Protein AF-A0A6B0Y263-F1 (afdb_monomer_lite)

Organism: NCBI:txid2604844

Structure (mmCIF, N/CA/C/O backbone):
data_AF-A0A6B0Y263-F1
#
_entry.id   AF-A0A6B0Y263-F1
#
loop_
_atom_site.group_PDB
_atom_site.id
_atom_site.type_symbol
_atom_site.label_atom_id
_atom_site.label_alt_id
_atom_site.label_comp_id
_atom_site.label_asym_id
_atom_site.label_entity_id
_atom_site.label_seq_id
_atom_site.pdbx_PDB_ins_code
_atom_site.Cartn_x
_atom_site.Cartn_y
_atom_site.Cartn_z
_atom_site.occupancy
_atom_site.B_iso_or_equiv
_atom_site.auth_seq_id
_atom_site.auth_comp_id
_atom_site.auth_asym_id
_atom_site.auth_atom_id
_atom_site.pdbx_PDB_model_num
ATOM 1 N N . MET A 1 1 ? -42.732 -2.247 10.824 1.00 34.78 1 MET A N 1
ATOM 2 C CA . MET A 1 1 ? -42.352 -1.211 9.841 1.00 34.78 1 MET A CA 1
ATOM 3 C C . MET A 1 1 ? -42.461 -1.825 8.455 1.00 34.78 1 MET A C 1
ATOM 5 O O . MET A 1 1 ? -42.145 -2.999 8.307 1.00 34.78 1 MET A O 1
ATOM 9 N N . THR A 1 2 ? -43.048 -1.097 7.509 1.00 24.59 2 THR A N 1
ATOM 10 C CA . THR A 1 2 ? -43.346 -1.520 6.130 1.00 24.59 2 THR A CA 1
ATOM 11 C C . THR A 1 2 ? -42.072 -1.742 5.296 1.00 24.59 2 THR A C 1
ATOM 13 O O . THR A 1 2 ? -41.057 -1.112 5.581 1.00 24.59 2 THR A O 1
ATOM 16 N N . PRO A 1 3 ? -42.094 -2.618 4.273 1.00 30.44 3 PRO A N 1
ATOM 17 C CA . PRO A 1 3 ? -40.901 -3.070 3.551 1.00 30.44 3 PRO A CA 1
ATOM 18 C C . PRO A 1 3 ? -40.526 -2.147 2.373 1.00 30.44 3 PRO A C 1
ATOM 20 O O . PRO A 1 3 ? -40.423 -2.615 1.245 1.00 30.44 3 PRO A O 1
ATOM 23 N N . GLN A 1 4 ? -40.379 -0.837 2.609 1.00 26.75 4 GLN A N 1
ATOM 24 C CA . GLN A 1 4 ? -40.130 0.146 1.535 1.00 26.75 4 GLN A CA 1
ATOM 25 C C . GLN A 1 4 ? -38.921 1.082 1.731 1.00 26.75 4 GLN A C 1
ATOM 27 O O . GLN A 1 4 ? -38.675 1.895 0.852 1.00 26.75 4 GLN A O 1
ATOM 32 N N . ASP A 1 5 ? -38.120 0.920 2.790 1.00 29.05 5 ASP A N 1
ATOM 33 C CA . ASP A 1 5 ? -36.930 1.763 3.045 1.00 29.05 5 ASP A CA 1
ATOM 34 C C . ASP A 1 5 ? -35.583 1.014 2.874 1.00 29.05 5 ASP A C 1
ATOM 36 O O . ASP A 1 5 ? -34.573 1.420 3.442 1.00 29.05 5 ASP A O 1
ATOM 40 N N . SER A 1 6 ? -35.527 -0.105 2.134 1.00 30.39 6 SER A N 1
ATOM 41 C CA . SER A 1 6 ? -34.291 -0.915 2.015 1.00 30.39 6 SER A CA 1
ATOM 42 C C . SER A 1 6 ? -33.269 -0.424 0.988 1.00 30.39 6 SER A C 1
ATOM 44 O O . SER A 1 6 ? -32.167 -0.964 0.956 1.00 30.39 6 SER A O 1
ATOM 46 N N . ASP A 1 7 ? -33.609 0.578 0.177 1.00 28.25 7 ASP A N 1
ATOM 47 C CA . ASP A 1 7 ? -32.827 0.950 -1.011 1.00 28.25 7 ASP A CA 1
ATOM 48 C C . ASP A 1 7 ? -32.221 2.358 -0.883 1.00 28.25 7 ASP A C 1
ATOM 50 O O . ASP A 1 7 ? -32.112 3.102 -1.856 1.00 28.25 7 ASP A O 1
ATOM 54 N N . ALA A 1 8 ? -31.821 2.748 0.330 1.00 29.14 8 ALA A N 1
ATOM 55 C CA . ALA A 1 8 ? -30.871 3.841 0.483 1.00 29.14 8 ALA A CA 1
ATOM 56 C C . ALA A 1 8 ? -29.498 3.310 0.054 1.00 29.14 8 ALA A C 1
ATOM 58 O O . ALA A 1 8 ? -28.865 2.560 0.800 1.00 29.14 8 ALA A O 1
ATOM 59 N N . GLU A 1 9 ? -29.064 3.657 -1.162 1.00 27.83 9 GLU A N 1
ATOM 60 C CA . GLU A 1 9 ? -27.660 3.559 -1.559 1.00 27.83 9 GLU A CA 1
ATOM 61 C C . GLU A 1 9 ? -26.826 4.179 -0.436 1.00 27.83 9 GLU A C 1
ATOM 63 O O . GLU A 1 9 ? -26.881 5.382 -0.181 1.00 27.83 9 GLU A O 1
ATOM 68 N N . ILE A 1 10 ? -26.113 3.329 0.305 1.00 29.89 10 ILE A N 1
ATOM 69 C CA . ILE A 1 10 ? -25.141 3.770 1.294 1.00 29.89 10 ILE A CA 1
ATOM 70 C C . ILE A 1 10 ? -23.985 4.328 0.471 1.00 29.89 10 ILE A C 1
ATOM 72 O O . ILE A 1 10 ? -23.060 3.605 0.107 1.00 29.89 10 ILE A O 1
ATOM 76 N N . GLU A 1 11 ? -24.080 5.604 0.109 1.00 25.56 11 GLU A N 1
ATOM 77 C CA . GLU A 1 11 ? -22.951 6.376 -0.378 1.00 25.56 11 GLU A CA 1
ATOM 78 C C . GLU A 1 11 ? -21.944 6.392 0.777 1.00 25.56 11 GLU A C 1
ATOM 80 O O . GLU A 1 11 ? -22.133 7.059 1.796 1.00 25.56 11 GLU A O 1
ATOM 85 N N . ILE A 1 12 ? -20.935 5.520 0.686 1.00 32.53 12 ILE A N 1
ATOM 86 C CA . ILE A 1 12 ? -19.857 5.436 1.668 1.00 32.53 12 ILE A CA 1
ATOM 87 C C . ILE A 1 12 ? -19.003 6.684 1.458 1.00 32.53 12 ILE A C 1
ATOM 89 O O . ILE A 1 12 ? -17.994 6.657 0.754 1.00 32.53 12 ILE A O 1
ATOM 93 N N . ASP A 1 13 ? -19.435 7.790 2.052 1.00 26.05 13 ASP A N 1
ATOM 94 C CA . ASP A 1 13 ? -18.628 8.990 2.178 1.00 26.05 13 ASP A CA 1
ATOM 95 C C . ASP A 1 13 ? -17.545 8.677 3.217 1.00 26.05 13 ASP A C 1
ATOM 97 O O . ASP A 1 13 ? -17.739 8.805 4.428 1.00 26.05 13 ASP A O 1
ATOM 101 N N . ILE A 1 14 ? -16.438 8.091 2.747 1.00 31.73 14 ILE A N 1
ATOM 102 C CA . ILE A 1 14 ? -15.262 7.825 3.574 1.00 31.73 14 ILE A CA 1
ATOM 103 C C . ILE A 1 14 ? -14.796 9.195 4.070 1.00 31.73 14 ILE A C 1
ATOM 105 O O . ILE A 1 14 ? -14.359 9.997 3.239 1.00 31.73 14 ILE A O 1
ATOM 109 N N . PRO A 1 15 ? -14.852 9.482 5.386 1.00 27.47 15 PRO A N 1
ATOM 110 C CA . PRO A 1 15 ? -14.384 10.754 5.905 1.00 27.47 15 PRO A CA 1
ATOM 111 C C . PRO A 1 15 ? -12.932 10.918 5.473 1.00 27.47 15 PRO A C 1
ATOM 113 O O . PRO A 1 15 ? -12.092 10.069 5.791 1.00 27.47 15 PRO A O 1
ATOM 116 N N . GLN A 1 16 ? -12.643 11.963 4.696 1.00 35.22 16 GLN A N 1
ATOM 117 C CA . GLN A 1 16 ? -11.269 12.268 4.329 1.00 35.22 16 GLN A CA 1
ATOM 118 C C . GLN A 1 16 ? -10.496 12.464 5.631 1.00 35.22 16 GLN A C 1
ATOM 120 O O . GLN A 1 16 ? -10.870 13.292 6.458 1.00 35.22 16 GLN A O 1
ATOM 125 N N . LEU A 1 17 ? -9.458 11.655 5.844 1.00 34.44 17 LEU A N 1
ATOM 126 C CA . LEU A 1 17 ? -8.531 11.850 6.949 1.00 34.44 17 LEU A CA 1
ATOM 127 C C . LEU A 1 17 ? -7.944 13.260 6.787 1.00 34.44 17 LEU A C 1
ATOM 129 O O . LEU A 1 17 ? -7.130 13.499 5.896 1.00 34.44 17 LEU A O 1
ATOM 133 N N . GLU A 1 18 ? -8.408 14.200 7.615 1.00 35.66 18 GLU A N 1
ATOM 134 C CA . GLU A 1 18 ? -8.011 15.617 7.649 1.00 35.66 18 GLU A CA 1
ATOM 135 C C . GLU A 1 18 ? -6.556 15.799 8.143 1.00 35.66 18 GLU A C 1
ATOM 137 O O . GLU A 1 18 ? -6.265 16.630 9.001 1.00 35.66 18 GLU A O 1
ATOM 142 N N . SER A 1 19 ? -5.608 14.992 7.661 1.00 37.59 19 SER A N 1
ATOM 143 C CA . SER A 1 19 ? -4.183 15.111 7.997 1.00 37.59 19 SER A CA 1
ATOM 144 C C . SER A 1 19 ? -3.352 15.786 6.897 1.00 37.59 19 SER A C 1
ATOM 146 O O . SER A 1 19 ? -2.220 16.215 7.150 1.00 37.59 19 SER A O 1
ATOM 148 N N . GLY A 1 20 ? -3.923 15.971 5.701 1.00 42.94 20 GLY A N 1
ATOM 149 C CA . GLY A 1 20 ? -3.346 16.759 4.607 1.00 42.94 20 GLY A CA 1
ATOM 150 C C . GLY A 1 20 ? -3.849 18.203 4.613 1.00 42.94 20 GLY A C 1
ATOM 151 O O . GLY A 1 20 ? -4.972 18.469 5.027 1.00 42.94 20 GLY A O 1
ATOM 152 N N . GLY A 1 21 ? -3.032 19.156 4.153 1.00 43.75 21 GLY A N 1
ATOM 153 C CA . GLY A 1 21 ? -3.517 20.512 3.858 1.00 43.75 21 GLY A CA 1
ATOM 154 C C . GLY A 1 21 ? -4.675 20.500 2.843 1.00 43.75 21 GLY A C 1
ATOM 155 O O . GLY A 1 21 ? -4.970 19.445 2.278 1.00 43.75 21 GLY A O 1
ATOM 156 N N . PRO A 1 22 ? -5.333 21.649 2.586 1.00 48.81 22 PRO A N 1
ATOM 157 C CA . PRO A 1 22 ? -6.480 21.689 1.685 1.00 48.81 22 PRO A CA 1
ATOM 158 C C . PRO A 1 22 ? -6.122 21.033 0.340 1.00 48.81 22 PRO A C 1
ATOM 160 O O . PRO A 1 22 ? -5.027 21.297 -0.191 1.00 48.81 22 PRO A O 1
ATOM 163 N N . PRO A 1 23 ? -7.008 20.179 -0.212 1.00 59.09 23 PRO A N 1
ATOM 164 C CA . PRO A 1 23 ? -6.823 19.595 -1.534 1.00 59.09 23 PRO A CA 1
ATOM 165 C C . PRO A 1 23 ? -6.422 20.688 -2.527 1.00 59.09 23 PRO A C 1
ATOM 167 O O . PRO A 1 23 ? -6.889 21.818 -2.417 1.00 59.09 23 PRO A O 1
ATOM 170 N N . ALA A 1 24 ? -5.595 20.388 -3.533 1.00 58.56 24 ALA A N 1
ATOM 171 C CA . ALA A 1 24 ? -5.178 21.411 -4.507 1.00 58.56 24 ALA A CA 1
ATOM 172 C C . ALA A 1 24 ? -6.361 22.101 -5.228 1.00 58.56 24 ALA A C 1
ATOM 174 O O . ALA A 1 24 ? -6.209 23.208 -5.744 1.00 58.56 24 ALA A O 1
ATOM 175 N N . ALA A 1 25 ? -7.545 21.477 -5.218 1.00 54.28 25 ALA A N 1
ATOM 176 C CA . ALA A 1 25 ? -8.810 22.051 -5.670 1.00 54.28 25 ALA A CA 1
ATOM 177 C C . ALA A 1 25 ? -9.346 23.199 -4.785 1.00 54.28 25 ALA A C 1
ATOM 179 O O . ALA A 1 25 ? -10.017 24.092 -5.294 1.00 54.28 25 ALA A O 1
ATOM 180 N N . GLU A 1 26 ? -9.029 23.192 -3.491 1.00 58.75 26 GLU A N 1
ATOM 181 C CA . GLU A 1 26 ? -9.487 24.146 -2.470 1.00 58.75 26 GLU A CA 1
ATOM 182 C C . GLU A 1 26 ? -8.415 25.183 -2.100 1.00 58.75 26 GLU A C 1
ATOM 184 O O . GLU A 1 26 ? -8.584 25.963 -1.161 1.00 58.75 26 GLU A O 1
ATOM 189 N N . ALA A 1 27 ? -7.299 25.222 -2.838 1.00 67.56 27 ALA A N 1
ATOM 190 C CA . ALA A 1 27 ? -6.312 26.287 -2.698 1.00 67.56 27 ALA A CA 1
ATOM 191 C C . ALA A 1 27 ? -7.002 27.646 -2.913 1.00 67.56 27 ALA A C 1
ATOM 193 O O . ALA A 1 27 ? -7.875 27.748 -3.776 1.00 67.56 27 ALA A O 1
ATOM 194 N N . GLY A 1 28 ? -6.657 28.689 -2.152 1.00 66.56 28 GLY A N 1
ATOM 195 C CA . GLY A 1 28 ? -7.447 29.931 -2.196 1.00 66.56 28 GLY A CA 1
ATOM 196 C C . GLY A 1 28 ? -7.033 30.915 -3.296 1.00 66.56 28 GLY A C 1
ATOM 197 O O . GLY A 1 28 ? -6.228 30.606 -4.171 1.00 66.56 28 GLY A O 1
ATOM 198 N N . ASP A 1 29 ? -7.638 32.100 -3.313 1.00 77.12 29 ASP A N 1
ATOM 199 C CA . ASP A 1 29 ? -7.700 32.977 -4.501 1.00 77.12 29 ASP A CA 1
ATOM 200 C C . ASP A 1 29 ? -6.416 33.756 -4.856 1.00 77.12 29 ASP A C 1
ATOM 202 O O . ASP A 1 29 ? -6.441 34.696 -5.649 1.00 77.12 29 ASP A O 1
ATOM 206 N N . ASP A 1 30 ? -5.268 33.364 -4.310 1.00 84.00 30 ASP A N 1
ATOM 207 C CA . ASP A 1 30 ? -3.967 33.945 -4.646 1.00 84.00 30 ASP A CA 1
ATOM 208 C C . ASP A 1 30 ? -3.310 33.295 -5.883 1.00 84.00 30 ASP A C 1
ATOM 210 O O . ASP A 1 30 ? -3.798 32.314 -6.448 1.00 84.00 30 ASP A O 1
ATOM 214 N N . ALA A 1 31 ? -2.173 33.848 -6.321 1.00 86.00 31 ALA A N 1
ATOM 215 C CA . ALA A 1 31 ? -1.448 33.371 -7.499 1.00 86.00 31 ALA A CA 1
ATOM 216 C C . ALA A 1 31 ? -0.961 31.914 -7.372 1.00 86.00 31 ALA A C 1
ATOM 218 O O . ALA A 1 31 ? -0.992 31.181 -8.361 1.00 86.00 31 ALA A O 1
ATOM 219 N N . PHE A 1 32 ? -0.538 31.474 -6.179 1.00 85.00 32 PHE A N 1
ATOM 220 C CA . PHE A 1 32 ? -0.129 30.084 -5.961 1.00 85.00 32 PHE A CA 1
ATOM 221 C C . PHE A 1 32 ? -1.343 29.158 -6.016 1.00 85.00 32 PHE A C 1
ATOM 223 O O . PHE A 1 32 ? -1.275 28.102 -6.642 1.00 85.00 32 PHE A O 1
ATOM 230 N N . GLY A 1 33 ? -2.471 29.580 -5.441 1.00 84.50 33 GLY A N 1
ATOM 231 C CA . GLY A 1 33 ? -3.710 28.812 -5.500 1.00 84.50 33 GLY A CA 1
ATOM 232 C C . GLY A 1 33 ? -4.291 28.722 -6.912 1.00 84.50 33 GLY A C 1
ATOM 233 O O . GLY A 1 33 ? -4.751 27.656 -7.315 1.00 84.50 33 GLY A O 1
ATOM 234 N N . ALA A 1 34 ? -4.178 29.777 -7.724 1.00 87.31 34 ALA A N 1
ATOM 235 C CA . ALA A 1 34 ? -4.551 29.732 -9.138 1.00 87.31 34 ALA A CA 1
ATOM 236 C C . ALA A 1 34 ? -3.712 28.711 -9.932 1.00 87.31 34 ALA A C 1
ATOM 238 O O . ALA A 1 34 ? -4.264 27.955 -10.734 1.00 87.31 34 ALA A O 1
ATOM 239 N N . ILE A 1 35 ? -2.397 28.641 -9.679 1.00 90.25 35 ILE A N 1
ATOM 240 C CA . ILE A 1 35 ? -1.513 27.628 -10.278 1.00 90.25 35 ILE A CA 1
ATOM 241 C C . ILE A 1 35 ? -1.903 26.225 -9.798 1.00 90.25 35 ILE A C 1
ATOM 243 O O . ILE A 1 35 ? -2.038 25.321 -10.622 1.00 90.25 35 ILE A O 1
ATOM 247 N N . ALA A 1 36 ? -2.130 26.046 -8.493 1.00 88.44 36 ALA A N 1
ATOM 248 C CA . ALA A 1 36 ? -2.530 24.765 -7.911 1.00 88.44 36 ALA A CA 1
ATOM 249 C C . ALA A 1 36 ? -3.833 24.242 -8.536 1.00 88.44 36 ALA A C 1
ATOM 251 O O . ALA A 1 36 ? -3.869 23.107 -9.012 1.00 88.44 36 ALA A O 1
ATOM 252 N N . ARG A 1 37 ? -4.866 25.092 -8.628 1.00 86.94 37 ARG A N 1
ATOM 253 C CA . ARG A 1 37 ? -6.147 24.754 -9.268 1.00 86.94 37 ARG A CA 1
ATOM 254 C C . ARG A 1 37 ? -5.988 24.462 -10.758 1.00 86.94 37 ARG A C 1
ATOM 256 O O . ARG A 1 37 ? -6.607 23.525 -11.253 1.00 86.94 37 ARG A O 1
ATOM 263 N N . GLY A 1 38 ? -5.147 25.219 -11.466 1.00 88.88 38 GLY A N 1
ATOM 264 C CA . GLY A 1 38 ? -4.851 24.984 -12.881 1.00 88.88 38 GLY A CA 1
ATOM 265 C C . GLY A 1 38 ? -4.192 23.624 -13.126 1.00 88.88 38 GLY A C 1
ATOM 266 O O . GLY A 1 38 ? -4.649 22.862 -13.975 1.00 88.88 38 GLY A O 1
ATOM 267 N N . ILE A 1 39 ? -3.164 23.284 -12.339 1.00 90.75 39 ILE A N 1
ATOM 268 C CA . ILE A 1 39 ? -2.500 21.975 -12.398 1.00 90.75 39 ILE A CA 1
ATOM 269 C C . ILE A 1 39 ? -3.490 20.864 -12.028 1.00 90.75 39 ILE A C 1
ATOM 271 O O . ILE A 1 39 ? -3.618 19.892 -12.768 1.00 90.75 39 ILE A O 1
ATOM 275 N N . HIS A 1 40 ? -4.231 21.016 -10.928 1.00 89.31 40 HIS A N 1
ATOM 276 C CA . HIS A 1 40 ? -5.214 20.027 -10.483 1.00 89.31 40 HIS A CA 1
ATOM 277 C C . HIS A 1 40 ? -6.313 19.794 -11.528 1.00 89.31 40 HIS A C 1
ATOM 279 O O . HIS A 1 40 ? -6.648 18.650 -11.809 1.00 89.31 40 HIS A O 1
ATOM 285 N N . GLY A 1 41 ? -6.843 20.852 -12.148 1.00 87.62 41 GLY A N 1
ATOM 286 C CA . GLY A 1 41 ? -7.876 20.744 -13.182 1.00 87.62 41 GLY A CA 1
ATOM 287 C C . GLY A 1 41 ? -7.429 19.960 -14.419 1.00 87.62 41 GLY A C 1
ATOM 288 O O . GLY A 1 41 ? -8.256 19.326 -15.069 1.00 87.62 41 GLY A O 1
ATOM 289 N N . ILE A 1 42 ? -6.127 19.959 -14.723 1.00 92.31 42 ILE A N 1
ATOM 290 C CA . ILE A 1 42 ? -5.545 19.163 -15.812 1.00 92.31 42 ILE A CA 1
ATOM 291 C C . ILE A 1 42 ? -5.254 17.731 -15.350 1.00 92.31 42 ILE A C 1
ATOM 293 O O . ILE A 1 42 ? -5.548 16.779 -16.072 1.00 92.31 42 ILE A O 1
ATOM 297 N N . LEU A 1 43 ? -4.667 17.564 -14.162 1.00 93.44 43 LEU A N 1
ATOM 298 C CA . LEU A 1 43 ? -4.208 16.262 -13.677 1.00 93.44 43 LEU A CA 1
ATOM 299 C C . LEU A 1 43 ? -5.345 15.363 -13.188 1.00 93.44 43 LEU A C 1
ATOM 301 O O . LEU A 1 43 ? -5.326 14.172 -13.476 1.00 93.44 43 LEU A O 1
ATOM 305 N N . ASP A 1 44 ? -6.337 15.903 -12.480 1.00 91.94 44 ASP A N 1
ATOM 306 C CA . ASP A 1 44 ? -7.436 15.122 -11.904 1.00 91.94 44 ASP A CA 1
ATOM 307 C C . ASP A 1 44 ? -8.193 14.262 -12.932 1.00 91.94 44 ASP A C 1
ATOM 309 O O . ASP A 1 44 ? -8.311 13.058 -12.688 1.00 91.94 44 ASP A O 1
ATOM 313 N N . PRO A 1 45 ? -8.648 14.772 -14.099 1.00 94.50 45 PRO A N 1
ATOM 314 C CA . PRO A 1 45 ? -9.318 13.918 -15.077 1.00 94.50 45 PRO A CA 1
ATOM 315 C C . PRO A 1 45 ? -8.389 12.815 -15.598 1.00 94.50 45 PRO A C 1
ATOM 317 O O . PRO A 1 45 ? -8.805 11.661 -15.676 1.00 94.50 45 PRO A O 1
ATOM 320 N N . VAL A 1 46 ? -7.124 13.133 -15.898 1.00 95.50 46 VAL A N 1
ATOM 321 C CA . VAL A 1 46 ? -6.141 12.158 -16.401 1.00 95.50 46 VAL A CA 1
ATOM 322 C C . VAL A 1 46 ? -5.898 11.052 -15.374 1.00 95.50 46 VAL A C 1
ATOM 324 O O . VAL A 1 46 ? -6.052 9.872 -15.689 1.00 95.50 46 VAL A O 1
ATOM 327 N N . CYS A 1 47 ? -5.581 11.424 -14.133 1.00 95.50 47 CYS A N 1
ATOM 328 C CA . CYS A 1 47 ? -5.360 10.491 -13.034 1.00 95.50 47 CYS A CA 1
ATOM 329 C C . CYS A 1 47 ? -6.604 9.634 -12.763 1.00 95.50 47 CYS A C 1
ATOM 331 O O . CYS A 1 47 ? -6.485 8.439 -12.510 1.00 95.50 47 CYS A O 1
ATOM 333 N N . ARG A 1 48 ? -7.804 10.217 -12.853 1.00 94.62 48 ARG A N 1
ATOM 334 C CA . ARG A 1 48 ? -9.065 9.501 -12.638 1.00 94.62 48 ARG A CA 1
ATOM 335 C C . ARG A 1 48 ? -9.328 8.452 -13.719 1.00 94.62 48 ARG A C 1
ATOM 337 O O . ARG A 1 48 ? -9.663 7.322 -13.382 1.00 94.62 48 ARG A O 1
ATOM 344 N N . TYR A 1 49 ? -9.132 8.784 -14.997 1.00 96.38 49 TYR A N 1
ATOM 345 C CA . TYR A 1 49 ? -9.289 7.813 -16.087 1.00 96.38 49 TYR A CA 1
ATOM 346 C C . TYR A 1 49 ? -8.256 6.687 -16.021 1.00 96.38 49 TYR A C 1
ATOM 348 O O . TYR A 1 49 ? -8.609 5.529 -16.243 1.00 96.38 49 TYR A O 1
ATOM 356 N N . LEU A 1 50 ? -7.004 6.998 -15.675 1.00 97.31 50 LEU A N 1
ATOM 357 C CA . LEU A 1 50 ? -5.984 5.974 -15.444 1.00 97.31 50 LEU A CA 1
ATOM 358 C C . LEU A 1 50 ? -6.357 5.072 -14.262 1.00 97.31 50 LEU A C 1
ATOM 360 O O . LEU A 1 50 ? -6.253 3.855 -14.372 1.00 97.31 50 LEU A O 1
ATOM 364 N N . CYS A 1 51 ? -6.885 5.637 -13.175 1.00 95.88 51 CYS A N 1
ATOM 365 C CA . CYS A 1 51 ? -7.388 4.861 -12.044 1.00 95.88 51 CYS A CA 1
ATOM 366 C C . CYS A 1 51 ? -8.551 3.931 -12.447 1.00 95.88 51 CYS A C 1
ATOM 368 O O . CYS A 1 51 ? -8.556 2.758 -12.079 1.00 95.88 51 CYS A O 1
ATOM 370 N N . TYR A 1 52 ? -9.494 4.390 -13.280 1.00 95.94 52 TYR A N 1
ATOM 371 C CA . TYR A 1 52 ? -10.533 3.510 -13.831 1.00 95.94 52 TYR A CA 1
ATOM 372 C C . TYR A 1 52 ? -9.952 2.397 -14.706 1.00 95.94 52 TYR A C 1
ATOM 374 O O . TYR A 1 52 ? -10.374 1.247 -14.589 1.00 95.94 52 TYR A O 1
ATOM 382 N N . ALA A 1 53 ? -8.952 2.699 -15.538 1.00 96.88 53 ALA A N 1
ATOM 383 C CA . ALA A 1 53 ? -8.249 1.679 -16.309 1.00 96.88 53 ALA A CA 1
ATOM 384 C C . ALA A 1 53 ? -7.550 0.659 -15.392 1.00 96.88 53 ALA A C 1
ATOM 386 O O . ALA A 1 53 ? -7.621 -0.537 -15.656 1.00 96.88 53 ALA A O 1
ATOM 387 N N . ALA A 1 54 ? -6.946 1.106 -14.287 1.00 96.75 54 ALA A N 1
ATOM 388 C CA . ALA A 1 54 ? -6.355 0.240 -13.270 1.00 96.75 54 ALA A CA 1
ATOM 389 C C . ALA A 1 54 ? -7.402 -0.679 -12.615 1.00 96.75 54 ALA A C 1
ATOM 391 O O . ALA A 1 54 ? -7.161 -1.874 -12.478 1.00 96.75 54 ALA A O 1
ATOM 392 N N . ALA A 1 55 ? -8.587 -0.158 -12.282 1.00 94.38 55 ALA A N 1
ATOM 393 C CA . ALA A 1 55 ? -9.683 -0.956 -11.728 1.00 94.38 55 ALA A CA 1
ATOM 394 C C . ALA A 1 55 ? -10.188 -2.023 -12.718 1.00 94.38 55 ALA A C 1
ATOM 396 O O . ALA A 1 55 ? -10.387 -3.179 -12.340 1.00 94.38 55 ALA A O 1
ATOM 397 N N . VAL A 1 56 ? -10.335 -1.664 -13.999 1.00 96.25 56 VAL A N 1
ATOM 398 C CA . VAL A 1 56 ? -10.676 -2.621 -15.065 1.00 96.25 56 VAL A CA 1
ATOM 399 C C . VAL A 1 56 ? -9.579 -3.674 -15.220 1.00 96.25 56 VAL A C 1
ATOM 401 O O . VAL A 1 56 ? -9.885 -4.857 -15.339 1.00 96.25 56 VAL A O 1
ATOM 404 N N . LEU A 1 57 ? -8.304 -3.277 -15.172 1.00 96.12 57 LEU A N 1
ATOM 405 C CA . LEU A 1 57 ? -7.181 -4.213 -15.217 1.00 96.12 57 LEU A CA 1
ATOM 406 C C . LEU A 1 57 ? -7.213 -5.194 -14.046 1.00 96.12 57 LEU A C 1
ATOM 408 O O . LEU A 1 57 ? -7.024 -6.378 -14.285 1.00 96.12 57 LEU A O 1
ATOM 412 N N . THR A 1 58 ? -7.523 -4.755 -12.825 1.00 95.38 58 THR A N 1
ATOM 413 C CA . THR A 1 58 ? -7.670 -5.653 -11.667 1.00 95.38 58 THR A CA 1
ATOM 414 C C . THR A 1 58 ? -8.751 -6.716 -11.892 1.00 95.38 58 THR A C 1
ATOM 416 O O . THR A 1 58 ? -8.535 -7.886 -11.578 1.00 95.38 58 THR A O 1
ATOM 419 N N . LEU A 1 59 ? -9.890 -6.343 -12.489 1.00 95.25 59 LEU A N 1
ATOM 420 C CA . LEU A 1 59 ? -10.942 -7.296 -12.867 1.00 95.25 59 LEU A CA 1
ATOM 421 C C . LEU A 1 59 ? -10.480 -8.256 -13.971 1.00 95.25 59 LEU A C 1
ATOM 423 O O . LEU A 1 59 ? -10.753 -9.451 -13.923 1.00 95.25 59 LEU A O 1
ATOM 427 N N . LEU A 1 60 ? -9.763 -7.756 -14.977 1.00 96.31 60 LEU A N 1
ATOM 428 C CA . LEU A 1 60 ? -9.218 -8.605 -16.036 1.00 96.31 60 LEU A CA 1
ATOM 429 C C . LEU A 1 60 ? -8.155 -9.568 -15.494 1.00 96.31 60 LEU A C 1
ATOM 431 O O . LEU A 1 60 ? -8.111 -10.718 -15.923 1.00 96.31 60 LEU A O 1
ATOM 435 N N . MET A 1 61 ? -7.336 -9.128 -14.537 1.00 96.38 61 MET A N 1
ATOM 436 C CA . MET A 1 61 ? -6.354 -9.965 -13.852 1.00 96.38 61 MET A CA 1
ATOM 437 C C . MET A 1 61 ? -7.043 -11.120 -13.119 1.00 96.38 61 MET A C 1
ATOM 439 O O . MET A 1 61 ? -6.606 -12.262 -13.260 1.00 96.38 61 MET A O 1
ATOM 443 N N . SER A 1 62 ? -8.135 -10.864 -12.387 1.00 95.25 62 SER A N 1
ATOM 444 C CA . SER A 1 62 ? -8.857 -11.930 -11.677 1.00 95.25 62 SER A CA 1
ATOM 445 C C . SER A 1 62 ? -9.519 -12.907 -12.649 1.00 95.25 62 SER A C 1
ATOM 447 O O . SER A 1 62 ? -9.345 -14.115 -12.515 1.00 95.25 62 SER A O 1
ATOM 449 N N . ILE A 1 63 ? -10.167 -12.412 -13.709 1.00 95.25 63 ILE A N 1
ATOM 450 C CA . ILE A 1 63 ? -10.745 -13.264 -14.761 1.00 95.25 63 ILE A CA 1
ATOM 451 C C . ILE A 1 63 ? -9.665 -14.139 -15.399 1.00 95.25 63 ILE A C 1
ATOM 453 O O . ILE A 1 63 ? -9.854 -15.344 -15.553 1.00 95.25 63 ILE A O 1
ATOM 457 N N . ALA A 1 64 ? -8.520 -13.557 -15.753 1.00 94.69 64 ALA A N 1
ATOM 458 C CA . ALA A 1 64 ? -7.431 -14.298 -16.367 1.00 94.69 64 ALA A CA 1
ATOM 459 C C . ALA A 1 64 ? -6.859 -15.360 -15.407 1.00 94.69 64 ALA A C 1
ATOM 461 O O . ALA A 1 64 ? -6.542 -16.464 -15.844 1.00 94.69 64 ALA A O 1
ATOM 462 N N . MET A 1 65 ? -6.806 -15.071 -14.100 1.00 94.50 65 MET A N 1
ATOM 463 C CA . MET A 1 65 ? -6.419 -16.034 -13.062 1.00 94.50 65 MET A CA 1
ATOM 464 C C . MET A 1 65 ? -7.400 -17.209 -12.975 1.00 94.50 65 MET A C 1
ATOM 466 O O . MET A 1 65 ? -6.986 -18.366 -12.962 1.00 94.50 65 MET A O 1
ATOM 470 N N . VAL A 1 66 ? -8.705 -16.926 -12.980 1.00 93.44 66 VAL A N 1
ATOM 471 C CA . VAL A 1 66 ? -9.750 -17.960 -12.980 1.00 93.44 66 VAL A CA 1
ATOM 472 C C . VAL A 1 66 ? -9.652 -18.830 -14.232 1.00 93.44 66 VAL A C 1
ATOM 474 O O . VAL A 1 66 ? -9.739 -20.052 -14.137 1.00 93.44 66 VAL A O 1
ATOM 477 N N . VAL A 1 67 ? -9.443 -18.225 -15.404 1.00 93.44 67 VAL A N 1
ATOM 478 C CA . VAL A 1 67 ? -9.304 -18.959 -16.670 1.00 93.44 67 VAL A CA 1
ATOM 479 C C . VAL A 1 67 ? -8.089 -19.887 -16.639 1.00 93.44 67 VAL A C 1
ATOM 481 O O . VAL A 1 67 ? -8.219 -21.054 -17.010 1.00 93.44 67 VAL A O 1
ATOM 484 N N . ASP A 1 68 ? -6.934 -19.410 -16.169 1.00 93.06 68 ASP A N 1
ATOM 485 C CA . ASP A 1 68 ? -5.735 -20.244 -16.030 1.00 93.06 68 ASP A CA 1
ATOM 486 C C . ASP A 1 68 ? -5.962 -21.402 -15.055 1.00 93.06 68 ASP A C 1
ATOM 488 O O . ASP A 1 68 ? -5.688 -22.560 -15.378 1.00 93.06 68 ASP A O 1
ATOM 492 N N . LEU A 1 69 ? -6.565 -21.118 -13.899 1.00 91.75 69 LEU A N 1
ATOM 493 C CA . LEU A 1 69 ? -6.867 -22.138 -12.905 1.00 91.75 69 LEU A CA 1
ATOM 494 C C . LEU A 1 69 ? -7.820 -23.207 -13.449 1.00 91.75 69 LEU A C 1
ATOM 496 O O . LEU A 1 69 ? -7.561 -24.402 -13.300 1.00 91.75 69 LEU A O 1
ATOM 500 N N . VAL A 1 70 ? -8.919 -22.799 -14.088 1.00 91.94 70 VAL A N 1
ATOM 501 C CA . VAL A 1 70 ? -9.873 -23.729 -14.704 1.00 91.94 70 VAL A CA 1
ATOM 502 C C . VAL A 1 70 ? -9.176 -24.545 -15.788 1.00 91.94 70 VAL A C 1
ATOM 504 O O . VAL A 1 70 ? -9.376 -25.757 -15.853 1.00 91.94 70 VAL A O 1
ATOM 507 N N . SER A 1 71 ? -8.307 -23.927 -16.591 1.00 90.12 71 SER A N 1
ATOM 508 C CA . SER A 1 71 ? -7.544 -24.633 -17.621 1.00 90.12 71 SER A CA 1
ATOM 509 C C . SER A 1 71 ? -6.614 -25.697 -17.031 1.00 90.12 71 SER A C 1
ATOM 511 O O . SER A 1 71 ? -6.577 -26.847 -17.487 1.00 90.12 71 SER A O 1
ATOM 513 N N . ARG A 1 72 ? -5.917 -25.342 -15.948 1.00 91.69 72 ARG A N 1
ATOM 514 C CA . ARG A 1 72 ? -5.020 -26.223 -15.200 1.00 91.69 72 ARG A CA 1
ATOM 515 C C . ARG A 1 72 ? -5.768 -27.389 -14.553 1.00 91.69 72 ARG A C 1
ATOM 517 O O . ARG A 1 72 ? -5.325 -28.528 -14.680 1.00 91.69 72 ARG A O 1
ATOM 524 N N . LEU A 1 73 ? -6.899 -27.134 -13.893 1.00 89.00 73 LEU A N 1
ATOM 525 C CA . LEU A 1 73 ? -7.648 -28.155 -13.152 1.00 89.00 73 LEU A CA 1
ATOM 526 C C . LEU A 1 73 ? -8.523 -29.042 -14.048 1.00 89.00 73 LEU A C 1
ATOM 528 O O . LEU A 1 73 ? -8.581 -30.249 -13.827 1.00 89.00 73 LEU A O 1
ATOM 532 N N . ALA A 1 74 ? -9.196 -28.473 -15.051 1.00 91.00 74 ALA A N 1
ATOM 533 C CA . ALA A 1 74 ? -10.154 -29.205 -15.884 1.00 91.00 74 ALA A CA 1
ATOM 534 C C . ALA A 1 74 ? -9.503 -29.891 -17.093 1.00 91.00 74 ALA A C 1
ATOM 536 O O . ALA A 1 74 ? -9.915 -30.988 -17.467 1.00 91.00 74 ALA A O 1
ATOM 537 N N . PHE A 1 75 ? -8.489 -29.266 -17.700 1.00 90.44 75 PHE A N 1
ATOM 538 C CA . PHE A 1 75 ? -7.866 -29.758 -18.935 1.00 90.44 75 PHE A CA 1
ATOM 539 C C . PHE A 1 75 ? -6.414 -30.212 -18.748 1.00 90.44 75 PHE A C 1
ATOM 541 O O . PHE A 1 75 ? -5.789 -30.638 -19.718 1.00 90.44 75 PHE A O 1
ATOM 548 N N . SER A 1 76 ? -5.864 -30.124 -17.525 1.00 89.06 76 SER A N 1
ATOM 549 C CA . SER A 1 76 ? -4.443 -30.398 -17.239 1.00 89.06 76 SER A CA 1
ATOM 550 C C . SER A 1 76 ? -3.489 -29.620 -18.158 1.00 89.06 76 SER A C 1
ATOM 552 O O . SER A 1 76 ? -2.385 -30.076 -18.449 1.00 89.06 76 SER A O 1
ATOM 554 N N . ASN A 1 77 ? -3.926 -28.445 -18.623 1.00 88.00 77 ASN A N 1
ATOM 555 C CA . ASN A 1 77 ? -3.212 -27.618 -19.587 1.00 88.00 77 ASN A CA 1
ATOM 556 C C . ASN A 1 77 ? -3.089 -26.186 -19.038 1.00 88.00 77 ASN A C 1
ATOM 558 O O . ASN A 1 77 ? -3.958 -25.356 -19.316 1.00 88.00 77 ASN A O 1
ATOM 562 N N . PRO A 1 78 ? -2.079 -25.896 -18.196 1.00 85.62 78 PRO A N 1
ATOM 563 C CA . PRO A 1 78 ? -1.857 -24.544 -17.691 1.00 85.62 78 PRO A CA 1
ATOM 564 C C . PRO A 1 78 ? -1.512 -23.599 -18.847 1.00 85.62 78 PRO A C 1
ATOM 566 O O . PRO A 1 78 ? -0.777 -23.972 -19.767 1.00 85.62 78 PRO A O 1
ATOM 569 N N . LEU A 1 79 ? -2.035 -22.375 -18.812 1.00 88.56 79 LEU A N 1
ATOM 570 C CA . LEU A 1 79 ? -1.803 -21.416 -19.883 1.00 88.56 79 LEU A CA 1
ATOM 571 C C . LEU A 1 79 ? -0.368 -20.881 -19.801 1.00 88.56 79 LEU A C 1
ATOM 573 O O . LEU A 1 79 ? 0.086 -20.344 -18.788 1.00 88.56 79 LEU A O 1
ATOM 577 N N . SER A 1 80 ? 0.372 -21.025 -20.899 1.00 88.00 80 SER A N 1
ATOM 578 C CA . SER A 1 80 ? 1.749 -20.540 -20.972 1.00 88.00 80 SER A CA 1
ATOM 579 C C . SER A 1 80 ? 1.786 -19.009 -20.916 1.00 88.00 80 SER A C 1
ATOM 581 O O . SER A 1 80 ? 1.040 -18.339 -21.626 1.00 88.00 80 SER A O 1
ATOM 583 N N . GLY A 1 81 ? 2.661 -18.452 -20.074 1.00 90.75 81 GLY A N 1
ATOM 584 C CA . GLY A 1 81 ? 2.876 -17.005 -19.959 1.00 90.75 81 GLY A CA 1
ATOM 585 C C . GLY A 1 81 ? 1.965 -16.289 -18.961 1.00 90.75 81 GLY A C 1
ATOM 586 O O . GLY A 1 81 ? 2.127 -15.093 -18.760 1.00 90.75 81 GLY A O 1
ATOM 587 N N . MET A 1 82 ? 1.058 -16.981 -18.269 1.00 91.88 82 MET A N 1
ATOM 588 C CA . MET A 1 82 ? 0.126 -16.326 -17.339 1.00 91.88 82 MET A CA 1
ATOM 589 C C . MET A 1 82 ? 0.804 -15.556 -16.207 1.00 91.88 82 MET A C 1
ATOM 591 O O . MET A 1 82 ? 0.374 -14.457 -15.873 1.00 91.88 82 MET A O 1
ATOM 595 N N . ILE A 1 83 ? 1.902 -16.080 -15.664 1.00 92.56 83 ILE A N 1
ATOM 596 C CA . ILE A 1 83 ? 2.685 -15.385 -14.633 1.00 92.56 83 ILE A CA 1
ATOM 597 C C . ILE A 1 83 ? 3.256 -14.064 -15.175 1.00 92.56 83 ILE A C 1
ATOM 599 O O . ILE A 1 83 ? 3.178 -13.044 -14.487 1.00 92.56 83 ILE A O 1
ATOM 603 N N . GLU A 1 84 ? 3.779 -14.055 -16.409 1.00 94.25 84 GLU A N 1
ATOM 604 C CA . GLU A 1 84 ? 4.255 -12.829 -17.067 1.00 94.25 84 GLU A CA 1
ATOM 605 C C . GLU A 1 84 ? 3.101 -11.847 -17.277 1.00 94.25 84 GLU A C 1
ATOM 607 O O . GLU A 1 84 ? 3.208 -10.690 -16.881 1.00 94.25 84 GLU A O 1
ATOM 612 N N . LEU A 1 85 ? 1.971 -12.316 -17.820 1.00 95.38 85 LEU A N 1
ATOM 613 C CA . LEU A 1 85 ? 0.801 -11.478 -18.085 1.00 95.38 85 LEU A CA 1
ATOM 614 C C . LEU A 1 85 ? 0.298 -10.795 -16.809 1.00 95.38 85 LEU A C 1
ATOM 616 O O . LEU A 1 85 ? 0.102 -9.582 -16.799 1.00 95.38 85 LEU A O 1
ATOM 620 N N . GLN A 1 86 ? 0.133 -11.559 -15.728 1.00 95.69 86 GLN A N 1
ATOM 621 C CA . GLN A 1 86 ? -0.315 -11.043 -14.433 1.00 95.69 86 GLN A CA 1
ATOM 622 C C . GLN A 1 86 ? 0.674 -10.021 -13.869 1.00 95.69 86 GLN A C 1
ATOM 624 O O . GLN A 1 86 ? 0.275 -8.955 -13.405 1.00 95.69 86 GLN A O 1
ATOM 629 N N . THR 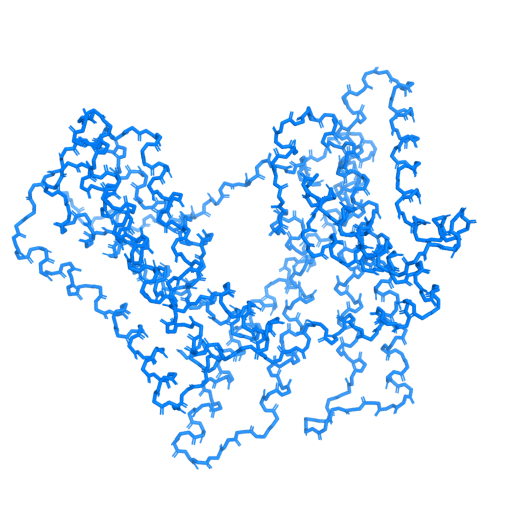A 1 87 ? 1.974 -10.305 -13.977 1.00 95.81 87 THR A N 1
ATOM 630 C CA . THR A 1 87 ? 3.033 -9.387 -13.538 1.00 95.81 87 THR A CA 1
ATOM 631 C C . THR A 1 87 ? 3.011 -8.084 -14.337 1.00 95.81 87 THR A C 1
ATOM 633 O O . THR A 1 87 ? 3.143 -7.002 -13.768 1.00 95.81 87 THR A O 1
ATOM 636 N N . PHE A 1 88 ? 2.789 -8.150 -15.649 1.00 96.06 88 PHE A N 1
ATOM 637 C CA . PHE A 1 88 ? 2.692 -6.961 -16.492 1.00 96.06 88 PHE A CA 1
ATOM 638 C C . PHE A 1 88 ? 1.443 -6.151 -16.158 1.00 96.06 88 PHE A C 1
ATOM 640 O O . PHE A 1 88 ? 1.542 -4.949 -15.929 1.00 96.06 88 PHE A O 1
ATOM 647 N N . MET A 1 89 ? 0.280 -6.792 -16.043 1.00 96.81 89 MET A N 1
ATOM 648 C CA . MET A 1 89 ? -0.959 -6.109 -15.664 1.00 96.81 89 MET A CA 1
ATOM 649 C C . MET A 1 89 ? -0.858 -5.450 -14.281 1.00 96.81 89 MET A C 1
ATOM 651 O O . MET A 1 89 ? -1.342 -4.330 -14.116 1.00 96.81 89 MET A O 1
ATOM 655 N N . LEU A 1 90 ? -0.161 -6.080 -13.328 1.00 97.06 90 LEU A N 1
ATOM 656 C CA . LEU A 1 90 ? 0.143 -5.503 -12.017 1.00 97.06 90 LEU A CA 1
ATOM 657 C C . LEU A 1 90 ? 0.944 -4.198 -12.134 1.00 97.06 90 LEU A C 1
ATOM 659 O O . LEU A 1 90 ? 0.609 -3.217 -11.472 1.00 97.06 90 LEU A O 1
ATOM 663 N N . VAL A 1 91 ? 1.967 -4.158 -12.995 1.00 97.44 91 VAL A N 1
ATOM 664 C CA . VAL A 1 91 ? 2.765 -2.943 -13.240 1.00 97.44 91 VAL A CA 1
ATOM 665 C C . VAL A 1 91 ? 1.886 -1.824 -13.798 1.00 97.44 91 VAL A C 1
ATOM 667 O O . VAL A 1 91 ? 1.926 -0.703 -13.291 1.00 97.44 91 VAL A O 1
ATOM 670 N N . PHE A 1 92 ? 1.045 -2.115 -14.794 1.00 97.56 92 PHE A N 1
ATOM 671 C CA . PHE A 1 92 ? 0.108 -1.121 -15.326 1.00 97.56 92 PHE A CA 1
ATOM 672 C C . PHE A 1 92 ? -0.841 -0.608 -14.241 1.00 97.56 92 PHE A C 1
ATOM 674 O O . PHE A 1 92 ? -0.971 0.599 -14.058 1.00 97.56 92 PHE A O 1
ATOM 681 N N . MET A 1 93 ? -1.461 -1.514 -13.488 1.00 97.12 93 MET A N 1
ATOM 682 C CA . MET A 1 93 ? -2.409 -1.176 -12.431 1.00 97.12 93 MET A CA 1
ATOM 683 C C . MET A 1 93 ? -1.770 -0.304 -11.337 1.00 97.12 93 MET A C 1
ATOM 685 O O . MET A 1 93 ? -2.347 0.719 -10.956 1.00 97.12 93 MET A O 1
ATOM 689 N N . ALA A 1 94 ? -0.548 -0.622 -10.899 1.00 96.00 94 ALA A N 1
ATOM 690 C CA . ALA A 1 94 ? 0.179 0.163 -9.903 1.00 96.00 94 ALA A CA 1
ATOM 691 C C . ALA A 1 94 ? 0.507 1.585 -10.399 1.00 96.00 94 ALA A C 1
ATOM 693 O O . ALA A 1 94 ? 0.190 2.571 -9.733 1.00 96.00 94 ALA A O 1
ATOM 694 N N . PHE A 1 95 ? 1.104 1.724 -11.586 1.00 97.31 95 PHE A N 1
ATOM 695 C CA . PHE A 1 95 ? 1.545 3.033 -12.084 1.00 97.31 95 PHE A CA 1
ATOM 696 C C . PHE A 1 95 ? 0.413 3.893 -12.663 1.00 97.31 95 PHE A C 1
ATOM 698 O O . PHE A 1 95 ? 0.552 5.114 -12.718 1.00 97.31 95 PHE A O 1
ATOM 705 N N . PHE A 1 96 ? -0.726 3.300 -13.030 1.00 97.56 96 PHE A N 1
ATOM 706 C CA . PHE A 1 96 ? -1.934 4.041 -13.408 1.00 97.56 96 PHE A CA 1
ATOM 707 C C . PHE A 1 96 ? -2.687 4.615 -12.199 1.00 97.56 96 PHE A C 1
ATOM 709 O O . PHE A 1 96 ? -3.354 5.641 -12.325 1.00 97.56 96 PHE A O 1
ATOM 716 N N . SER A 1 97 ? -2.573 3.991 -11.024 1.00 95.81 97 SER A N 1
ATOM 717 C CA . SER A 1 97 ? -3.281 4.412 -9.806 1.00 95.81 97 SER A CA 1
ATOM 718 C C . SER A 1 97 ? -2.462 5.346 -8.905 1.00 95.81 97 SER A C 1
ATOM 720 O O . SER A 1 97 ? -3.032 6.240 -8.282 1.00 95.81 97 SER A O 1
ATOM 722 N N . ILE A 1 98 ? -1.129 5.217 -8.883 1.00 94.94 98 ILE A N 1
ATOM 723 C CA . ILE A 1 98 ? -0.251 5.864 -7.888 1.00 94.94 98 ILE A CA 1
ATOM 724 C C . ILE A 1 98 ? -0.424 7.391 -7.752 1.00 94.94 98 ILE A C 1
ATOM 726 O O . ILE A 1 98 ? -0.410 7.926 -6.637 1.00 94.94 98 ILE A O 1
ATOM 730 N N . ALA A 1 99 ? -0.610 8.102 -8.869 1.00 95.06 99 ALA A N 1
ATOM 731 C CA . ALA A 1 99 ? -0.798 9.553 -8.880 1.00 95.06 99 ALA A CA 1
ATOM 732 C C . ALA A 1 99 ? -2.191 9.954 -8.367 1.00 95.06 99 ALA A C 1
ATOM 734 O O . ALA A 1 99 ? -2.318 10.914 -7.607 1.00 95.06 99 ALA A O 1
ATOM 735 N N . TYR A 1 100 ? -3.227 9.187 -8.720 1.00 94.31 100 TYR A N 1
ATOM 736 C CA . TYR A 1 100 ? -4.586 9.404 -8.224 1.00 94.31 100 TYR A CA 1
ATOM 737 C C . TYR A 1 100 ? -4.673 9.185 -6.709 1.00 94.31 100 TYR A C 1
ATOM 739 O O . TYR A 1 100 ? -5.250 10.008 -5.999 1.00 94.31 100 TYR A O 1
ATOM 747 N N . THR A 1 101 ? -4.020 8.137 -6.199 1.00 92.00 101 THR A N 1
ATOM 748 C CA . THR A 1 101 ? -3.902 7.878 -4.756 1.00 92.00 101 THR A CA 1
ATOM 749 C C . THR A 1 101 ? -3.267 9.062 -4.021 1.00 92.00 101 THR A C 1
ATOM 751 O O . THR A 1 101 ? -3.701 9.413 -2.925 1.00 92.00 101 THR A O 1
ATOM 754 N N . MET A 1 102 ? -2.285 9.734 -4.635 1.00 90.44 102 MET A N 1
ATOM 755 C CA . MET A 1 102 ? -1.677 10.940 -4.064 1.00 90.44 102 MET A CA 1
ATOM 756 C C . MET A 1 102 ? -2.609 12.152 -4.100 1.00 90.44 102 MET A C 1
ATOM 758 O O . MET A 1 102 ? -2.698 12.862 -3.104 1.00 90.44 102 MET A O 1
ATOM 762 N N . LEU A 1 103 ? -3.345 12.372 -5.196 1.00 87.38 103 LEU A N 1
ATOM 763 C CA . LEU A 1 103 ? -4.339 13.453 -5.282 1.00 87.38 103 LEU A CA 1
ATOM 764 C C . LEU A 1 103 ? -5.419 13.348 -4.201 1.00 87.38 103 LEU A C 1
ATOM 766 O O . LEU A 1 103 ? -5.908 14.366 -3.721 1.00 87.38 103 LEU A O 1
ATOM 770 N N . LYS A 1 104 ? -5.788 12.121 -3.821 1.00 85.69 104 LYS A N 1
ATOM 771 C CA . LYS A 1 104 ? -6.759 11.843 -2.756 1.00 85.69 104 LYS A CA 1
ATOM 772 C C . LYS A 1 104 ? -6.141 11.731 -1.363 1.00 85.69 104 LYS A C 1
ATOM 774 O O . LYS A 1 104 ? -6.872 11.472 -0.416 1.00 85.69 104 LYS A O 1
ATOM 779 N N . ASN A 1 105 ? -4.827 11.926 -1.237 1.00 82.81 105 ASN A N 1
ATOM 780 C CA . ASN A 1 105 ? -4.078 11.784 0.011 1.00 82.81 105 ASN A CA 1
ATOM 781 C C . ASN A 1 105 ? -4.298 10.419 0.704 1.00 82.81 105 ASN A C 1
ATOM 783 O O . ASN A 1 105 ? -4.414 10.330 1.920 1.00 82.81 105 ASN A O 1
ATOM 787 N N . GLN A 1 106 ? -4.380 9.349 -0.092 1.00 84.06 106 GLN A N 1
ATOM 788 C CA . GLN A 1 106 ? -4.665 7.979 0.362 1.00 84.06 106 GLN A CA 1
ATOM 789 C C . GLN A 1 106 ? -3.405 7.108 0.478 1.00 84.06 106 GLN A C 1
ATOM 791 O O . GLN A 1 106 ? -3.494 5.890 0.638 1.00 84.06 106 GLN A O 1
ATOM 796 N N . HIS A 1 107 ? -2.215 7.704 0.372 1.00 84.94 107 HIS A N 1
ATOM 797 C CA . HIS A 1 107 ? -0.979 6.979 0.658 1.00 84.94 107 HIS A CA 1
ATOM 798 C C . HIS A 1 107 ? -0.868 6.700 2.155 1.00 84.94 107 HIS A C 1
ATOM 800 O O . HIS A 1 107 ? -1.227 7.531 2.981 1.00 84.94 107 HIS A O 1
ATOM 806 N N . VAL A 1 108 ? -0.319 5.539 2.507 1.00 81.88 108 VAL A N 1
ATOM 807 C CA . VAL A 1 108 ? -0.093 5.177 3.910 1.00 81.88 108 VAL A CA 1
ATOM 808 C C . VAL A 1 108 ? 0.974 6.104 4.509 1.00 81.88 108 VAL A C 1
ATOM 810 O O . VAL A 1 108 ? 2.131 6.084 4.075 1.00 81.88 108 VAL A O 1
ATOM 813 N N . SER A 1 109 ? 0.589 6.895 5.511 1.00 83.62 109 SER A N 1
ATOM 814 C CA . SER A 1 109 ? 1.449 7.780 6.309 1.00 83.62 109 SER A CA 1
ATOM 815 C C . SER A 1 109 ? 1.284 7.504 7.808 1.00 83.62 109 SER A C 1
ATOM 817 O O . SER A 1 109 ? 0.336 6.846 8.240 1.00 83.62 109 SER A O 1
ATOM 819 N N . VAL A 1 110 ? 2.237 7.977 8.617 1.00 79.88 110 VAL A N 1
ATOM 820 C CA . VAL A 1 110 ? 2.149 7.928 10.084 1.00 79.88 110 VAL A CA 1
ATOM 821 C C . VAL A 1 110 ? 1.876 9.334 10.602 1.00 79.88 110 VAL A C 1
ATOM 823 O O . VAL A 1 110 ? 2.779 10.162 10.674 1.00 79.88 110 VAL A O 1
ATOM 826 N N . ASP A 1 111 ? 0.639 9.588 11.021 1.00 74.50 111 ASP A N 1
ATOM 827 C CA . ASP A 1 111 ? 0.190 10.938 11.385 1.00 74.50 111 ASP A CA 1
ATOM 828 C C . ASP A 1 111 ? 0.292 11.238 12.894 1.00 74.50 111 ASP A C 1
ATOM 830 O O . ASP A 1 111 ? -0.515 11.971 13.468 1.00 74.50 111 ASP A O 1
ATOM 834 N N . LEU A 1 112 ? 1.292 10.667 13.576 1.00 77.38 112 LEU A N 1
ATOM 835 C CA . LEU A 1 112 ? 1.449 10.808 15.031 1.00 77.38 112 LEU A CA 1
ATOM 836 C C . LEU A 1 112 ? 1.898 12.219 15.432 1.00 77.38 112 LEU A C 1
ATOM 838 O O . LEU A 1 112 ? 1.369 12.800 16.373 1.00 77.38 112 LEU A O 1
ATOM 842 N N . VAL A 1 113 ? 2.900 12.759 14.736 1.00 82.31 113 VAL A N 1
ATOM 843 C CA . VAL A 1 113 ? 3.477 14.071 15.065 1.00 82.31 113 VAL A CA 1
ATOM 844 C C . VAL A 1 113 ? 2.753 15.186 14.317 1.00 82.31 113 VAL A C 1
ATOM 846 O O . VAL A 1 113 ? 2.529 16.259 14.875 1.00 82.31 113 VAL A O 1
ATOM 849 N N . THR A 1 114 ? 2.357 14.937 13.068 1.00 77.75 114 THR A N 1
ATOM 850 C CA . THR A 1 114 ? 1.669 15.917 12.213 1.00 77.75 114 THR A CA 1
ATOM 851 C C . THR A 1 114 ? 0.324 16.344 12.788 1.00 77.75 114 THR A C 1
ATOM 853 O O . THR A 1 114 ? 0.007 17.530 12.746 1.00 77.75 114 THR A O 1
ATOM 856 N N . SER A 1 115 ? -0.416 15.426 13.415 1.00 77.38 115 SER A N 1
ATOM 857 C CA . SER A 1 115 ? -1.679 15.731 14.105 1.00 77.38 115 SER A CA 1
ATOM 858 C C . SER A 1 115 ? -1.513 16.647 15.324 1.00 77.38 115 SER A C 1
ATOM 860 O O . SER A 1 115 ? -2.451 17.342 15.709 1.00 77.38 115 SER A O 1
ATOM 862 N N . MET A 1 116 ? -0.314 16.706 15.916 1.00 81.75 116 MET A N 1
ATOM 863 C CA . MET A 1 116 ? 0.007 17.607 17.030 1.00 81.75 116 MET A CA 1
ATOM 864 C C . MET A 1 116 ? 0.535 18.973 16.565 1.00 81.75 116 MET A C 1
ATOM 866 O O . MET A 1 116 ? 0.709 19.887 17.377 1.00 81.75 116 MET A O 1
ATOM 870 N N . MET A 1 117 ? 0.851 19.124 15.277 1.00 83.06 117 MET A N 1
ATOM 871 C CA . MET A 1 117 ? 1.465 20.332 14.737 1.00 83.06 117 MET A CA 1
ATOM 872 C C . MET A 1 117 ? 0.431 21.412 14.416 1.00 83.06 117 MET A C 1
ATOM 874 O O . MET A 1 117 ? -0.689 21.150 13.991 1.00 83.06 117 MET A O 1
ATOM 878 N N . SER A 1 118 ? 0.843 22.677 14.543 1.00 84.88 118 SER A N 1
ATOM 879 C CA . SER A 1 118 ? 0.034 23.788 14.036 1.00 84.88 118 SER A CA 1
ATOM 880 C C . SER A 1 118 ? -0.117 23.698 12.512 1.00 84.88 118 SER A C 1
ATOM 882 O O . SER A 1 118 ? 0.822 23.292 11.822 1.00 84.88 118 SER A O 1
ATOM 884 N N . ALA A 1 119 ? -1.241 24.176 11.967 1.00 78.81 119 ALA A N 1
ATOM 885 C CA . ALA A 1 119 ? -1.506 24.175 10.522 1.00 78.81 119 ALA A CA 1
ATOM 886 C C . ALA A 1 119 ? -0.367 24.799 9.681 1.00 78.81 119 ALA A C 1
ATOM 888 O O . ALA A 1 119 ? -0.079 24.345 8.573 1.00 78.81 119 ALA A O 1
ATOM 889 N N . ARG A 1 120 ? 0.340 25.803 10.227 1.00 79.00 120 ARG A N 1
ATOM 890 C CA . ARG A 1 120 ? 1.503 26.450 9.585 1.00 79.00 120 ARG A CA 1
ATOM 891 C C . ARG A 1 120 ? 2.695 25.508 9.476 1.00 79.00 120 ARG A C 1
ATOM 893 O O . ARG A 1 120 ? 3.328 25.417 8.426 1.00 79.00 120 ARG A O 1
ATOM 900 N N . THR A 1 121 ? 3.018 24.849 10.585 1.00 82.88 121 THR A N 1
ATOM 901 C CA . THR A 1 121 ? 4.143 23.916 10.673 1.00 82.88 121 THR A CA 1
ATOM 902 C C . THR A 1 121 ? 3.883 22.717 9.774 1.00 82.88 121 THR A C 1
ATOM 904 O O . THR A 1 121 ? 4.767 22.363 9.000 1.00 82.88 121 THR A O 1
ATOM 907 N N . ASN A 1 122 ? 2.656 22.182 9.794 1.00 83.75 122 ASN A N 1
ATOM 908 C CA . ASN A 1 122 ? 2.262 21.084 8.917 1.00 83.75 122 ASN A CA 1
ATOM 909 C C . ASN A 1 122 ? 2.374 21.493 7.436 1.00 83.75 122 ASN A C 1
ATOM 911 O O . ASN A 1 122 ? 3.070 20.838 6.675 1.00 83.75 122 ASN A O 1
ATOM 915 N N . SER A 1 123 ? 1.830 22.650 7.033 1.00 82.50 123 SER A N 1
ATOM 916 C CA . SER A 1 123 ? 1.927 23.123 5.635 1.00 82.50 123 SER A CA 1
ATOM 917 C C . SER A 1 123 ? 3.374 23.360 5.174 1.00 82.50 123 SER A C 1
ATOM 919 O O . SER A 1 123 ? 3.727 23.081 4.027 1.00 82.50 123 SER A O 1
ATOM 921 N N . THR A 1 124 ? 4.239 23.849 6.068 1.00 86.81 124 THR A N 1
ATOM 922 C CA . THR A 1 124 ? 5.677 24.030 5.790 1.00 86.81 124 THR A CA 1
ATOM 923 C C . THR A 1 124 ? 6.359 22.681 5.563 1.00 86.81 124 THR A C 1
ATOM 925 O O . THR A 1 124 ? 7.088 22.508 4.589 1.00 86.81 124 THR A O 1
ATOM 928 N N . LEU A 1 125 ? 6.092 21.714 6.439 1.00 89.31 125 LEU A N 1
ATOM 929 C CA . LEU A 1 125 ? 6.644 20.366 6.365 1.00 89.31 125 LEU A CA 1
ATOM 930 C C . LEU A 1 125 ? 6.162 19.623 5.110 1.00 89.31 125 LEU A C 1
ATOM 932 O O . LEU A 1 125 ? 6.974 19.089 4.359 1.00 89.31 125 LEU A O 1
ATOM 936 N N . GLN A 1 126 ? 4.863 19.690 4.819 1.00 89.44 126 GLN A N 1
ATOM 937 C CA . GLN A 1 126 ? 4.263 19.104 3.621 1.00 89.44 126 GLN A CA 1
ATOM 938 C C . GLN A 1 126 ? 4.794 19.735 2.327 1.00 89.44 126 GLN A C 1
ATOM 940 O O . GLN A 1 126 ? 4.936 19.051 1.312 1.00 89.44 126 GLN A O 1
ATOM 945 N N . SER A 1 127 ? 5.167 21.020 2.350 1.00 91.25 127 SER A N 1
ATOM 946 C CA . SER A 1 127 ? 5.864 21.660 1.225 1.00 91.25 127 SER A CA 1
ATOM 947 C C . SER A 1 127 ? 7.244 21.035 0.991 1.00 91.25 127 SER A C 1
ATOM 949 O O . SER A 1 127 ? 7.585 20.715 -0.146 1.00 91.25 127 SER A O 1
ATOM 951 N N . VAL A 1 128 ? 8.024 20.794 2.053 1.00 93.50 128 VAL A N 1
ATOM 952 C CA . VAL A 1 128 ? 9.329 20.111 1.953 1.00 93.50 128 VAL A CA 1
ATOM 953 C C . VAL A 1 128 ? 9.156 18.694 1.401 1.00 93.50 128 VAL A C 1
ATOM 955 O O . VAL A 1 128 ? 9.860 18.311 0.468 1.00 93.50 128 VAL A O 1
ATOM 958 N N . PHE A 1 129 ? 8.179 17.940 1.907 1.00 93.56 129 PHE A N 1
ATOM 959 C CA . PHE A 1 129 ? 7.873 16.589 1.430 1.00 93.56 129 PHE A CA 1
ATOM 960 C C . PHE A 1 129 ? 7.413 16.547 -0.022 1.00 93.56 129 PHE A C 1
ATOM 962 O O . PHE A 1 129 ? 7.829 15.662 -0.768 1.00 93.56 129 PHE A O 1
ATOM 969 N N . SER A 1 130 ? 6.619 17.528 -0.449 1.00 94.00 130 SER A N 1
ATOM 970 C CA . SER A 1 130 ? 6.206 17.654 -1.848 1.00 94.00 130 SER A CA 1
ATOM 971 C C . SER A 1 130 ? 7.417 17.879 -2.758 1.00 94.00 130 SER A C 1
ATOM 973 O O . SER A 1 130 ? 7.499 17.270 -3.821 1.00 94.00 130 SER A O 1
ATOM 975 N N . ILE A 1 131 ? 8.403 18.679 -2.325 1.00 95.69 131 ILE A N 1
ATOM 976 C CA . ILE A 1 131 ? 9.651 18.892 -3.076 1.00 95.69 131 ILE A CA 1
ATOM 977 C C . ILE A 1 131 ? 10.503 17.617 -3.111 1.00 95.69 131 ILE A C 1
ATOM 979 O O . ILE A 1 131 ? 10.965 17.226 -4.182 1.00 95.69 131 ILE A O 1
ATOM 983 N N . TRP A 1 132 ? 10.698 16.947 -1.971 1.00 95.44 132 TRP A N 1
ATOM 984 C CA . TRP A 1 132 ? 11.454 15.690 -1.910 1.00 95.44 132 TRP A CA 1
ATOM 985 C C . TRP A 1 132 ? 10.830 14.599 -2.774 1.00 95.44 132 TRP A C 1
ATOM 987 O O . TRP A 1 132 ? 11.537 13.949 -3.541 1.00 95.44 132 TRP A O 1
ATOM 997 N N . GLY A 1 133 ? 9.511 14.427 -2.690 1.00 95.44 133 GLY A N 1
ATOM 998 C CA . GLY A 1 133 ? 8.781 13.472 -3.510 1.00 95.44 133 GLY A CA 1
ATOM 999 C C . GLY A 1 133 ? 8.831 13.834 -4.998 1.00 95.44 133 GLY A C 1
ATOM 1000 O O . GLY A 1 133 ? 9.127 12.968 -5.816 1.00 95.44 133 GLY A O 1
ATOM 1001 N N . ALA A 1 134 ? 8.618 15.103 -5.367 1.00 96.38 134 ALA A N 1
ATOM 1002 C CA . ALA A 1 134 ? 8.701 15.538 -6.763 1.00 96.38 134 ALA A CA 1
ATOM 1003 C C . ALA A 1 134 ? 10.104 15.317 -7.349 1.00 96.38 134 ALA A C 1
ATOM 1005 O O . ALA A 1 134 ? 10.231 14.861 -8.484 1.00 96.38 134 ALA A O 1
ATOM 1006 N N . PHE A 1 135 ? 11.156 15.574 -6.568 1.00 95.12 135 PHE A N 1
ATOM 1007 C CA . PHE A 1 135 ? 12.527 15.256 -6.959 1.00 95.12 135 PHE A CA 1
ATOM 1008 C C . PHE A 1 135 ? 12.736 13.751 -7.143 1.00 95.12 135 PHE A C 1
ATOM 1010 O O . PHE A 1 135 ? 13.230 13.325 -8.185 1.00 95.12 135 PHE A O 1
ATOM 1017 N N . LEU A 1 136 ? 12.345 12.953 -6.150 1.00 95.56 136 LEU A N 1
ATOM 1018 C CA . LEU A 1 136 ? 12.512 11.504 -6.156 1.00 95.56 136 LEU A CA 1
ATOM 1019 C C . LEU A 1 136 ? 11.812 10.865 -7.359 1.00 95.56 136 LEU A C 1
ATOM 1021 O O . LEU A 1 136 ? 12.447 10.165 -8.144 1.00 95.56 136 LEU A O 1
ATOM 1025 N N . PHE A 1 137 ? 10.520 11.140 -7.537 1.00 96.88 137 PHE A N 1
ATOM 1026 C CA . PHE A 1 137 ? 9.730 10.551 -8.615 1.00 96.88 137 PHE A CA 1
ATOM 1027 C C . PHE A 1 137 ? 10.033 11.167 -9.980 1.00 96.88 137 PHE A C 1
ATOM 1029 O O . PHE A 1 137 ? 9.947 10.468 -10.986 1.00 96.88 137 PHE A O 1
ATOM 1036 N N . GLY A 1 138 ? 10.475 12.427 -10.030 1.00 96.94 138 GLY A N 1
ATOM 1037 C CA . GLY A 1 138 ? 11.022 13.027 -11.245 1.00 96.94 138 GLY A CA 1
ATOM 1038 C C . GLY A 1 138 ? 12.301 12.320 -11.701 1.00 96.94 138 GLY A C 1
ATOM 1039 O O . GLY A 1 138 ? 12.426 11.963 -12.872 1.00 96.94 138 GLY A O 1
ATOM 1040 N N . ALA A 1 139 ? 13.221 12.040 -10.771 1.00 94.94 139 ALA A N 1
ATOM 1041 C CA . ALA A 1 139 ? 14.438 11.282 -11.048 1.00 94.94 139 ALA A CA 1
ATOM 1042 C C . A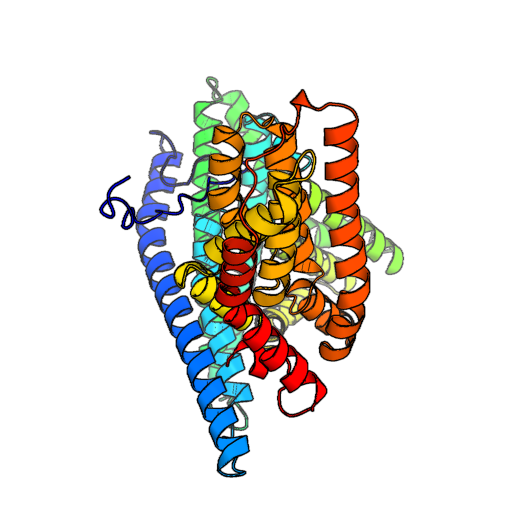LA A 1 139 ? 14.123 9.834 -11.458 1.00 94.94 139 ALA A C 1
ATOM 1044 O O . ALA A 1 139 ? 14.633 9.367 -12.474 1.00 94.94 139 ALA A O 1
ATOM 1045 N N . MET A 1 140 ? 13.245 9.138 -10.729 1.00 96.56 140 MET A N 1
ATOM 1046 C CA . MET A 1 140 ? 12.807 7.779 -11.080 1.00 96.56 140 MET A CA 1
ATOM 1047 C C . MET A 1 140 ? 12.132 7.731 -12.454 1.00 96.56 140 MET A C 1
ATOM 1049 O O . MET A 1 140 ? 12.409 6.822 -13.237 1.00 96.56 140 MET A O 1
ATOM 1053 N N . GLY A 1 141 ? 11.307 8.726 -12.779 1.00 97.38 141 GLY A N 1
ATOM 1054 C CA . GLY A 1 141 ? 10.652 8.845 -14.076 1.00 97.38 141 GLY A CA 1
ATOM 1055 C C . GLY A 1 141 ? 11.628 9.067 -15.220 1.00 97.38 141 GLY A C 1
ATOM 1056 O O . GLY A 1 141 ? 11.558 8.374 -16.233 1.00 97.38 141 GLY A O 1
ATOM 1057 N N . TRP A 1 142 ? 12.608 9.954 -15.035 1.00 97.38 142 TRP A N 1
ATOM 1058 C CA . TRP A 1 142 ? 13.685 10.153 -16.005 1.00 97.38 142 TRP A CA 1
ATOM 1059 C C . TRP A 1 142 ? 14.537 8.891 -16.207 1.00 97.38 142 TRP A C 1
ATOM 1061 O O . TRP A 1 142 ? 14.819 8.494 -17.342 1.00 97.38 142 TRP A O 1
ATOM 1071 N N . LEU A 1 143 ? 14.931 8.228 -15.117 1.00 96.69 143 LEU A N 1
ATOM 1072 C CA . LEU A 1 143 ? 15.719 6.995 -15.167 1.00 96.69 143 LEU A CA 1
ATOM 1073 C C . LEU A 1 143 ? 14.945 5.867 -15.861 1.00 96.69 143 LEU A C 1
ATOM 1075 O O . LEU A 1 143 ? 15.509 5.173 -16.708 1.00 96.69 143 LEU A O 1
ATOM 1079 N N . SER A 1 144 ? 13.651 5.732 -15.571 1.00 97.44 144 SER A N 1
ATOM 1080 C CA . SER A 1 144 ? 12.769 4.741 -16.198 1.00 97.44 144 SER A CA 1
ATOM 1081 C C . SER A 1 144 ? 12.535 5.040 -17.679 1.00 97.44 144 SER A C 1
ATOM 1083 O O . SER A 1 144 ? 12.578 4.125 -18.497 1.00 97.44 144 SER A O 1
ATOM 1085 N N . ALA A 1 145 ? 12.391 6.313 -18.063 1.00 97.62 145 ALA A N 1
ATOM 1086 C CA . ALA A 1 145 ? 12.325 6.717 -19.470 1.00 97.62 145 ALA A CA 1
ATOM 1087 C C . ALA A 1 145 ? 13.630 6.379 -20.210 1.00 97.62 145 ALA A C 1
ATOM 1089 O O . ALA A 1 145 ? 13.609 5.831 -21.312 1.00 97.62 145 ALA A O 1
ATOM 1090 N N . SER A 1 146 ? 14.774 6.624 -19.567 1.00 96.69 146 SER A N 1
ATOM 1091 C CA . SER A 1 146 ? 16.086 6.247 -20.103 1.00 96.69 146 SER A CA 1
ATOM 1092 C C . SER A 1 146 ? 16.209 4.725 -20.261 1.00 96.69 146 SER A C 1
ATOM 1094 O O . SER A 1 146 ? 16.677 4.243 -21.290 1.00 96.69 146 SER A O 1
ATOM 1096 N N . ARG A 1 147 ? 15.733 3.948 -19.276 1.00 96.31 147 ARG A N 1
ATOM 1097 C CA . ARG A 1 147 ? 15.703 2.477 -19.338 1.00 96.31 147 ARG A CA 1
ATOM 1098 C C . ARG A 1 147 ? 14.786 1.974 -20.450 1.00 96.31 147 ARG A C 1
ATOM 1100 O O . ARG A 1 147 ? 15.163 1.052 -21.164 1.00 96.31 147 ARG A O 1
ATOM 1107 N N . SER A 1 148 ? 13.628 2.606 -20.630 1.00 97.38 148 SER A N 1
ATOM 1108 C CA . SER A 1 148 ? 12.699 2.321 -21.722 1.00 97.38 148 SER A CA 1
ATOM 1109 C C . SER A 1 148 ? 13.365 2.497 -23.082 1.00 97.38 148 SER A C 1
ATOM 1111 O O . SER A 1 148 ? 13.247 1.632 -23.945 1.00 97.38 148 SER A O 1
ATOM 1113 N N . PHE A 1 149 ? 14.090 3.598 -23.281 1.00 97.06 149 PHE A N 1
ATOM 1114 C CA . PHE A 1 149 ? 14.776 3.857 -24.543 1.00 97.06 149 PHE A CA 1
ATOM 1115 C C . PHE A 1 149 ? 15.907 2.853 -24.814 1.00 97.06 149 PHE A C 1
ATOM 1117 O O . PHE A 1 149 ? 16.049 2.371 -25.935 1.00 97.06 149 PHE A O 1
ATOM 1124 N N . GLU A 1 150 ? 16.673 2.475 -23.789 1.00 95.56 150 GLU A N 1
ATOM 1125 C CA . GLU A 1 150 ? 17.689 1.421 -23.904 1.00 95.56 150 GLU A CA 1
ATOM 1126 C C . GLU A 1 150 ? 17.083 0.058 -24.246 1.00 95.56 150 GLU A C 1
ATOM 1128 O O . GLU A 1 150 ? 17.600 -0.632 -25.122 1.00 95.56 150 GLU A O 1
ATOM 1133 N N . ALA A 1 151 ? 15.981 -0.314 -23.592 1.00 95.94 151 ALA A N 1
ATOM 1134 C CA . ALA A 1 151 ? 15.276 -1.565 -23.859 1.00 95.94 151 ALA A CA 1
ATOM 1135 C C . ALA A 1 151 ? 14.720 -1.616 -25.289 1.00 95.94 151 ALA A C 1
ATOM 1137 O O . ALA A 1 151 ? 14.743 -2.670 -25.920 1.00 95.94 151 ALA A O 1
ATOM 1138 N N . PHE A 1 152 ? 14.278 -0.472 -25.824 1.00 96.56 152 PHE A N 1
ATOM 1139 C CA . PHE A 1 152 ? 13.857 -0.350 -27.217 1.00 96.56 152 PHE A CA 1
ATOM 1140 C C . PHE A 1 152 ? 15.024 -0.579 -28.187 1.00 96.56 152 PHE A C 1
ATOM 1142 O O . PHE A 1 152 ? 14.887 -1.349 -29.130 1.00 96.56 152 PHE A O 1
ATOM 1149 N N . GLN A 1 153 ? 16.188 0.033 -27.940 1.00 96.81 153 GLN A N 1
ATOM 1150 C CA . GLN A 1 153 ? 17.371 -0.143 -28.796 1.00 96.81 153 GLN A CA 1
ATOM 1151 C C . GLN A 1 153 ? 17.946 -1.559 -28.763 1.00 96.81 153 GLN A C 1
ATOM 1153 O O . GLN A 1 153 ? 18.512 -2.021 -29.749 1.00 96.81 153 GLN A O 1
ATOM 1158 N N . ARG A 1 154 ? 17.856 -2.218 -27.609 1.00 95.75 154 ARG A N 1
ATOM 1159 C CA . ARG A 1 154 ? 18.380 -3.570 -27.393 1.00 95.75 154 ARG A CA 1
ATOM 1160 C C . ARG A 1 154 ? 17.396 -4.669 -27.783 1.00 95.75 154 ARG A C 1
ATOM 1162 O O . ARG A 1 154 ? 17.747 -5.835 -27.642 1.00 95.75 154 ARG A O 1
ATOM 1169 N N . GLU A 1 155 ? 16.194 -4.299 -28.233 1.00 94.56 155 GLU A N 1
ATOM 1170 C CA . GLU A 1 155 ? 15.099 -5.226 -28.538 1.00 94.56 155 GLU A CA 1
ATOM 1171 C C . GLU A 1 155 ? 14.836 -6.206 -27.376 1.00 94.56 155 GLU A C 1
ATOM 1173 O O . GLU A 1 155 ? 14.611 -7.399 -27.574 1.00 94.56 155 GLU A O 1
ATOM 1178 N N . GLU A 1 156 ? 14.877 -5.696 -26.135 1.00 94.56 156 GLU A N 1
ATOM 1179 C CA . GLU A 1 156 ? 14.628 -6.497 -24.931 1.00 94.56 156 GLU A CA 1
ATOM 1180 C C . GLU A 1 156 ? 13.153 -6.956 -24.917 1.00 94.56 156 GLU A C 1
ATOM 1182 O O . GLU A 1 156 ? 12.231 -6.134 -24.841 1.00 94.56 156 GLU A O 1
ATOM 1187 N N . ILE A 1 157 ? 12.929 -8.272 -24.968 1.00 95.50 157 ILE A N 1
ATOM 1188 C CA . ILE A 1 157 ? 11.606 -8.918 -24.962 1.00 95.50 157 ILE A CA 1
ATOM 1189 C C . ILE A 1 157 ? 11.487 -9.920 -23.815 1.00 95.50 157 ILE A C 1
ATOM 1191 O O . ILE A 1 157 ? 12.489 -10.497 -23.396 1.00 95.50 157 ILE A O 1
ATOM 1195 N N . SER A 1 158 ? 10.264 -10.138 -23.327 1.00 93.12 158 SER A N 1
ATOM 1196 C CA . SER A 1 158 ? 9.989 -11.186 -22.341 1.00 93.12 158 SER A CA 1
ATOM 1197 C C . SER A 1 158 ? 10.157 -12.588 -22.929 1.00 93.12 158 SER A C 1
ATOM 1199 O O . SER A 1 158 ? 10.033 -12.788 -24.141 1.00 93.12 158 SER A O 1
ATOM 1201 N N . ASP A 1 159 ? 10.424 -13.568 -22.070 1.00 88.88 159 ASP A N 1
ATOM 1202 C CA . ASP A 1 159 ? 10.792 -14.914 -22.507 1.00 88.88 159 ASP A CA 1
ATOM 1203 C C . ASP A 1 159 ? 9.611 -15.660 -23.142 1.00 88.88 159 ASP A C 1
ATOM 1205 O O . ASP A 1 159 ? 9.760 -16.289 -24.196 1.00 88.88 159 ASP A O 1
ATOM 1209 N N . ILE A 1 160 ? 8.427 -15.583 -22.520 1.00 91.88 160 ILE A N 1
ATOM 1210 C CA . ILE A 1 160 ? 7.266 -16.381 -22.927 1.00 91.88 160 ILE A CA 1
ATOM 1211 C C . ILE A 1 160 ? 6.334 -15.588 -23.844 1.00 91.88 160 ILE A C 1
ATOM 1213 O O . ILE A 1 160 ? 6.097 -15.993 -24.982 1.00 91.88 160 ILE A O 1
ATOM 1217 N N . ILE A 1 161 ? 5.804 -14.453 -23.373 1.00 91.31 161 ILE A N 1
ATOM 1218 C CA . ILE A 1 161 ? 4.838 -13.643 -24.141 1.00 91.31 161 ILE A CA 1
ATOM 1219 C C . ILE A 1 161 ? 5.527 -12.888 -25.286 1.00 91.31 161 ILE A C 1
ATOM 1221 O O . ILE A 1 161 ? 4.866 -12.470 -26.238 1.00 91.31 161 ILE A O 1
ATOM 1225 N N . ARG A 1 162 ? 6.858 -12.736 -25.228 1.00 91.62 162 ARG A N 1
ATOM 1226 C CA . ARG A 1 162 ? 7.646 -11.912 -26.159 1.00 91.62 162 ARG A CA 1
ATOM 1227 C C . ARG A 1 162 ? 7.175 -10.462 -26.195 1.00 91.62 162 ARG A C 1
ATOM 1229 O O . ARG A 1 162 ? 7.222 -9.805 -27.235 1.00 91.62 162 ARG A O 1
ATOM 1236 N N . MET A 1 163 ? 6.712 -9.956 -25.053 1.00 92.31 163 MET A N 1
ATOM 1237 C CA . MET A 1 163 ? 6.313 -8.560 -24.926 1.00 92.31 163 MET A CA 1
ATOM 1238 C C . MET A 1 163 ? 7.566 -7.674 -24.854 1.00 92.31 163 MET A C 1
ATOM 1240 O O . MET A 1 163 ? 8.466 -7.977 -24.069 1.00 92.31 163 MET A O 1
ATOM 1244 N N . PRO A 1 164 ? 7.648 -6.571 -25.618 1.00 95.38 164 PRO A N 1
ATOM 1245 C CA . PRO A 1 164 ? 8.770 -5.642 -25.516 1.00 95.38 164 PRO A CA 1
ATOM 1246 C C . PRO A 1 164 ? 8.810 -4.929 -24.155 1.00 95.38 164 PRO A C 1
ATOM 1248 O O . PRO A 1 164 ? 7.858 -4.234 -23.786 1.00 95.38 164 PRO A O 1
ATOM 1251 N N . TYR A 1 165 ? 9.930 -5.029 -23.432 1.00 94.38 165 TYR A N 1
ATOM 1252 C CA . TYR A 1 165 ? 10.074 -4.453 -22.085 1.00 94.38 165 TYR A CA 1
ATOM 1253 C C . TYR A 1 165 ? 9.987 -2.926 -22.055 1.00 94.38 165 TYR A C 1
ATOM 1255 O O . TYR A 1 165 ? 9.574 -2.348 -21.049 1.00 94.38 165 TYR A O 1
ATOM 1263 N N . TRP A 1 166 ? 10.326 -2.254 -23.159 1.00 96.31 166 TRP A N 1
ATOM 1264 C CA . TRP A 1 166 ? 10.240 -0.796 -23.236 1.00 96.31 166 TRP A CA 1
ATOM 1265 C C . TRP A 1 166 ? 8.822 -0.284 -22.951 1.00 96.31 166 TRP A C 1
ATOM 1267 O O . TRP A 1 166 ? 8.677 0.776 -22.355 1.00 96.31 166 TRP A O 1
ATOM 1277 N N . VAL A 1 167 ? 7.773 -1.043 -23.292 1.00 96.81 167 VAL A N 1
ATOM 1278 C CA . VAL A 1 167 ? 6.384 -0.654 -22.999 1.00 96.81 167 VAL A CA 1
ATOM 1279 C C . VAL A 1 167 ? 6.161 -0.569 -21.489 1.00 96.81 167 VAL A C 1
ATOM 1281 O O . VAL A 1 167 ? 5.582 0.397 -20.996 1.00 96.81 167 VAL A O 1
ATOM 1284 N N . LEU A 1 168 ? 6.668 -1.551 -20.744 1.00 96.69 168 LEU A N 1
ATOM 1285 C CA . LEU A 1 168 ? 6.544 -1.605 -19.289 1.00 96.69 168 LEU A CA 1
ATOM 1286 C C . LEU A 1 168 ? 7.330 -0.467 -18.640 1.00 96.69 168 LEU A C 1
ATOM 1288 O O . LEU A 1 168 ? 6.786 0.276 -17.827 1.00 96.69 168 LEU A O 1
ATOM 1292 N N . TYR A 1 169 ? 8.580 -0.261 -19.056 1.00 97.44 169 TYR A N 1
ATOM 1293 C CA . TYR A 1 169 ? 9.405 0.837 -18.552 1.00 97.44 169 TYR A CA 1
ATOM 1294 C C . TYR A 1 169 ? 8.829 2.220 -18.894 1.00 97.44 169 TYR A C 1
ATOM 1296 O O . TYR A 1 169 ? 8.929 3.138 -18.080 1.00 97.44 169 TYR A O 1
ATOM 1304 N N . ALA A 1 170 ? 8.179 2.376 -20.051 1.00 97.81 170 ALA A N 1
ATOM 1305 C CA . ALA A 1 170 ? 7.481 3.604 -20.419 1.00 97.81 170 ALA A CA 1
ATOM 1306 C C . ALA A 1 170 ? 6.275 3.877 -19.507 1.00 97.81 170 ALA A C 1
ATOM 1308 O O . ALA A 1 170 ? 6.067 5.020 -19.103 1.00 97.81 170 ALA A O 1
ATOM 1309 N N . VAL A 1 171 ? 5.511 2.845 -19.135 1.00 97.94 171 VAL A N 1
ATOM 1310 C CA . VAL A 1 171 ? 4.393 2.966 -18.182 1.00 97.94 171 VAL A CA 1
ATOM 1311 C C . VAL A 1 171 ? 4.891 3.362 -16.793 1.00 97.94 171 VAL A C 1
ATOM 1313 O O . VAL A 1 171 ? 4.346 4.286 -16.188 1.00 97.94 171 VAL A O 1
ATOM 1316 N N . VAL A 1 172 ? 5.971 2.734 -16.320 1.00 97.94 172 VAL A N 1
ATOM 1317 C CA . VAL A 1 172 ? 6.646 3.103 -15.065 1.00 97.94 172 VAL A CA 1
ATOM 1318 C C . VAL A 1 172 ? 7.095 4.569 -15.097 1.00 97.94 172 VAL A C 1
ATOM 1320 O O . VAL A 1 172 ? 6.836 5.330 -14.160 1.00 97.94 172 VAL A O 1
ATOM 1323 N N . ALA A 1 173 ? 7.733 4.992 -16.191 1.00 98.12 173 ALA A N 1
ATOM 1324 C CA . ALA A 1 173 ? 8.177 6.368 -16.379 1.00 98.12 173 ALA A CA 1
ATOM 1325 C C . ALA A 1 173 ? 7.000 7.353 -16.369 1.00 98.12 173 ALA A C 1
ATOM 1327 O O . ALA A 1 173 ? 7.040 8.353 -15.658 1.00 98.12 173 ALA A O 1
ATOM 1328 N N . ALA A 1 174 ? 5.929 7.057 -17.107 1.00 97.94 174 ALA A N 1
ATOM 1329 C CA . ALA A 1 174 ? 4.743 7.902 -17.166 1.00 97.94 174 ALA A CA 1
ATOM 1330 C C . ALA A 1 174 ? 4.065 8.034 -15.793 1.00 97.94 174 ALA A C 1
ATOM 1332 O O . ALA A 1 174 ? 3.766 9.150 -15.374 1.00 97.94 174 ALA A O 1
ATOM 1333 N N . GLY A 1 175 ? 3.874 6.929 -15.065 1.00 97.56 175 GLY A N 1
ATOM 1334 C CA . GLY A 1 175 ? 3.238 6.944 -13.745 1.00 97.56 175 GLY A CA 1
ATOM 1335 C C . GLY A 1 175 ? 4.050 7.701 -12.691 1.00 97.56 175 GLY A C 1
ATOM 1336 O O . GLY A 1 175 ? 3.500 8.508 -11.941 1.00 97.56 175 GLY A O 1
ATOM 1337 N N . THR A 1 176 ? 5.373 7.508 -12.663 1.00 97.50 176 THR A N 1
ATOM 1338 C CA . THR A 1 176 ? 6.263 8.236 -11.737 1.00 97.50 176 THR A CA 1
ATOM 1339 C C . THR A 1 176 ? 6.366 9.725 -12.076 1.00 97.50 176 THR A C 1
ATOM 1341 O O . THR A 1 176 ? 6.290 10.557 -11.173 1.00 97.50 176 THR A O 1
ATOM 1344 N N . LEU A 1 177 ? 6.444 10.100 -13.358 1.00 97.75 177 LEU A N 1
ATOM 1345 C CA . LEU A 1 177 ? 6.408 11.509 -13.771 1.00 97.75 177 LEU A CA 1
ATOM 1346 C C . LEU A 1 177 ? 5.061 12.168 -13.456 1.00 97.75 177 LEU A C 1
ATOM 1348 O O . LEU A 1 177 ? 5.028 13.304 -12.985 1.00 97.75 177 LEU A O 1
ATOM 1352 N N . LEU A 1 178 ? 3.949 11.460 -13.663 1.00 97.50 178 LEU A N 1
ATOM 1353 C CA . LEU A 1 178 ? 2.614 11.956 -13.330 1.00 97.50 178 LEU A CA 1
ATOM 1354 C C . LEU A 1 178 ? 2.454 12.182 -11.818 1.00 97.50 178 LEU A C 1
ATOM 1356 O O . LEU A 1 178 ? 1.890 13.193 -11.391 1.00 97.50 178 LEU A O 1
ATOM 1360 N N . LEU A 1 179 ? 3.008 11.285 -10.999 1.00 97.00 179 LEU A N 1
ATOM 1361 C CA . LEU A 1 179 ? 3.079 11.464 -9.551 1.00 97.00 179 LEU A CA 1
ATOM 1362 C C . LEU A 1 179 ? 3.956 12.665 -9.164 1.00 97.00 179 LEU A C 1
ATOM 1364 O O . LEU A 1 179 ? 3.568 13.450 -8.301 1.00 97.00 179 LEU A O 1
ATOM 1368 N N . ALA A 1 180 ? 5.099 12.861 -9.825 1.00 97.56 180 ALA A N 1
ATOM 1369 C CA . ALA A 1 180 ? 5.949 14.027 -9.592 1.00 97.56 180 ALA A CA 1
ATOM 1370 C C . ALA A 1 180 ? 5.211 15.341 -9.905 1.00 97.56 180 ALA A C 1
ATOM 1372 O O . ALA A 1 180 ? 5.248 16.274 -9.104 1.00 97.56 180 ALA A O 1
ATOM 1373 N N . LEU A 1 181 ? 4.471 15.401 -11.019 1.00 96.44 181 LEU A N 1
ATOM 1374 C CA . LEU A 1 181 ? 3.632 16.554 -11.373 1.00 96.44 181 LEU A CA 1
ATOM 1375 C C . LEU A 1 181 ? 2.506 16.789 -10.358 1.00 96.44 181 LEU A C 1
ATOM 1377 O O . LEU A 1 181 ? 2.223 17.932 -10.000 1.00 96.44 181 LEU A O 1
ATOM 1381 N N . THR A 1 182 ? 1.902 15.714 -9.854 1.00 94.94 182 THR A N 1
ATOM 1382 C CA . THR A 1 182 ? 0.886 15.775 -8.793 1.00 94.94 182 THR A CA 1
ATOM 1383 C C . THR A 1 182 ? 1.452 16.412 -7.524 1.00 94.94 182 THR A C 1
ATOM 1385 O O . THR A 1 182 ? 0.836 17.309 -6.948 1.00 94.94 182 THR A O 1
ATOM 1388 N N . LEU A 1 183 ? 2.660 16.012 -7.121 1.00 94.94 183 LEU A N 1
ATOM 1389 C CA . LEU A 1 183 ? 3.354 16.574 -5.961 1.00 94.94 183 LEU A CA 1
ATOM 1390 C C . LEU A 1 183 ? 3.728 18.047 -6.160 1.00 94.94 183 LEU A C 1
ATOM 1392 O O . LEU A 1 183 ? 3.647 18.828 -5.216 1.00 94.94 183 LEU A O 1
ATOM 1396 N N . VAL A 1 184 ? 4.062 18.461 -7.386 1.00 94.88 184 VAL A N 1
ATOM 1397 C CA . VAL A 1 184 ? 4.244 19.885 -7.715 1.00 94.88 184 VAL A CA 1
ATOM 1398 C C . VAL A 1 184 ? 2.928 20.657 -7.554 1.00 94.88 184 VAL A C 1
ATOM 1400 O O . VAL A 1 184 ? 2.929 21.734 -6.965 1.00 94.88 184 VAL A O 1
ATOM 1403 N N . GLY A 1 185 ? 1.795 20.113 -8.007 1.00 91.56 185 GLY A N 1
ATOM 1404 C CA . GLY A 1 185 ? 0.478 20.724 -7.783 1.00 91.56 185 GLY A CA 1
ATOM 1405 C C . GLY A 1 185 ? 0.142 20.889 -6.294 1.00 91.56 185 GLY A C 1
ATOM 1406 O O . GLY A 1 185 ? -0.284 21.964 -5.868 1.00 91.56 185 GLY A O 1
ATOM 1407 N N . LEU A 1 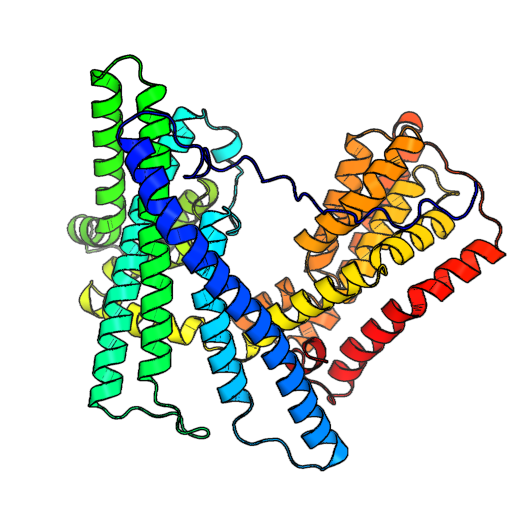186 ? 0.405 19.855 -5.489 1.00 90.38 186 LEU A N 1
ATOM 1408 C CA . LEU A 1 186 ? 0.221 19.888 -4.032 1.00 90.38 186 LEU A CA 1
ATOM 1409 C C . LEU A 1 186 ? 1.157 20.890 -3.344 1.00 90.38 186 LEU A C 1
ATOM 1411 O O . LEU A 1 186 ? 0.721 21.607 -2.446 1.00 90.38 186 LEU A O 1
ATOM 1415 N N . LEU A 1 187 ? 2.407 21.019 -3.803 1.00 92.56 187 LEU A N 1
ATOM 1416 C CA . LEU A 1 187 ? 3.330 22.051 -3.326 1.00 92.56 187 LEU A CA 1
ATOM 1417 C C . LEU A 1 187 ? 2.723 23.449 -3.481 1.00 92.56 187 LEU A C 1
ATOM 1419 O O . LEU A 1 187 ? 2.748 24.234 -2.535 1.00 92.56 187 LEU A O 1
ATOM 1423 N N . PHE A 1 188 ? 2.145 23.760 -4.643 1.00 91.06 188 PHE A N 1
ATOM 1424 C CA . PHE A 1 188 ? 1.493 25.052 -4.862 1.00 91.06 188 PHE A CA 1
ATOM 1425 C C . PHE A 1 188 ? 0.277 25.262 -3.948 1.00 91.06 188 PHE A C 1
ATOM 1427 O O . PHE A 1 188 ? 0.086 26.375 -3.455 1.00 91.06 188 PHE A O 1
ATOM 1434 N N . SER A 1 189 ? -0.488 24.204 -3.647 1.00 87.50 189 SER A N 1
ATOM 1435 C CA . SER A 1 189 ? -1.578 24.264 -2.659 1.00 87.50 189 SER A CA 1
ATOM 1436 C C . SER A 1 189 ? -1.056 24.623 -1.262 1.00 87.50 189 SER A C 1
ATOM 1438 O O . SER A 1 189 ? -1.527 25.570 -0.629 1.00 87.50 189 SER A O 1
ATOM 1440 N N . HIS A 1 190 ? -0.007 23.933 -0.803 1.00 87.69 190 HIS A N 1
ATOM 1441 C CA . HIS A 1 190 ? 0.601 24.192 0.503 1.00 87.69 190 HIS A CA 1
ATOM 1442 C C . HIS A 1 190 ? 1.207 25.602 0.596 1.00 87.69 190 HIS A C 1
ATOM 1444 O O . HIS A 1 190 ? 1.065 26.277 1.620 1.00 87.69 190 HIS A O 1
ATOM 1450 N N . LEU A 1 191 ? 1.837 26.085 -0.481 1.00 88.00 191 LEU A N 1
ATOM 1451 C CA . LEU A 1 191 ? 2.373 27.445 -0.554 1.00 88.00 191 LEU A CA 1
ATOM 1452 C C . LEU A 1 191 ? 1.269 28.512 -0.525 1.00 88.00 191 LEU A C 1
ATOM 1454 O O . LEU A 1 191 ? 1.443 29.520 0.160 1.00 88.00 191 LEU A O 1
ATOM 1458 N N . SER A 1 192 ? 0.133 28.286 -1.196 1.00 85.62 192 SER A N 1
ATOM 1459 C CA . SER A 1 192 ? -1.052 29.159 -1.121 1.00 85.62 192 SER A CA 1
ATOM 1460 C C . SER A 1 192 ? -1.582 29.255 0.314 1.00 85.62 192 SER A C 1
ATOM 1462 O O . SER A 1 192 ? -1.747 30.358 0.845 1.00 85.62 192 SER A O 1
ATOM 1464 N N . GLY A 1 193 ? -1.730 28.114 0.999 1.00 82.25 193 GLY A N 1
ATOM 1465 C CA . GLY A 1 193 ? -2.141 28.076 2.407 1.00 82.25 193 GLY A CA 1
ATOM 1466 C C . GLY A 1 193 ? -1.194 28.855 3.330 1.00 82.25 193 GLY A C 1
ATOM 1467 O O . GLY A 1 193 ? -1.638 29.620 4.189 1.00 82.25 193 GLY A O 1
ATOM 1468 N N . LEU A 1 194 ? 0.124 28.736 3.123 1.00 83.56 194 LEU A N 1
ATOM 1469 C CA . LEU A 1 194 ? 1.124 29.520 3.858 1.00 83.56 194 LEU A CA 1
ATOM 1470 C C . LEU A 1 194 ? 1.038 31.018 3.540 1.00 83.56 194 LEU A C 1
ATOM 1472 O O . LEU A 1 194 ? 1.129 31.842 4.454 1.00 83.56 194 LEU A O 1
ATOM 1476 N N . PHE A 1 195 ? 0.854 31.376 2.269 1.00 83.56 195 PHE A N 1
ATOM 1477 C CA . PHE A 1 195 ? 0.782 32.765 1.821 1.00 83.56 195 PHE A CA 1
ATOM 1478 C C . PHE A 1 195 ? -0.394 33.508 2.462 1.00 83.56 195 PHE A C 1
ATOM 1480 O O . PHE A 1 195 ? -0.214 34.597 3.005 1.00 83.56 195 PHE A O 1
ATOM 1487 N N . GLN A 1 196 ? -1.574 32.888 2.499 1.00 79.81 196 GLN A N 1
ATOM 1488 C CA . GLN A 1 196 ? -2.765 33.476 3.121 1.00 79.81 196 GLN A CA 1
ATOM 1489 C C . GLN A 1 196 ? -2.629 33.620 4.637 1.00 79.81 196 GLN A C 1
ATOM 1491 O O . GLN A 1 196 ? -3.138 34.570 5.236 1.00 79.81 196 GLN A O 1
ATOM 1496 N N . HIS A 1 197 ? -1.912 32.693 5.272 1.00 76.06 197 HIS A N 1
ATOM 1497 C CA . HIS A 1 197 ? -1.724 32.707 6.714 1.00 76.06 197 HIS A CA 1
ATOM 1498 C C . HIS A 1 197 ? -0.742 33.799 7.176 1.00 76.06 197 HIS A C 1
ATOM 1500 O O . HIS A 1 197 ? -0.895 34.379 8.258 1.00 76.06 197 HIS A O 1
ATOM 1506 N N . PHE A 1 198 ? 0.277 34.108 6.371 1.00 76.44 198 PHE A N 1
ATOM 1507 C CA . PHE A 1 198 ? 1.244 35.158 6.670 1.00 76.44 198 PHE A CA 1
ATOM 1508 C C . PHE A 1 198 ? 0.780 36.516 6.125 1.00 76.44 198 PHE A C 1
ATOM 1510 O O . PHE A 1 198 ? 1.243 36.983 5.092 1.00 76.44 198 PHE A O 1
ATOM 1517 N N . ARG A 1 199 ? -0.036 37.233 6.917 1.00 60.44 199 ARG A N 1
ATOM 1518 C CA . ARG A 1 199 ? -0.445 38.644 6.688 1.00 60.44 199 ARG A CA 1
ATOM 1519 C C . ARG A 1 199 ? 0.710 39.652 6.481 1.00 60.44 199 ARG A C 1
ATOM 1521 O O . ARG A 1 199 ? 0.449 40.815 6.200 1.00 60.44 199 ARG A O 1
ATOM 1528 N N . GLY A 1 200 ? 1.973 39.244 6.644 1.00 62.56 200 GLY A N 1
ATOM 1529 C CA . GLY A 1 200 ? 3.162 40.062 6.396 1.00 62.56 200 GLY A CA 1
ATOM 1530 C C . GLY A 1 200 ? 4.168 39.337 5.501 1.00 62.56 200 GLY A C 1
ATOM 1531 O O . GLY A 1 200 ? 4.698 38.294 5.891 1.00 62.56 200 GLY A O 1
ATOM 1532 N N . HIS A 1 201 ? 4.477 39.932 4.342 1.00 72.62 201 HIS A N 1
ATOM 1533 C CA . HIS A 1 201 ? 5.351 39.362 3.306 1.00 72.62 201 HIS A CA 1
ATOM 1534 C C . HIS A 1 201 ? 6.704 38.858 3.838 1.00 72.62 201 HIS A C 1
ATOM 1536 O O . HIS A 1 201 ? 7.187 37.824 3.389 1.00 72.62 201 HIS A O 1
ATOM 1542 N N . ALA A 1 202 ? 7.314 39.538 4.817 1.00 76.75 202 ALA A N 1
ATOM 1543 C CA . ALA A 1 202 ? 8.644 39.175 5.316 1.00 76.75 202 ALA A CA 1
ATOM 1544 C C . ALA A 1 202 ? 8.702 37.766 5.940 1.00 76.75 202 ALA A C 1
ATOM 1546 O O . ALA A 1 202 ? 9.640 37.020 5.673 1.00 76.75 202 ALA A O 1
ATOM 1547 N N . LYS A 1 203 ? 7.688 37.374 6.730 1.00 81.19 203 LYS A N 1
ATOM 1548 C CA . LYS A 1 203 ? 7.665 36.050 7.379 1.00 81.19 203 LYS A CA 1
ATOM 1549 C C . LYS A 1 203 ? 7.432 34.925 6.371 1.00 81.19 203 LYS A C 1
ATOM 1551 O O . LYS A 1 203 ? 8.076 33.886 6.472 1.00 81.19 203 LYS A O 1
ATOM 1556 N N . PHE A 1 204 ? 6.589 35.170 5.366 1.00 83.00 204 PHE A N 1
ATOM 1557 C CA . PHE A 1 204 ? 6.385 34.238 4.258 1.00 83.00 204 PHE A CA 1
ATOM 1558 C C . PHE A 1 204 ? 7.701 33.942 3.526 1.00 83.00 204 PHE A C 1
ATOM 1560 O O . PHE A 1 204 ? 8.070 32.779 3.384 1.00 83.00 204 PHE A O 1
ATOM 1567 N N . TRP A 1 205 ? 8.459 34.978 3.148 1.00 84.12 205 TRP A N 1
ATOM 1568 C CA . TRP A 1 205 ? 9.748 34.800 2.474 1.00 84.12 205 TRP A CA 1
ATOM 1569 C C . TRP A 1 205 ? 10.769 34.053 3.338 1.00 84.12 205 TRP A C 1
ATOM 1571 O O . TRP A 1 205 ? 11.466 33.183 2.826 1.00 84.12 205 TRP A O 1
ATOM 1581 N N . THR A 1 206 ? 10.830 34.315 4.649 1.00 85.00 206 THR A N 1
ATOM 1582 C CA . THR A 1 206 ? 11.713 33.541 5.540 1.00 85.00 206 THR A CA 1
ATOM 1583 C C . THR A 1 206 ? 11.314 32.068 5.630 1.00 85.00 206 THR A C 1
ATOM 1585 O O . THR A 1 206 ? 12.185 31.201 5.610 1.00 85.00 206 THR A O 1
ATOM 1588 N N . THR A 1 207 ? 10.012 31.761 5.673 1.00 84.38 207 THR A N 1
ATOM 1589 C CA . THR A 1 207 ? 9.520 30.377 5.654 1.00 84.38 207 THR A CA 1
ATOM 1590 C C . THR A 1 207 ? 9.814 29.704 4.316 1.00 84.38 207 THR A C 1
ATOM 1592 O O . THR A 1 207 ? 10.245 28.557 4.305 1.00 84.38 207 THR A O 1
ATOM 1595 N N . LEU A 1 208 ? 9.673 30.418 3.198 1.00 87.50 208 LEU A N 1
ATOM 1596 C CA . LEU A 1 208 ? 10.014 29.903 1.873 1.00 87.50 208 LEU A CA 1
ATOM 1597 C C . LEU A 1 208 ? 11.507 29.564 1.765 1.00 87.50 208 LEU A C 1
ATOM 1599 O O . LEU A 1 208 ? 11.860 28.491 1.284 1.00 87.50 208 LEU A O 1
ATOM 1603 N N . VAL A 1 209 ? 12.385 30.438 2.269 1.00 88.31 209 VAL A N 1
ATOM 1604 C CA . VAL A 1 209 ? 13.828 30.158 2.337 1.00 88.31 209 VAL A CA 1
ATOM 1605 C C . VAL A 1 209 ? 14.095 28.924 3.196 1.00 88.31 209 VAL A C 1
ATOM 1607 O O . VAL A 1 209 ? 14.857 28.059 2.777 1.00 88.31 209 VAL A O 1
ATOM 1610 N N . ALA A 1 210 ? 13.442 28.792 4.354 1.00 89.00 210 ALA A N 1
ATOM 1611 C CA . ALA A 1 210 ? 13.581 27.605 5.195 1.00 89.00 210 ALA A CA 1
ATOM 1612 C C . ALA A 1 210 ? 13.137 26.321 4.469 1.00 89.00 210 ALA A C 1
ATOM 1614 O O . ALA A 1 210 ? 13.842 25.318 4.544 1.00 89.00 210 ALA A O 1
ATOM 1615 N N . ILE A 1 211 ? 12.029 26.359 3.718 1.00 90.69 211 ILE A N 1
ATOM 1616 C CA . ILE A 1 211 ? 11.560 25.233 2.891 1.00 90.69 211 ILE A CA 1
ATOM 1617 C C . ILE A 1 211 ? 12.621 24.852 1.859 1.00 90.69 211 ILE A C 1
ATOM 1619 O O . ILE A 1 211 ? 12.979 23.682 1.767 1.00 90.69 211 ILE A O 1
ATOM 1623 N N . VAL A 1 212 ? 13.158 25.823 1.114 1.00 90.19 212 VAL A N 1
ATOM 1624 C CA . VAL A 1 212 ? 14.181 25.564 0.089 1.00 90.19 212 VAL A CA 1
ATOM 1625 C C . VAL A 1 212 ? 15.455 24.999 0.716 1.00 90.19 212 VAL A C 1
ATOM 1627 O O . VAL A 1 212 ? 16.003 24.025 0.210 1.00 90.19 212 VAL A O 1
ATOM 1630 N N . VAL A 1 213 ? 15.911 25.561 1.838 1.00 90.19 213 VAL A N 1
ATOM 1631 C CA . VAL A 1 213 ? 17.108 25.083 2.545 1.00 90.19 213 VAL A CA 1
ATOM 1632 C C . VAL A 1 213 ? 16.918 23.648 3.036 1.00 90.19 213 VAL A C 1
ATOM 1634 O O . VAL A 1 213 ? 17.783 22.813 2.788 1.00 90.19 213 VAL A O 1
ATOM 1637 N N . LEU A 1 214 ? 15.790 23.336 3.680 1.00 89.50 214 LEU A N 1
ATOM 1638 C CA . LEU A 1 214 ? 15.482 21.978 4.142 1.00 89.50 214 LEU A CA 1
ATOM 1639 C C . LEU A 1 214 ? 15.324 20.999 2.973 1.00 89.50 214 LEU A C 1
ATOM 1641 O O . LEU A 1 214 ? 15.812 19.870 3.043 1.00 89.50 214 LEU A O 1
ATOM 1645 N N . ALA A 1 215 ? 14.699 21.441 1.880 1.00 89.94 215 ALA A N 1
ATOM 1646 C CA . ALA A 1 215 ? 14.544 20.645 0.675 1.00 89.94 215 ALA A CA 1
ATOM 1647 C C . ALA A 1 215 ? 15.908 20.254 0.092 1.00 89.94 215 ALA A C 1
ATOM 1649 O O . ALA A 1 215 ? 16.200 19.066 -0.043 1.00 89.94 215 ALA A O 1
ATOM 1650 N N . VAL A 1 216 ? 16.772 21.242 -0.161 1.00 88.69 216 VAL A N 1
ATOM 1651 C CA . VAL A 1 216 ? 18.126 21.041 -0.696 1.00 88.69 216 VAL A CA 1
ATOM 1652 C C . VAL A 1 216 ? 18.974 20.200 0.260 1.00 88.69 216 VAL A C 1
ATOM 1654 O O . VAL A 1 216 ? 19.624 19.251 -0.178 1.00 88.69 216 VAL A O 1
ATOM 1657 N N . ALA A 1 217 ? 18.933 20.485 1.565 1.00 87.38 217 ALA A N 1
ATOM 1658 C CA . ALA A 1 217 ? 19.672 19.718 2.566 1.00 87.38 217 ALA A CA 1
ATOM 1659 C C . ALA A 1 217 ? 19.278 18.233 2.565 1.00 87.38 217 ALA A C 1
ATOM 1661 O O . ALA A 1 217 ? 20.151 17.372 2.645 1.00 87.38 217 ALA A O 1
ATOM 1662 N N . GLY A 1 218 ? 17.986 17.921 2.422 1.00 85.06 218 GLY A N 1
ATOM 1663 C CA . GLY A 1 218 ? 17.514 16.541 2.301 1.00 85.06 218 GLY A CA 1
ATOM 1664 C C . GLY A 1 218 ? 17.941 15.874 0.994 1.00 85.06 218 GLY A C 1
ATOM 1665 O O . GLY A 1 218 ? 18.493 14.775 1.022 1.00 85.06 218 GLY A O 1
ATOM 1666 N N . MET A 1 219 ? 17.740 16.548 -0.144 1.00 87.25 219 MET A N 1
ATOM 1667 C CA . MET A 1 219 ? 18.029 16.014 -1.486 1.00 87.25 219 MET A CA 1
ATOM 1668 C C . MET A 1 219 ? 19.509 15.668 -1.673 1.00 87.25 219 MET A C 1
ATOM 1670 O O . MET A 1 219 ? 19.838 14.648 -2.274 1.00 87.25 219 MET A O 1
ATOM 1674 N N . PHE A 1 220 ? 20.401 16.487 -1.114 1.00 85.94 220 PHE A N 1
ATOM 1675 C CA . PHE A 1 220 ? 21.849 16.288 -1.197 1.00 85.94 220 PHE A CA 1
ATOM 1676 C C . PHE A 1 220 ? 22.454 15.707 0.082 1.00 85.94 220 PHE A C 1
ATOM 1678 O O . PHE A 1 220 ? 23.676 15.660 0.199 1.00 85.94 220 PHE A O 1
ATOM 1685 N N . SER A 1 221 ? 21.631 15.225 1.019 1.00 84.25 221 SER A N 1
ATOM 1686 C CA . SER A 1 221 ? 22.082 14.700 2.315 1.00 84.25 221 SER A CA 1
ATOM 1687 C C . SER A 1 221 ? 23.159 13.623 2.170 1.00 84.25 221 SER A C 1
ATOM 1689 O O . SER A 1 221 ? 24.189 13.711 2.828 1.00 84.25 221 SER A O 1
ATOM 1691 N N . GLY A 1 222 ? 22.982 12.665 1.254 1.00 82.12 222 GLY A N 1
ATOM 1692 C CA . GLY A 1 222 ? 23.962 11.602 1.007 1.00 82.12 222 GLY A CA 1
ATOM 1693 C C . GLY A 1 222 ? 25.303 12.100 0.479 1.00 82.12 222 GLY A C 1
ATOM 1694 O O . GLY A 1 222 ? 26.351 11.639 0.925 1.00 82.12 222 GLY A O 1
ATOM 1695 N N . LEU A 1 223 ? 25.289 13.084 -0.422 1.00 85.69 223 LEU A N 1
ATOM 1696 C CA . LEU A 1 223 ? 26.515 13.666 -0.967 1.00 85.69 223 LEU A CA 1
ATOM 1697 C C . LEU A 1 223 ? 27.205 14.579 0.056 1.00 85.69 223 LEU A C 1
ATOM 1699 O O . LEU A 1 223 ? 28.420 14.510 0.227 1.00 85.69 223 LEU A O 1
ATOM 1703 N N . ALA A 1 224 ? 26.429 15.400 0.764 1.00 84.00 224 ALA A N 1
ATOM 1704 C CA . ALA A 1 224 ? 26.920 16.314 1.787 1.00 84.00 224 ALA A CA 1
ATOM 1705 C C . ALA A 1 224 ? 27.529 15.556 2.974 1.00 84.00 224 ALA A C 1
ATOM 1707 O O . ALA A 1 224 ? 28.639 15.870 3.397 1.00 84.00 224 ALA A O 1
ATOM 1708 N N . LEU A 1 225 ? 26.850 14.517 3.472 1.00 83.75 225 LEU A N 1
ATOM 1709 C CA . LEU A 1 225 ? 27.374 13.666 4.541 1.00 83.75 225 LEU A CA 1
ATOM 1710 C C . LEU A 1 225 ? 28.665 12.973 4.108 1.00 83.75 225 LEU A C 1
ATOM 1712 O O . LEU A 1 225 ? 29.617 12.947 4.882 1.00 83.75 225 LEU A O 1
ATOM 1716 N N . LYS A 1 226 ? 28.732 12.462 2.872 1.00 85.12 226 LYS A N 1
ATOM 1717 C CA . LYS A 1 226 ? 29.946 11.820 2.350 1.00 85.12 226 LYS A CA 1
ATOM 1718 C C . LYS A 1 226 ? 31.116 12.799 2.247 1.00 85.12 226 LYS A C 1
ATOM 1720 O O . LYS A 1 226 ? 32.251 12.416 2.499 1.00 85.12 226 LYS A O 1
ATOM 1725 N N . ALA A 1 227 ? 30.843 14.058 1.903 1.00 85.31 227 ALA A N 1
ATOM 1726 C CA . ALA A 1 227 ? 31.859 15.104 1.831 1.00 85.31 227 ALA A CA 1
ATOM 1727 C C . ALA A 1 227 ? 32.371 15.537 3.218 1.00 85.31 227 ALA A C 1
ATOM 1729 O O . ALA A 1 227 ? 33.553 15.831 3.365 1.00 85.31 227 ALA A O 1
ATOM 1730 N N . ILE A 1 228 ? 31.493 15.584 4.225 1.00 84.50 228 ILE A N 1
ATOM 1731 C CA . ILE A 1 228 ? 31.834 16.025 5.588 1.00 84.50 228 ILE A CA 1
ATOM 1732 C C . ILE A 1 228 ? 32.496 14.902 6.394 1.00 84.50 228 ILE A C 1
ATOM 1734 O O . ILE A 1 228 ? 33.396 15.163 7.189 1.00 84.50 228 ILE A O 1
ATOM 1738 N N . ALA A 1 229 ? 32.043 13.662 6.215 1.00 84.75 229 ALA A N 1
ATOM 1739 C CA . ALA A 1 229 ? 32.469 12.529 7.023 1.00 84.75 229 ALA A CA 1
ATOM 1740 C C . ALA A 1 229 ? 32.659 11.264 6.157 1.00 84.75 229 ALA A C 1
ATOM 1742 O O . ALA A 1 229 ? 31.876 10.314 6.255 1.00 84.75 229 ALA A O 1
ATOM 1743 N N . PRO A 1 230 ? 33.694 11.246 5.294 1.00 80.62 230 PRO A N 1
ATOM 1744 C CA . PRO A 1 230 ? 33.942 10.150 4.354 1.00 80.62 230 PRO A CA 1
ATOM 1745 C C . PRO A 1 230 ? 34.315 8.831 5.045 1.00 80.62 230 PRO A C 1
ATOM 1747 O O . PRO A 1 230 ? 34.053 7.764 4.497 1.00 80.62 230 PRO A O 1
ATOM 1750 N N . ASP A 1 231 ? 34.877 8.899 6.254 1.00 83.25 231 ASP A N 1
ATOM 1751 C CA . ASP A 1 231 ? 35.409 7.744 6.989 1.00 83.25 231 ASP A CA 1
ATOM 1752 C C . ASP A 1 231 ? 34.373 7.052 7.897 1.00 83.25 231 ASP A C 1
ATOM 1754 O O . ASP A 1 231 ? 34.727 6.241 8.757 1.00 83.25 231 ASP A O 1
ATOM 1758 N N . LEU A 1 232 ? 33.080 7.369 7.751 1.00 86.31 232 LEU A N 1
ATOM 1759 C CA . LEU A 1 232 ? 32.034 6.671 8.500 1.00 86.31 232 LEU A CA 1
ATOM 1760 C C . LEU A 1 232 ? 31.988 5.192 8.101 1.00 86.31 232 LEU A C 1
ATOM 1762 O O . LEU A 1 232 ? 31.861 4.842 6.929 1.00 86.31 232 LEU A O 1
ATOM 1766 N N . SER A 1 233 ? 32.018 4.312 9.100 1.00 88.69 233 SER A N 1
ATOM 1767 C CA . SER A 1 233 ? 31.880 2.875 8.872 1.00 88.69 233 SER A CA 1
ATOM 1768 C C . SER A 1 233 ? 30.489 2.531 8.324 1.00 88.69 233 SER A C 1
ATOM 1770 O O . SER A 1 233 ? 29.486 3.116 8.738 1.00 88.69 233 SER A O 1
ATOM 1772 N N . SER A 1 234 ? 30.397 1.538 7.432 1.00 87.12 234 SER A N 1
ATOM 1773 C CA . SER A 1 234 ? 29.121 1.121 6.823 1.00 87.12 234 SER A CA 1
ATOM 1774 C C . SER A 1 234 ? 28.002 0.828 7.842 1.00 87.12 234 SER A C 1
ATOM 1776 O O . SER A 1 234 ? 26.866 1.237 7.596 1.00 87.12 234 SER A O 1
ATOM 1778 N N . PRO A 1 235 ? 28.269 0.201 9.011 1.00 89.75 235 PRO A N 1
ATOM 1779 C CA . PRO A 1 235 ? 27.246 0.029 10.044 1.00 89.75 235 PRO A CA 1
ATOM 1780 C C . PRO A 1 235 ? 26.751 1.352 10.646 1.00 89.75 235 PRO A C 1
ATOM 1782 O O . PRO A 1 235 ? 25.555 1.497 10.890 1.00 89.75 235 PRO A O 1
ATOM 1785 N N . ALA A 1 236 ? 27.636 2.334 10.857 1.00 90.12 236 ALA A N 1
ATOM 1786 C CA . ALA A 1 236 ? 27.253 3.643 11.387 1.00 90.12 236 ALA A CA 1
ATOM 1787 C C . ALA A 1 236 ? 26.346 4.401 10.407 1.00 90.12 236 ALA A C 1
ATOM 1789 O O . ALA A 1 236 ? 25.356 5.003 10.820 1.00 90.12 236 ALA A O 1
ATOM 1790 N N . VAL A 1 237 ? 26.635 4.303 9.107 1.00 89.38 237 VAL A N 1
ATOM 1791 C CA . VAL A 1 237 ? 25.779 4.840 8.038 1.00 89.38 237 VAL A CA 1
ATOM 1792 C C . VAL A 1 237 ? 24.411 4.165 8.052 1.00 89.38 237 VAL A C 1
ATOM 1794 O O . VAL A 1 237 ? 23.393 4.849 7.985 1.00 89.38 237 VAL A O 1
ATOM 1797 N N . GLY A 1 238 ? 24.372 2.837 8.194 1.00 90.12 238 GLY A N 1
ATOM 1798 C CA . GLY A 1 238 ? 23.122 2.083 8.295 1.00 90.12 238 GLY A CA 1
ATOM 1799 C C . GLY A 1 238 ? 22.253 2.548 9.465 1.00 90.12 238 GLY A C 1
ATOM 1800 O O . GLY A 1 238 ? 21.064 2.811 9.282 1.00 90.12 238 GLY A O 1
ATOM 1801 N N . ILE A 1 239 ? 22.845 2.730 10.650 1.00 92.44 239 ILE A N 1
ATOM 1802 C CA . ILE A 1 239 ? 22.138 3.258 11.829 1.00 92.44 239 ILE A CA 1
ATOM 1803 C C . ILE A 1 239 ? 21.641 4.684 11.566 1.00 92.44 239 ILE A C 1
ATOM 1805 O O . ILE A 1 239 ? 20.471 4.973 11.812 1.00 92.44 239 ILE A O 1
ATOM 1809 N N . LEU A 1 240 ? 22.491 5.561 11.025 1.00 92.06 240 LEU A N 1
ATOM 1810 C CA . LEU A 1 240 ? 22.138 6.950 10.729 1.00 92.06 240 LEU A CA 1
ATOM 1811 C C . LEU A 1 240 ? 20.940 7.044 9.776 1.00 92.06 240 LEU A C 1
ATOM 1813 O O . LEU A 1 240 ? 19.984 7.761 10.065 1.00 92.06 240 LEU A O 1
ATOM 1817 N N . TYR A 1 241 ? 20.963 6.298 8.670 1.00 91.75 241 TYR A N 1
ATOM 1818 C CA . TYR A 1 241 ? 19.876 6.302 7.690 1.00 91.75 241 TYR A CA 1
ATOM 1819 C C . TYR A 1 241 ? 18.614 5.598 8.189 1.00 91.75 241 TYR A C 1
ATOM 1821 O O . TYR A 1 241 ? 17.514 5.992 7.810 1.00 91.75 241 TYR A O 1
ATOM 1829 N N . THR A 1 242 ? 18.744 4.624 9.093 1.00 92.44 242 THR A N 1
ATOM 1830 C CA . THR A 1 242 ? 17.591 4.035 9.789 1.00 92.44 242 THR A CA 1
ATOM 1831 C C . THR A 1 242 ? 16.920 5.068 10.693 1.00 92.44 242 THR A C 1
ATOM 1833 O O . THR A 1 242 ? 15.702 5.220 10.654 1.00 92.44 242 THR A O 1
ATOM 1836 N N . VAL A 1 243 ? 17.701 5.830 11.468 1.00 94.31 243 VAL A N 1
ATOM 1837 C CA . VAL A 1 243 ? 17.175 6.924 12.300 1.00 94.31 243 VAL A CA 1
ATOM 1838 C C . VAL A 1 243 ? 16.556 8.015 11.428 1.00 94.31 243 VAL A C 1
ATOM 1840 O O . VAL A 1 243 ? 15.455 8.471 11.721 1.00 94.31 243 VAL A O 1
ATOM 1843 N N . PHE A 1 244 ? 17.212 8.395 10.329 1.00 92.69 244 PHE A N 1
ATOM 1844 C CA . PHE A 1 244 ? 16.677 9.359 9.368 1.00 92.69 244 PHE A CA 1
ATOM 1845 C C . PHE A 1 244 ? 15.326 8.908 8.798 1.00 92.69 244 PHE A C 1
ATOM 1847 O O . PHE A 1 244 ? 14.370 9.679 8.831 1.00 92.69 244 PHE A O 1
ATOM 1854 N N . LEU A 1 245 ? 15.224 7.648 8.360 1.00 93.69 245 LEU A N 1
ATOM 1855 C CA . LEU A 1 245 ? 13.984 7.042 7.878 1.00 93.69 245 LEU A CA 1
ATOM 1856 C C . LEU A 1 245 ? 12.885 7.059 8.953 1.00 93.69 245 LEU A C 1
ATOM 1858 O O . LEU A 1 245 ? 11.757 7.449 8.666 1.00 93.69 245 LEU A O 1
ATOM 1862 N N . MET A 1 246 ? 13.204 6.699 10.199 1.00 93.56 246 MET A N 1
ATOM 1863 C CA . MET A 1 246 ? 12.236 6.736 11.303 1.00 93.56 246 MET A CA 1
ATOM 1864 C C . MET A 1 246 ? 11.733 8.159 11.570 1.00 93.56 246 MET A C 1
ATOM 1866 O O . MET A 1 246 ? 10.540 8.358 11.781 1.00 93.56 246 MET A O 1
ATOM 1870 N N . VAL A 1 247 ? 12.615 9.161 11.513 1.00 92.25 247 VAL A N 1
ATOM 1871 C CA . VAL A 1 247 ? 12.239 10.567 11.710 1.00 92.25 247 VAL A CA 1
ATOM 1872 C C . VAL A 1 247 ? 11.293 11.046 10.609 1.00 92.25 247 VAL A C 1
ATOM 1874 O O . VAL A 1 247 ? 10.246 11.600 10.926 1.00 92.25 247 VAL A O 1
ATOM 1877 N N . ILE A 1 248 ? 11.612 10.821 9.330 1.00 92.06 248 ILE A N 1
ATOM 1878 C CA . ILE A 1 248 ? 10.753 11.288 8.224 1.00 92.06 248 ILE A CA 1
ATOM 1879 C C . ILE A 1 248 ? 9.399 10.562 8.188 1.00 92.06 248 ILE A C 1
ATOM 1881 O O . ILE A 1 248 ? 8.389 11.193 7.880 1.00 92.06 248 ILE A O 1
ATOM 1885 N N . LEU A 1 249 ? 9.358 9.283 8.585 1.00 90.88 249 LEU A N 1
ATOM 1886 C CA . LEU A 1 249 ? 8.116 8.524 8.745 1.00 90.88 249 LEU A CA 1
ATOM 1887 C C . LEU A 1 249 ? 7.233 9.118 9.841 1.00 90.88 249 LEU A C 1
ATOM 1889 O O . LEU A 1 249 ? 6.063 9.389 9.597 1.00 90.88 249 LEU A O 1
ATOM 1893 N N . LEU A 1 250 ? 7.792 9.358 11.033 1.00 90.00 250 LEU A N 1
ATOM 1894 C CA . LEU A 1 250 ? 7.055 9.940 12.163 1.00 90.00 250 LEU A CA 1
ATOM 1895 C C . LEU A 1 250 ? 6.574 11.367 11.885 1.00 90.00 250 LEU A C 1
ATOM 1897 O O . LEU A 1 250 ? 5.586 11.809 12.468 1.00 90.00 250 LEU A O 1
ATOM 1901 N N . LEU A 1 251 ? 7.271 12.078 10.999 1.00 90.19 251 LEU A N 1
ATOM 1902 C CA . LEU A 1 251 ? 6.884 13.393 10.503 1.00 90.19 251 LEU A CA 1
ATOM 1903 C C . LEU A 1 251 ? 5.785 13.339 9.428 1.00 90.19 251 LEU A C 1
ATOM 1905 O O . LEU A 1 251 ? 5.378 14.397 8.965 1.00 90.19 251 LEU A O 1
ATOM 1909 N N . GLY A 1 252 ? 5.289 12.159 9.045 1.00 86.81 252 GLY A N 1
ATOM 1910 C CA . GLY A 1 252 ? 4.140 12.003 8.149 1.00 86.81 252 GLY A CA 1
ATOM 1911 C C . GLY A 1 252 ? 4.475 11.953 6.658 1.00 86.81 252 GLY A C 1
ATOM 1912 O O . GLY A 1 252 ? 3.575 12.099 5.834 1.00 86.81 252 GLY A O 1
ATOM 1913 N N . PHE A 1 253 ? 5.740 11.746 6.269 1.00 91.38 253 PHE A N 1
ATOM 1914 C CA . PHE A 1 253 ? 6.063 11.491 4.862 1.00 91.38 253 PHE A CA 1
ATOM 1915 C C . PHE A 1 253 ? 5.579 10.079 4.474 1.00 91.38 253 PHE A C 1
ATOM 1917 O O . PHE A 1 253 ? 5.851 9.139 5.230 1.00 91.38 253 PHE A O 1
ATOM 1924 N N . PRO A 1 254 ? 4.888 9.878 3.327 1.00 91.88 254 PRO A N 1
ATOM 1925 C CA . PRO A 1 254 ? 4.371 8.566 2.944 1.00 91.88 254 PRO A CA 1
ATOM 1926 C C . PRO A 1 254 ? 5.417 7.457 3.042 1.00 91.88 254 PRO A C 1
ATOM 1928 O O . PRO A 1 254 ? 6.581 7.653 2.676 1.00 91.88 254 PRO A O 1
ATOM 1931 N N . VAL A 1 255 ? 5.009 6.281 3.527 1.00 90.12 255 VAL A N 1
ATOM 1932 C CA . VAL A 1 255 ? 5.943 5.209 3.910 1.00 90.12 255 VAL A CA 1
ATOM 1933 C C . VAL A 1 255 ? 6.836 4.797 2.740 1.00 90.12 255 VAL A C 1
ATOM 1935 O O . VAL A 1 255 ? 8.061 4.794 2.865 1.00 90.12 255 VAL A O 1
ATOM 1938 N N . GLY A 1 256 ? 6.241 4.534 1.573 1.00 90.38 256 GLY A N 1
ATOM 1939 C CA . GLY A 1 256 ? 6.994 4.161 0.373 1.00 90.38 256 GLY A CA 1
ATOM 1940 C C . GLY A 1 256 ? 7.954 5.258 -0.096 1.00 90.38 256 GLY A C 1
ATOM 1941 O O . GLY A 1 256 ? 9.066 4.965 -0.533 1.00 90.38 256 GLY A O 1
ATOM 1942 N N . PHE A 1 257 ? 7.568 6.528 0.054 1.00 94.12 257 PHE A N 1
ATOM 1943 C CA . PHE A 1 257 ? 8.389 7.660 -0.378 1.00 94.12 257 PHE A CA 1
ATOM 1944 C C . PHE A 1 257 ? 9.575 7.834 0.567 1.00 94.12 257 PHE A C 1
ATOM 1946 O O . PHE A 1 257 ? 10.697 8.036 0.116 1.00 94.12 257 PHE A O 1
ATOM 1953 N N . SER A 1 258 ? 9.342 7.670 1.870 1.00 94.06 258 SER A N 1
ATOM 1954 C CA . SER A 1 258 ? 10.376 7.664 2.904 1.00 94.06 258 SER A CA 1
ATOM 1955 C C . SER A 1 258 ? 11.412 6.570 2.662 1.00 94.06 258 SER A C 1
ATOM 1957 O O . SER A 1 258 ? 12.613 6.840 2.701 1.00 94.06 258 SER A O 1
ATOM 1959 N N . MET A 1 259 ? 10.960 5.348 2.358 1.00 93.31 259 MET A N 1
ATOM 1960 C CA . MET A 1 259 ? 11.838 4.215 2.054 1.00 93.31 259 MET A CA 1
ATOM 1961 C C . MET A 1 259 ? 12.681 4.468 0.801 1.00 93.31 259 MET A C 1
ATOM 1963 O O . MET A 1 259 ? 13.899 4.301 0.838 1.00 93.31 259 MET A O 1
ATOM 1967 N N . ALA A 1 260 ? 12.059 4.922 -0.289 1.00 93.56 260 ALA A N 1
ATOM 1968 C CA . ALA A 1 260 ? 12.761 5.211 -1.536 1.00 93.56 260 ALA A CA 1
ATOM 1969 C C . ALA A 1 260 ? 13.728 6.403 -1.401 1.00 93.56 260 ALA A C 1
ATOM 1971 O O . ALA A 1 260 ? 14.853 6.346 -1.899 1.00 93.56 260 ALA A O 1
ATOM 1972 N N . PHE A 1 261 ? 13.344 7.453 -0.670 1.00 94.00 261 PHE A N 1
ATOM 1973 C CA . PHE A 1 261 ? 14.187 8.626 -0.437 1.00 94.00 261 PHE A CA 1
ATOM 1974 C C . PHE A 1 261 ? 15.403 8.301 0.440 1.00 94.00 261 PHE A C 1
ATOM 1976 O O . PHE A 1 261 ? 16.534 8.648 0.084 1.00 94.00 261 PHE A O 1
ATOM 1983 N N . ALA A 1 262 ? 15.200 7.597 1.558 1.00 94.00 262 ALA A N 1
ATOM 1984 C CA . ALA A 1 262 ? 16.287 7.147 2.427 1.00 94.00 262 ALA A CA 1
ATOM 1985 C C . ALA A 1 262 ? 17.202 6.138 1.714 1.00 94.00 262 ALA A C 1
ATOM 1987 O O . ALA A 1 262 ? 18.422 6.218 1.846 1.00 94.00 262 ALA A O 1
ATOM 1988 N N . GLY A 1 263 ? 16.630 5.235 0.910 1.00 92.69 263 GLY A N 1
ATOM 1989 C CA . GLY A 1 263 ? 17.382 4.282 0.097 1.00 92.69 263 GLY A CA 1
ATOM 1990 C C . GLY A 1 263 ? 18.275 4.972 -0.934 1.00 92.69 263 GLY A C 1
ATOM 1991 O O . GLY A 1 263 ? 19.470 4.694 -0.993 1.00 92.69 263 GLY A O 1
ATOM 1992 N N . LEU A 1 264 ? 17.732 5.925 -1.699 1.00 92.94 264 LEU A N 1
ATOM 1993 C CA . LEU A 1 264 ? 18.487 6.657 -2.718 1.00 92.94 264 LEU A CA 1
ATOM 1994 C C . LEU A 1 264 ? 19.626 7.490 -2.109 1.00 92.94 264 LEU A C 1
ATOM 1996 O O . LEU A 1 264 ? 20.767 7.443 -2.579 1.00 92.94 264 LEU A O 1
ATOM 2000 N N . THR A 1 265 ? 19.329 8.250 -1.055 1.00 92.31 265 THR A N 1
ATOM 2001 C CA . THR A 1 265 ? 20.319 9.112 -0.389 1.00 92.31 265 THR A CA 1
ATOM 2002 C C . THR A 1 265 ? 21.377 8.292 0.357 1.00 92.31 265 THR A C 1
ATOM 2004 O O . THR A 1 265 ? 22.565 8.607 0.262 1.00 92.31 265 THR A O 1
ATOM 2007 N N . GLY A 1 266 ? 20.987 7.192 1.007 1.00 92.25 266 GLY A N 1
ATOM 2008 C CA . GLY A 1 266 ? 21.897 6.259 1.675 1.00 92.25 266 GLY A CA 1
ATOM 2009 C C . GLY A 1 266 ? 22.805 5.497 0.708 1.00 92.25 266 GLY A C 1
ATOM 2010 O O . GLY A 1 266 ? 24.011 5.406 0.939 1.00 92.25 266 GLY A O 1
ATOM 2011 N N . LEU A 1 267 ? 22.275 5.016 -0.423 1.00 91.12 267 LEU A N 1
ATOM 2012 C CA . LEU A 1 267 ? 23.090 4.403 -1.480 1.00 91.12 267 LEU A CA 1
ATOM 2013 C C . LEU A 1 267 ? 24.075 5.412 -2.076 1.00 91.12 267 LEU A C 1
ATOM 2015 O O . LEU A 1 267 ? 25.244 5.086 -2.277 1.00 91.12 267 LEU A O 1
ATOM 2019 N N . THR A 1 268 ? 23.643 6.656 -2.289 1.00 91.81 268 THR A N 1
ATOM 2020 C CA . THR A 1 268 ? 24.531 7.721 -2.778 1.00 91.81 268 THR A CA 1
ATOM 2021 C C . THR A 1 268 ? 25.712 7.941 -1.828 1.00 91.81 268 THR A C 1
ATOM 2023 O O . THR A 1 268 ? 26.851 8.076 -2.281 1.00 91.81 268 THR A O 1
ATOM 2026 N N . PHE A 1 269 ? 25.470 7.908 -0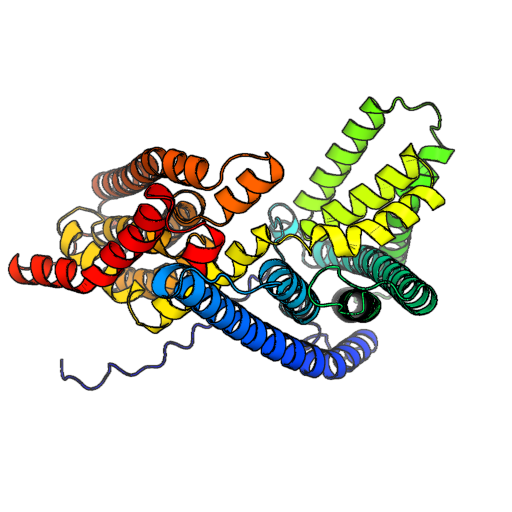.513 1.00 90.12 269 PHE A N 1
ATOM 2027 C CA . PHE A 1 269 ? 26.536 7.957 0.487 1.00 90.12 269 PHE A CA 1
ATOM 2028 C C . PHE A 1 269 ? 27.479 6.746 0.359 1.00 90.12 269 PHE A C 1
ATOM 2030 O O . PHE A 1 269 ? 28.687 6.910 0.166 1.00 90.12 269 PHE A O 1
ATOM 2037 N N . LEU A 1 270 ? 26.935 5.526 0.411 1.00 89.81 270 LEU A N 1
ATOM 2038 C CA . LEU A 1 270 ? 27.723 4.291 0.499 1.00 89.81 270 LEU A CA 1
ATOM 2039 C C . LEU A 1 270 ? 28.554 4.018 -0.758 1.00 89.81 270 LEU A C 1
ATOM 2041 O O . LEU A 1 270 ? 29.753 3.770 -0.667 1.00 89.81 270 LEU A O 1
ATOM 2045 N N . ILE A 1 271 ? 27.931 4.084 -1.933 1.00 89.31 271 ILE A N 1
ATOM 2046 C CA . ILE A 1 271 ? 28.514 3.586 -3.190 1.00 89.31 271 ILE A CA 1
ATOM 2047 C C . ILE A 1 271 ? 28.617 4.653 -4.288 1.00 89.31 271 ILE A C 1
ATOM 2049 O O . ILE A 1 271 ? 29.162 4.383 -5.353 1.00 89.31 271 ILE A O 1
ATOM 2053 N N . GLY A 1 272 ? 28.182 5.888 -4.012 1.00 89.62 272 GLY A N 1
ATOM 2054 C CA . GLY A 1 272 ? 28.242 7.008 -4.957 1.00 89.62 272 GLY A CA 1
ATOM 2055 C C . GLY A 1 272 ? 26.978 7.163 -5.808 1.00 89.62 272 GLY A C 1
ATOM 2056 O O . GLY A 1 272 ? 26.160 6.249 -5.917 1.00 89.62 272 GLY A O 1
ATOM 2057 N N . SER A 1 273 ? 26.814 8.347 -6.408 1.00 89.38 273 SER A N 1
ATOM 2058 C CA . SER A 1 273 ? 25.609 8.737 -7.157 1.00 89.38 273 SER A CA 1
ATOM 2059 C C . SER A 1 273 ? 25.362 7.882 -8.396 1.00 89.38 273 SER A C 1
ATOM 2061 O O . SER A 1 273 ? 24.224 7.504 -8.652 1.00 89.38 273 SER A O 1
ATOM 2063 N N . ASP A 1 274 ? 26.413 7.536 -9.140 1.00 89.56 274 ASP A N 1
ATOM 2064 C CA . ASP A 1 274 ? 26.269 6.825 -10.415 1.00 89.56 274 ASP A CA 1
ATOM 2065 C C . ASP A 1 274 ? 25.723 5.410 -10.209 1.00 89.56 274 ASP A C 1
ATOM 2067 O O . ASP A 1 274 ? 24.811 4.967 -10.910 1.00 89.56 274 ASP A O 1
ATOM 2071 N N . VAL A 1 275 ? 26.242 4.704 -9.199 1.00 91.56 275 VAL A N 1
ATOM 2072 C CA . VAL A 1 275 ? 25.757 3.364 -8.854 1.00 91.56 275 VAL A CA 1
ATOM 2073 C C . VAL A 1 275 ? 24.370 3.452 -8.223 1.00 91.56 275 VAL A C 1
ATOM 2075 O O . VAL A 1 275 ? 23.496 2.677 -8.599 1.00 91.56 275 VAL A O 1
ATOM 2078 N N . ALA A 1 276 ? 24.124 4.425 -7.338 1.00 92.44 276 ALA A N 1
ATOM 2079 C CA . ALA A 1 276 ? 22.810 4.621 -6.728 1.00 92.44 276 ALA A CA 1
ATOM 2080 C C . ALA A 1 276 ? 21.712 4.864 -7.778 1.00 92.44 276 ALA A C 1
ATOM 2082 O O . ALA A 1 276 ? 20.668 4.218 -7.731 1.00 92.44 276 ALA A O 1
ATOM 2083 N N . PHE A 1 277 ? 21.950 5.733 -8.766 1.00 92.81 277 PHE A N 1
ATOM 2084 C CA . PHE A 1 277 ? 20.984 5.982 -9.837 1.00 92.81 277 PHE A CA 1
ATOM 2085 C C . PHE A 1 277 ? 20.796 4.780 -10.764 1.00 92.81 277 PHE A C 1
ATOM 2087 O O . PHE A 1 277 ? 19.663 4.500 -11.150 1.00 92.81 277 PHE A O 1
ATOM 2094 N N . ASN A 1 278 ? 21.854 4.027 -11.080 1.00 91.50 278 ASN A N 1
ATOM 2095 C CA . ASN A 1 278 ? 21.716 2.795 -11.862 1.00 91.50 278 ASN A CA 1
ATOM 2096 C C . ASN A 1 278 ? 20.921 1.713 -11.116 1.00 91.50 278 ASN A C 1
ATOM 2098 O O . ASN A 1 278 ? 20.075 1.055 -11.716 1.00 91.50 278 ASN A O 1
ATOM 2102 N N . VAL A 1 279 ? 21.135 1.563 -9.807 1.00 93.44 279 VAL A N 1
ATOM 2103 C CA . VAL A 1 279 ? 20.346 0.649 -8.968 1.00 93.44 279 VAL A CA 1
ATOM 2104 C C . VAL A 1 279 ? 18.885 1.091 -8.929 1.00 93.44 279 VAL A C 1
ATOM 2106 O O . VAL A 1 279 ? 18.000 0.275 -9.164 1.00 93.44 279 VAL A O 1
ATOM 2109 N N . THR A 1 280 ? 18.610 2.383 -8.724 1.00 93.69 280 THR A N 1
ATOM 2110 C CA . THR A 1 280 ? 17.240 2.921 -8.761 1.00 93.69 280 THR A CA 1
ATOM 2111 C C . THR A 1 280 ? 16.571 2.668 -10.111 1.00 93.69 280 THR A C 1
ATOM 2113 O O . THR A 1 280 ? 15.413 2.258 -10.155 1.00 93.69 280 THR A O 1
ATOM 2116 N N . LYS A 1 281 ? 17.299 2.854 -11.218 1.00 93.00 281 LYS A N 1
ATOM 2117 C CA . LYS A 1 281 ? 16.809 2.626 -12.585 1.00 93.00 281 LYS A CA 1
ATOM 2118 C C . LYS A 1 281 ? 16.307 1.197 -12.805 1.00 93.00 281 LYS A C 1
ATOM 2120 O O . LYS A 1 281 ? 15.290 1.017 -13.465 1.00 93.00 281 LYS A O 1
ATOM 2125 N N . ILE A 1 282 ? 17.013 0.206 -12.265 1.00 90.25 282 ILE A N 1
ATOM 2126 C CA . ILE A 1 282 ? 16.639 -1.212 -12.353 1.00 90.25 282 ILE A CA 1
ATOM 2127 C C . ILE A 1 282 ? 15.490 -1.503 -11.377 1.00 90.25 282 ILE A C 1
ATOM 2129 O O . ILE A 1 282 ? 14.408 -1.933 -11.776 1.00 90.25 282 ILE A O 1
ATOM 2133 N N . ASN A 1 283 ? 15.680 -1.141 -10.108 1.00 92.62 283 ASN A N 1
ATOM 2134 C CA . ASN A 1 283 ? 14.767 -1.510 -9.032 1.00 92.62 283 ASN A CA 1
ATOM 2135 C C . ASN A 1 283 ? 13.390 -0.848 -9.134 1.00 92.62 283 ASN A C 1
ATOM 2137 O O . ASN A 1 283 ? 12.445 -1.361 -8.542 1.00 92.62 283 ASN A O 1
ATOM 2141 N N . THR A 1 284 ? 13.240 0.268 -9.855 1.00 93.31 284 THR A N 1
ATOM 2142 C CA . THR A 1 284 ? 11.934 0.943 -9.974 1.00 93.31 284 THR A CA 1
ATOM 2143 C C . THR A 1 284 ? 10.881 0.033 -10.613 1.00 93.31 284 THR A C 1
ATOM 2145 O O . THR A 1 284 ? 9.733 0.029 -10.173 1.00 93.31 284 THR A O 1
ATOM 2148 N N . TYR A 1 285 ? 11.266 -0.759 -11.616 1.00 94.50 285 TYR A N 1
ATOM 2149 C CA . TYR A 1 285 ? 10.378 -1.746 -12.228 1.00 94.50 285 TYR A CA 1
ATOM 2150 C C . TYR A 1 285 ? 10.350 -3.048 -11.416 1.00 94.50 285 TYR A C 1
ATOM 2152 O O . TYR A 1 285 ? 9.268 -3.507 -11.046 1.00 94.50 285 TYR A O 1
ATOM 2160 N N . ASP A 1 286 ? 11.519 -3.597 -11.070 1.00 92.50 286 ASP A N 1
ATOM 2161 C CA . ASP A 1 286 ? 11.624 -4.915 -10.422 1.00 92.50 286 ASP A CA 1
ATOM 2162 C C . ASP A 1 286 ? 10.922 -4.969 -9.058 1.00 92.50 286 ASP A C 1
ATOM 2164 O O . ASP A 1 286 ? 10.369 -6.001 -8.686 1.00 92.50 286 ASP A O 1
ATOM 2168 N N . SER A 1 287 ? 10.872 -3.848 -8.328 1.00 89.44 287 SER A N 1
ATOM 2169 C CA . SER A 1 287 ? 10.196 -3.786 -7.022 1.00 89.44 287 SER A CA 1
ATOM 2170 C C . SER A 1 287 ? 8.672 -3.902 -7.120 1.00 89.44 287 SER A C 1
ATOM 2172 O O . SER A 1 287 ? 8.029 -4.174 -6.113 1.00 89.44 287 SER A O 1
ATOM 2174 N N . VAL A 1 288 ? 8.081 -3.664 -8.295 1.00 92.06 288 VAL A N 1
ATOM 2175 C CA . VAL A 1 288 ? 6.628 -3.778 -8.529 1.00 92.06 288 VAL A CA 1
ATOM 2176 C C . VAL A 1 288 ? 6.302 -5.026 -9.343 1.00 92.06 288 VAL A C 1
ATOM 2178 O O . VAL A 1 288 ? 5.272 -5.656 -9.111 1.00 92.06 288 VAL A O 1
ATOM 2181 N N . ALA A 1 289 ? 7.184 -5.414 -10.266 1.00 94.25 289 ALA A N 1
ATOM 2182 C CA . ALA A 1 289 ? 7.035 -6.557 -11.160 1.00 94.25 289 ALA A CA 1
ATOM 2183 C C . ALA A 1 289 ? 7.274 -7.910 -10.456 1.00 94.25 289 ALA A C 1
ATOM 2185 O O . ALA A 1 289 ? 8.025 -8.760 -10.930 1.00 94.25 289 ALA A O 1
ATOM 2186 N N . VAL A 1 290 ? 6.605 -8.127 -9.322 1.00 90.50 290 VAL A N 1
ATOM 2187 C CA . VAL A 1 290 ? 6.668 -9.360 -8.535 1.00 90.50 290 VAL A CA 1
ATOM 2188 C C . VAL A 1 290 ? 5.300 -10.029 -8.570 1.00 90.50 290 VAL A C 1
ATOM 2190 O O . VAL A 1 290 ? 4.346 -9.535 -7.975 1.00 90.50 290 VAL A O 1
ATOM 2193 N N . TYR A 1 291 ? 5.206 -11.194 -9.216 1.00 89.19 291 TYR A N 1
ATOM 2194 C CA . TYR A 1 291 ? 3.954 -11.954 -9.347 1.00 89.19 291 TYR A CA 1
ATOM 2195 C C . TYR A 1 291 ? 3.218 -12.148 -8.012 1.00 89.19 291 TYR A C 1
ATOM 2197 O O . TYR A 1 291 ? 1.994 -12.030 -7.941 1.00 89.19 291 TYR A O 1
ATOM 2205 N N . PHE A 1 292 ? 3.959 -12.386 -6.927 1.00 85.81 292 PHE A N 1
ATOM 2206 C CA . PHE A 1 292 ? 3.378 -12.579 -5.599 1.00 85.81 292 PHE A CA 1
ATOM 2207 C C . PHE A 1 292 ? 2.597 -11.368 -5.082 1.00 85.81 292 PHE A C 1
ATOM 2209 O O . PHE A 1 292 ? 1.693 -11.559 -4.277 1.00 85.81 292 PHE A O 1
ATOM 2216 N N . PHE A 1 293 ? 2.861 -10.149 -5.562 1.00 89.62 293 PHE A N 1
ATOM 2217 C CA . PHE A 1 293 ? 2.065 -8.977 -5.198 1.00 89.62 293 PHE A CA 1
ATOM 2218 C C . PHE A 1 293 ? 0.680 -8.945 -5.850 1.00 89.62 293 PHE A C 1
ATOM 2220 O O . PHE A 1 293 ? -0.173 -8.220 -5.349 1.00 89.62 293 PHE A O 1
ATOM 2227 N N . CYS A 1 294 ? 0.393 -9.771 -6.867 1.00 91.81 294 CYS A N 1
ATOM 2228 C CA . CYS A 1 294 ? -0.951 -9.872 -7.459 1.00 91.81 294 CYS A CA 1
ATOM 2229 C C . CYS A 1 294 ? -2.011 -10.324 -6.444 1.00 91.81 294 CYS A C 1
ATOM 2231 O O . CYS A 1 294 ? -3.189 -10.030 -6.600 1.00 91.81 294 CYS A O 1
ATOM 2233 N N . VAL A 1 295 ? -1.610 -10.994 -5.365 1.00 87.19 295 VAL A N 1
ATOM 2234 C CA . VAL A 1 295 ? -2.537 -11.427 -4.315 1.00 87.19 295 VAL A CA 1
ATOM 2235 C C . VAL A 1 295 ? -3.165 -10.249 -3.551 1.00 87.19 295 VAL A C 1
ATOM 2237 O O . VAL A 1 295 ? -4.283 -10.367 -3.058 1.00 87.19 295 VAL A O 1
ATOM 2240 N N . ILE A 1 296 ? -2.476 -9.101 -3.482 1.00 87.62 296 ILE A N 1
ATOM 2241 C CA . ILE A 1 296 ? -2.954 -7.885 -2.806 1.00 87.62 296 ILE A CA 1
ATOM 2242 C C . ILE A 1 296 ? -4.212 -7.330 -3.496 1.00 87.62 296 ILE A C 1
ATOM 2244 O O . ILE A 1 296 ? -5.256 -7.282 -2.847 1.00 87.62 296 ILE A O 1
ATOM 2248 N N . PRO A 1 297 ? -4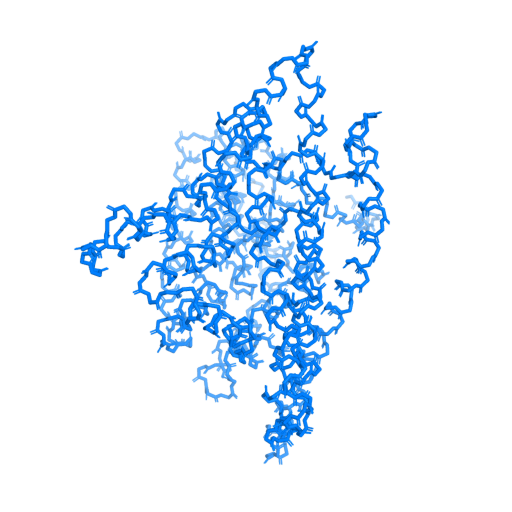.182 -6.945 -4.790 1.00 90.06 297 PRO A N 1
ATOM 2249 C CA . PRO A 1 297 ? -5.365 -6.435 -5.476 1.00 90.06 297 PRO A CA 1
ATOM 2250 C C . PRO A 1 297 ? -6.482 -7.479 -5.576 1.00 90.06 297 PRO A C 1
ATOM 2252 O O . PRO A 1 297 ? -7.647 -7.098 -5.582 1.00 90.06 297 PRO A O 1
ATOM 2255 N N . PHE A 1 298 ? -6.162 -8.776 -5.610 1.00 90.94 298 PHE A N 1
ATOM 2256 C CA . PHE A 1 298 ? -7.170 -9.834 -5.621 1.00 90.94 298 PHE A CA 1
ATOM 2257 C C . PHE A 1 298 ? -7.959 -9.921 -4.311 1.00 90.94 298 PHE A C 1
ATOM 2259 O O . PHE A 1 298 ? -9.187 -9.882 -4.346 1.00 90.94 298 PHE A O 1
ATOM 2266 N N . PHE A 1 299 ? -7.291 -9.935 -3.152 1.00 86.25 299 PHE A N 1
ATOM 2267 C CA . PHE A 1 299 ? -8.004 -9.920 -1.869 1.00 86.25 299 PHE A CA 1
ATOM 2268 C C . PHE A 1 299 ? -8.727 -8.594 -1.607 1.00 86.25 299 PHE A C 1
ATOM 2270 O O . PHE A 1 299 ? -9.830 -8.610 -1.058 1.00 86.25 299 PHE A O 1
ATOM 2277 N N . LEU A 1 300 ? -8.173 -7.465 -2.065 1.00 86.12 300 LEU A N 1
ATOM 2278 C CA . LEU A 1 300 ? -8.878 -6.177 -2.039 1.00 86.12 300 LEU A CA 1
ATOM 2279 C C . LEU A 1 300 ? -10.156 -6.218 -2.890 1.00 86.12 300 LEU A C 1
ATOM 2281 O O . LEU A 1 300 ? -11.222 -5.815 -2.424 1.00 86.12 300 LEU A O 1
ATOM 2285 N N . LEU A 1 301 ? -10.075 -6.748 -4.115 1.00 88.62 301 LEU A N 1
ATOM 2286 C CA . LEU A 1 301 ? -11.229 -6.914 -4.999 1.00 88.62 301 LEU A CA 1
ATOM 2287 C C . LEU A 1 301 ? -12.284 -7.832 -4.367 1.00 88.62 301 LEU A C 1
ATOM 2289 O O . LEU A 1 301 ? -13.468 -7.501 -4.372 1.00 88.62 301 LEU A O 1
ATOM 2293 N N . MET A 1 302 ? -11.865 -8.953 -3.778 1.00 86.62 302 MET A N 1
ATOM 2294 C CA . MET A 1 302 ? -12.756 -9.875 -3.076 1.00 86.62 302 MET A CA 1
ATOM 2295 C C . MET A 1 302 ? -13.473 -9.185 -1.906 1.00 86.62 302 MET A C 1
ATOM 2297 O O . MET A 1 302 ? -14.698 -9.268 -1.797 1.00 86.62 302 MET A O 1
ATOM 2301 N N . GLY A 1 303 ? -12.742 -8.441 -1.069 1.00 81.62 303 GLY A N 1
ATOM 2302 C CA . GLY A 1 303 ? -13.320 -7.649 0.020 1.00 81.62 303 GLY A CA 1
ATOM 2303 C C . GLY A 1 303 ? -14.341 -6.622 -0.477 1.00 81.62 303 GLY A C 1
ATOM 2304 O O . GLY A 1 303 ? -15.438 -6.517 0.076 1.00 81.62 303 GLY A O 1
ATOM 2305 N N . PHE A 1 304 ? -14.021 -5.927 -1.570 1.00 84.19 304 PHE A N 1
ATOM 2306 C CA . PHE A 1 304 ? -14.908 -4.957 -2.208 1.00 84.19 304 PHE A CA 1
ATOM 2307 C C . PHE A 1 304 ? -16.204 -5.594 -2.736 1.00 84.19 304 PHE A C 1
ATOM 2309 O O . PHE A 1 304 ? -17.292 -5.065 -2.499 1.00 84.19 304 PHE A O 1
ATOM 2316 N N . LEU A 1 305 ? -16.123 -6.748 -3.405 1.00 86.94 305 LEU A N 1
ATOM 2317 C CA . LEU A 1 305 ? -17.298 -7.474 -3.908 1.00 86.94 305 LEU A CA 1
ATOM 2318 C C . LEU A 1 305 ? -18.211 -7.942 -2.768 1.00 86.94 305 LEU A C 1
ATOM 2320 O O . LEU A 1 305 ? -19.435 -7.886 -2.872 1.00 86.94 305 LEU A O 1
ATOM 2324 N N . ILE A 1 306 ? -17.623 -8.368 -1.655 1.00 82.19 306 ILE A N 1
ATOM 2325 C CA . ILE A 1 306 ? -18.340 -8.911 -0.494 1.00 82.19 306 ILE A CA 1
ATOM 2326 C C . ILE A 1 306 ? -19.036 -7.817 0.304 1.00 82.19 306 ILE A C 1
ATOM 2328 O O . ILE A 1 306 ? -20.152 -8.021 0.795 1.00 82.19 306 ILE A O 1
ATOM 2332 N N . LEU A 1 307 ? -18.406 -6.644 0.381 1.00 78.62 307 LEU A N 1
ATOM 2333 C CA . LEU A 1 307 ? -19.031 -5.426 0.874 1.00 78.62 307 LEU A CA 1
ATOM 2334 C C . LEU A 1 307 ? -20.305 -5.107 0.077 1.00 78.62 307 LEU A C 1
ATOM 2336 O O . LEU A 1 307 ? -21.382 -5.012 0.665 1.00 78.62 307 LEU A O 1
ATOM 2340 N N . HIS A 1 308 ? -20.205 -5.038 -1.254 1.00 85.12 308 HIS A N 1
ATOM 2341 C CA . HIS A 1 308 ? -21.338 -4.709 -2.131 1.00 85.12 308 HIS A CA 1
ATOM 2342 C C . HIS A 1 308 ? -22.403 -5.814 -2.188 1.00 85.12 308 HIS A C 1
ATOM 2344 O O . HIS A 1 308 ? -23.580 -5.529 -2.388 1.00 85.12 308 HIS A O 1
ATOM 2350 N N . ALA A 1 309 ? -22.034 -7.072 -1.931 1.00 86.88 309 ALA A N 1
ATOM 2351 C CA . ALA A 1 309 ? -22.979 -8.179 -1.783 1.00 86.88 309 ALA A CA 1
ATOM 2352 C C . ALA A 1 309 ? -23.792 -8.132 -0.465 1.00 86.88 309 ALA A C 1
ATOM 2354 O O . ALA A 1 309 ? -24.611 -9.021 -0.206 1.00 86.88 309 ALA A O 1
ATOM 2355 N N . GLY A 1 310 ? -23.556 -7.139 0.404 1.00 84.56 310 GLY A N 1
ATOM 2356 C CA . GLY A 1 310 ? -24.268 -6.960 1.674 1.00 84.56 310 GLY A CA 1
ATOM 2357 C C . GLY A 1 310 ? -23.888 -7.979 2.754 1.00 84.56 310 GLY A C 1
ATOM 2358 O O . GLY A 1 310 ? -24.597 -8.130 3.752 1.00 84.56 310 GLY A O 1
ATOM 2359 N N . ILE A 1 311 ? -22.780 -8.706 2.579 1.00 84.56 311 ILE A N 1
ATOM 2360 C CA . ILE A 1 311 ? -22.349 -9.756 3.512 1.00 84.56 311 ILE A CA 1
ATOM 2361 C C . ILE A 1 311 ? -21.845 -9.146 4.828 1.00 84.56 311 ILE A C 1
ATOM 2363 O O . ILE A 1 311 ? -22.121 -9.699 5.892 1.00 84.56 311 ILE A O 1
ATOM 2367 N N . GLY A 1 312 ? -21.194 -7.977 4.789 1.00 80.38 312 GLY A N 1
ATOM 2368 C CA . GLY A 1 312 ? -20.757 -7.255 5.994 1.00 80.38 312 GLY A CA 1
ATOM 2369 C C . GLY A 1 312 ? -21.919 -6.911 6.937 1.00 80.38 312 GLY A C 1
ATOM 2370 O O . GLY A 1 312 ? -21.856 -7.177 8.137 1.00 80.38 312 GLY A O 1
ATOM 2371 N N . ALA A 1 313 ? -23.039 -6.432 6.387 1.00 82.88 313 ALA A N 1
ATOM 2372 C CA . ALA A 1 313 ? -24.249 -6.164 7.164 1.00 82.88 313 ALA A CA 1
ATOM 2373 C C . ALA A 1 313 ? -24.856 -7.448 7.762 1.00 82.88 313 ALA A C 1
ATOM 2375 O O . ALA A 1 313 ? -25.335 -7.445 8.898 1.00 82.88 313 ALA A O 1
ATOM 2376 N N . LYS A 1 314 ? -24.808 -8.574 7.036 1.00 87.81 314 LYS A N 1
ATOM 2377 C CA . LYS A 1 314 ? -25.254 -9.885 7.548 1.00 87.81 314 LYS A CA 1
ATOM 2378 C C . LYS A 1 314 ? -24.364 -10.392 8.685 1.00 87.81 314 LYS A C 1
ATOM 2380 O O . LYS A 1 314 ? -24.893 -10.869 9.687 1.00 87.81 314 LYS A O 1
ATOM 2385 N N . LEU A 1 315 ? -23.043 -10.239 8.564 1.00 85.88 315 LEU A N 1
ATOM 2386 C CA . LEU A 1 315 ? -22.066 -10.553 9.614 1.00 85.88 315 LEU A CA 1
ATOM 2387 C C . LEU A 1 315 ? -22.335 -9.756 10.889 1.00 85.88 315 LEU A C 1
ATOM 2389 O O . LEU A 1 315 ? -22.408 -10.335 11.974 1.00 85.88 315 LEU A O 1
ATOM 2393 N N . TYR A 1 316 ? -22.549 -8.448 10.752 1.00 84.31 316 TYR A N 1
ATOM 2394 C CA . TYR A 1 316 ? -22.886 -7.593 11.883 1.00 84.31 316 TYR A CA 1
ATOM 2395 C C . TYR A 1 316 ? -24.201 -8.015 12.553 1.00 84.31 316 TYR A C 1
ATOM 2397 O O . TYR A 1 316 ? -24.241 -8.233 13.765 1.00 84.31 316 TYR A O 1
ATOM 2405 N N . ASN A 1 317 ? -25.256 -8.232 11.762 1.00 86.69 317 ASN A N 1
ATOM 2406 C CA . ASN A 1 317 ? -26.552 -8.692 12.262 1.00 86.69 317 ASN A CA 1
ATOM 2407 C C . ASN A 1 317 ? -26.464 -10.039 12.995 1.00 86.69 317 ASN A C 1
ATOM 2409 O O . ASN A 1 317 ? -27.092 -10.214 14.041 1.00 86.69 317 ASN A O 1
ATOM 2413 N N . ALA A 1 318 ? -25.678 -10.989 12.482 1.00 87.50 318 ALA A N 1
ATOM 2414 C CA . ALA A 1 318 ? -25.435 -12.259 13.159 1.00 87.50 318 ALA A CA 1
ATOM 2415 C C . ALA A 1 318 ? -24.718 -12.048 14.501 1.00 87.50 318 ALA A C 1
ATOM 2417 O O . ALA A 1 318 ? -25.137 -12.608 15.516 1.00 87.50 318 ALA A O 1
ATOM 2418 N N . GLY A 1 319 ? -23.698 -11.185 14.532 1.00 85.75 319 GLY A N 1
ATOM 2419 C CA . GLY A 1 319 ? -22.987 -10.809 15.752 1.00 85.75 319 GLY A CA 1
ATOM 2420 C C . GLY A 1 319 ? -23.919 -10.236 16.822 1.00 85.75 319 GLY A C 1
ATOM 2421 O O . GLY A 1 319 ? -23.944 -10.740 17.946 1.00 85.75 319 GLY A O 1
ATOM 2422 N N . ILE A 1 320 ? -24.743 -9.240 16.481 1.00 84.62 320 ILE A N 1
ATOM 2423 C CA . ILE A 1 320 ? -25.690 -8.640 17.436 1.00 84.62 320 ILE A CA 1
ATOM 2424 C C . ILE A 1 320 ? -26.696 -9.674 17.943 1.0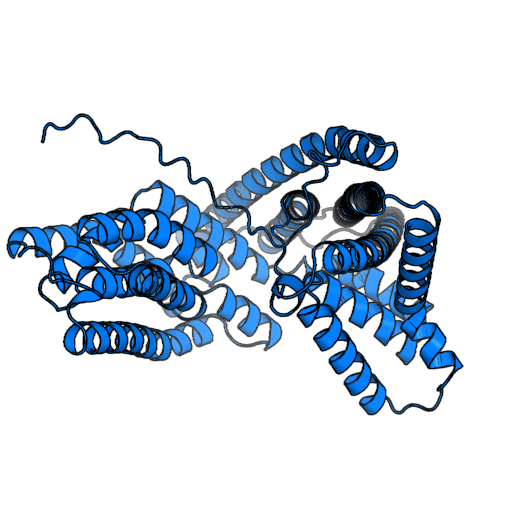0 84.62 320 ILE A C 1
ATOM 2426 O O . ILE A 1 320 ? -26.965 -9.732 19.138 1.00 84.62 320 ILE A O 1
ATOM 2430 N N . LYS A 1 321 ? -27.252 -10.524 17.074 1.00 87.31 321 LYS A N 1
ATOM 2431 C CA . LYS A 1 321 ? -28.254 -11.514 17.498 1.00 87.31 321 LYS A CA 1
ATOM 2432 C C . LYS A 1 321 ? -27.675 -12.571 18.435 1.00 87.31 321 LYS A C 1
ATOM 2434 O O . LYS A 1 321 ? -28.344 -12.984 19.382 1.00 87.31 321 LYS A O 1
ATOM 2439 N N . VAL A 1 322 ? -26.429 -12.983 18.203 1.00 87.62 322 VAL A N 1
ATOM 2440 C CA . VAL A 1 322 ? -25.720 -13.955 19.048 1.00 87.62 322 VAL A CA 1
ATOM 2441 C C . VAL A 1 322 ? -25.320 -13.336 20.389 1.00 87.62 322 VAL A C 1
ATOM 2443 O O . VAL A 1 322 ? -25.570 -13.927 21.442 1.00 87.62 322 VAL A O 1
ATOM 2446 N N . PHE A 1 323 ? -24.726 -12.141 20.370 1.00 87.44 323 PHE A N 1
ATOM 2447 C CA . PHE A 1 323 ? -24.096 -11.536 21.548 1.00 87.44 323 PHE A CA 1
ATOM 2448 C C . PHE A 1 323 ? -24.948 -10.477 22.252 1.00 87.44 323 PHE A C 1
ATOM 2450 O O . PHE A 1 323 ? -24.622 -10.084 23.369 1.00 87.44 323 PHE A O 1
ATOM 2457 N N . GLY A 1 324 ? -26.078 -10.065 21.679 1.00 80.12 324 GLY A N 1
ATOM 2458 C CA . GLY A 1 324 ? -26.918 -8.962 22.158 1.00 80.12 324 GLY A CA 1
ATOM 2459 C C . GLY A 1 324 ? -27.459 -9.125 23.580 1.00 80.12 324 GLY A C 1
ATOM 2460 O O . GLY A 1 324 ? -27.797 -8.138 24.234 1.00 80.12 324 GLY A O 1
ATOM 2461 N N . ARG A 1 325 ? -27.485 -10.363 24.093 1.00 81.19 325 ARG A N 1
ATOM 2462 C CA . ARG A 1 325 ? -27.874 -10.692 25.477 1.00 81.19 325 ARG A CA 1
ATOM 2463 C C . ARG A 1 325 ? -26.821 -10.288 26.514 1.00 81.19 325 ARG A C 1
ATOM 2465 O O . ARG A 1 325 ? -27.145 -10.221 27.702 1.00 81.19 325 ARG A O 1
ATOM 2472 N N . LEU A 1 326 ? -25.574 -10.083 26.097 1.00 84.88 326 LEU A N 1
ATOM 2473 C CA . LEU A 1 326 ? -24.467 -9.725 26.977 1.00 84.88 326 LEU A CA 1
ATOM 2474 C C . LEU A 1 326 ? -24.475 -8.209 27.276 1.00 84.88 326 LEU A C 1
ATOM 2476 O O . LEU A 1 326 ? -24.905 -7.414 26.440 1.00 84.88 326 LEU A O 1
ATOM 2480 N N . PRO A 1 327 ? -24.001 -7.775 28.460 1.00 83.44 327 PRO A N 1
ATOM 2481 C CA . PRO A 1 327 ? -23.525 -6.405 28.677 1.00 83.44 327 PRO A CA 1
ATOM 2482 C C . PRO A 1 327 ? -22.551 -5.998 27.564 1.00 83.44 327 PRO A C 1
ATOM 2484 O O . PRO A 1 327 ? -21.587 -6.721 27.319 1.00 83.44 327 PRO A O 1
ATOM 2487 N N . GLY A 1 328 ? -22.811 -4.884 26.873 1.00 87.75 328 GLY A N 1
ATOM 2488 C CA . GLY A 1 328 ? -22.018 -4.491 25.703 1.00 87.75 328 GLY A CA 1
ATOM 2489 C C . GLY A 1 328 ? -22.227 -5.364 24.462 1.00 87.75 328 GLY A C 1
ATOM 2490 O O . GLY A 1 328 ? -21.365 -5.390 23.588 1.00 87.75 328 GLY A O 1
ATOM 2491 N N . GLY A 1 329 ? -23.330 -6.116 24.383 1.00 88.50 329 GLY A N 1
ATOM 2492 C CA . GLY A 1 329 ? -23.563 -7.133 23.358 1.00 88.50 329 GLY A CA 1
ATOM 2493 C C . GLY A 1 329 ? -23.456 -6.640 21.913 1.00 88.50 329 GLY A C 1
ATOM 2494 O O . GLY A 1 329 ? -22.962 -7.389 21.073 1.00 88.50 329 GLY A O 1
ATOM 2495 N N . LEU A 1 330 ? -23.837 -5.387 21.624 1.00 89.25 330 LEU A N 1
ATOM 2496 C CA . LEU A 1 330 ? -23.633 -4.806 20.291 1.00 89.25 330 LEU A CA 1
ATOM 2497 C C . LEU A 1 330 ? -22.145 -4.612 19.989 1.00 89.25 330 LEU A C 1
ATOM 2499 O O . LEU A 1 330 ? -21.702 -5.005 18.920 1.00 89.25 330 LEU A O 1
ATOM 2503 N N . ALA A 1 331 ? -21.361 -4.090 20.936 1.00 91.88 331 ALA A N 1
ATOM 2504 C CA . ALA A 1 331 ? -19.924 -3.876 20.760 1.00 91.88 331 ALA A CA 1
ATOM 2505 C C . ALA A 1 331 ? -19.142 -5.201 20.671 1.00 91.88 331 ALA A C 1
ATOM 2507 O O . ALA A 1 331 ? -18.253 -5.343 19.834 1.00 91.88 331 ALA A O 1
ATOM 2508 N N . VAL A 1 332 ? -19.512 -6.207 21.472 1.00 93.06 332 VAL A N 1
ATOM 2509 C CA . VAL A 1 332 ? -18.972 -7.575 21.346 1.00 93.06 332 VAL A CA 1
ATOM 2510 C C . VAL A 1 332 ? -19.345 -8.180 19.988 1.00 93.06 332 VAL A C 1
ATOM 2512 O O . VAL A 1 332 ? -18.501 -8.784 19.326 1.00 93.06 332 VAL A O 1
ATOM 2515 N N . GLY A 1 333 ? -20.588 -7.972 19.546 1.00 90.88 333 GLY A N 1
ATOM 2516 C CA . GLY A 1 333 ? -21.060 -8.349 18.217 1.00 90.88 333 GLY A CA 1
ATOM 2517 C C . GLY A 1 333 ? -20.285 -7.660 17.094 1.00 90.88 333 GLY A C 1
ATOM 2518 O O . GLY A 1 333 ? -19.949 -8.320 16.115 1.00 90.88 333 GLY A O 1
ATOM 2519 N N . THR A 1 334 ? -19.928 -6.382 17.254 1.00 91.56 334 THR A N 1
ATOM 2520 C CA . THR A 1 334 ? -19.070 -5.639 16.321 1.00 91.56 334 THR A CA 1
ATOM 2521 C C . THR A 1 334 ? -17.690 -6.275 16.220 1.00 91.56 334 THR A C 1
ATOM 2523 O O . THR A 1 334 ? -17.250 -6.556 15.113 1.00 91.56 334 THR A O 1
ATOM 2526 N N . VAL A 1 335 ? -17.026 -6.571 17.344 1.00 93.81 335 VAL A N 1
ATOM 2527 C CA . VAL A 1 335 ? -15.701 -7.223 17.344 1.00 93.81 335 VAL A CA 1
ATOM 2528 C C . VAL A 1 335 ? -15.757 -8.594 16.665 1.00 93.81 335 VAL A C 1
ATOM 2530 O O . VAL A 1 335 ? -14.899 -8.908 15.841 1.00 93.81 335 VAL A O 1
ATOM 2533 N N . ALA A 1 336 ? -16.784 -9.395 16.958 1.00 90.69 336 ALA A N 1
ATOM 2534 C CA . ALA A 1 336 ? -16.987 -10.688 16.309 1.00 90.69 336 ALA A CA 1
ATOM 2535 C C . ALA A 1 336 ? -17.273 -10.545 14.803 1.00 90.69 336 ALA A C 1
ATOM 2537 O O . ALA A 1 336 ? -16.725 -11.298 13.999 1.00 90.69 336 ALA A O 1
ATOM 2538 N N . GLY A 1 337 ? -18.087 -9.559 14.418 1.00 89.19 337 GLY A N 1
ATOM 2539 C CA . GLY A 1 337 ? -18.371 -9.224 13.024 1.00 89.19 337 GLY A CA 1
ATOM 2540 C C . GLY A 1 337 ? -17.117 -8.784 12.269 1.00 89.19 337 GLY A C 1
ATOM 2541 O O . GLY A 1 337 ? -16.869 -9.292 11.179 1.00 89.19 337 GLY A O 1
ATOM 2542 N N . CYS A 1 338 ? -16.282 -7.930 12.872 1.00 89.75 338 CYS A N 1
ATOM 2543 C CA . CYS A 1 338 ? -14.978 -7.553 12.329 1.00 89.75 338 CYS A CA 1
ATOM 2544 C C . CYS A 1 338 ? -14.071 -8.773 12.168 1.00 89.75 338 CYS A C 1
ATOM 2546 O O . CYS A 1 338 ? -13.439 -8.911 11.133 1.00 89.75 338 CYS A O 1
ATOM 2548 N N . GLY A 1 339 ? -14.037 -9.686 13.143 1.00 90.25 339 GLY A N 1
ATOM 2549 C CA . GLY A 1 339 ? -13.259 -10.921 13.035 1.00 90.25 339 GLY A CA 1
ATOM 2550 C C . GLY A 1 339 ? -13.720 -11.819 11.880 1.00 90.25 339 GLY A C 1
ATOM 2551 O O . GLY A 1 339 ? -12.900 -12.344 11.130 1.00 90.25 339 GLY A O 1
ATOM 2552 N N . GLY A 1 340 ? -15.036 -11.954 11.694 1.00 88.38 340 GLY A N 1
ATOM 2553 C CA . GLY A 1 340 ? -15.615 -12.704 10.577 1.00 88.38 340 GLY A CA 1
ATOM 2554 C C . GLY A 1 340 ? -15.393 -12.040 9.216 1.00 88.38 340 GLY A C 1
ATOM 2555 O O . GLY A 1 340 ? -15.135 -12.737 8.243 1.00 88.38 340 GLY A O 1
ATOM 2556 N N . PHE A 1 341 ? -15.450 -10.709 9.141 1.00 85.81 341 PHE A N 1
ATOM 2557 C CA . PHE A 1 341 ? -15.161 -9.956 7.916 1.00 85.81 341 PHE A CA 1
ATOM 2558 C C . PHE A 1 341 ? -13.661 -9.971 7.577 1.00 85.81 341 PHE A C 1
ATOM 2560 O O . PHE A 1 341 ? -13.284 -10.169 6.424 1.00 85.81 341 PHE A O 1
ATOM 2567 N N . ALA A 1 342 ? -12.804 -9.850 8.594 1.00 88.25 342 ALA A N 1
ATOM 2568 C CA . ALA A 1 342 ? -11.353 -9.976 8.492 1.00 88.25 342 ALA A CA 1
ATOM 2569 C C . ALA A 1 342 ? -10.933 -11.334 7.922 1.00 88.25 342 ALA A C 1
ATOM 2571 O O . ALA A 1 342 ? -10.042 -11.378 7.081 1.00 88.25 342 ALA A O 1
ATOM 2572 N N . ALA A 1 343 ? -11.637 -12.412 8.293 1.00 86.56 343 ALA A N 1
ATOM 2573 C CA . ALA A 1 343 ? -11.436 -13.756 7.744 1.00 86.56 343 ALA A CA 1
ATOM 2574 C C . ALA A 1 343 ? -11.731 -13.880 6.238 1.00 86.56 343 ALA A C 1
ATOM 2576 O O . ALA A 1 343 ? -11.618 -14.959 5.661 1.00 86.56 343 ALA A O 1
ATOM 2577 N N . ILE A 1 344 ? -12.150 -12.792 5.601 1.00 80.94 344 ILE A N 1
ATOM 2578 C CA . ILE A 1 344 ? -12.471 -12.745 4.190 1.00 80.94 344 ILE A CA 1
ATOM 2579 C C . ILE A 1 344 ? -11.570 -11.743 3.482 1.00 80.94 344 ILE A C 1
ATOM 2581 O O . ILE A 1 344 ? -10.838 -12.118 2.579 1.00 80.94 344 ILE A O 1
ATOM 2585 N N . CYS A 1 345 ? -11.629 -10.465 3.858 1.00 74.81 345 CYS A N 1
ATOM 2586 C CA . CYS A 1 345 ? -10.963 -9.411 3.093 1.00 74.81 345 CYS A CA 1
ATOM 2587 C C . CYS A 1 345 ? -9.481 -9.239 3.447 1.00 74.81 345 CYS A C 1
ATOM 2589 O O . CYS A 1 345 ? -8.729 -8.708 2.634 1.00 74.81 345 CYS A O 1
ATOM 2591 N N . GLY A 1 346 ? -9.051 -9.644 4.649 1.00 76.69 346 GLY A N 1
ATOM 2592 C CA . GLY A 1 346 ? -7.657 -9.502 5.070 1.00 76.69 346 GLY A CA 1
ATOM 2593 C C . GLY A 1 346 ? -7.117 -8.081 5.140 1.00 76.69 346 GLY A C 1
ATOM 2594 O O . GLY A 1 346 ? -5.900 -7.883 5.056 1.00 76.69 346 GLY A O 1
ATOM 2595 N N . GLU A 1 347 ? -8.014 -7.096 5.235 1.00 79.75 347 GLU A N 1
ATOM 2596 C CA . GLU A 1 347 ? -7.695 -5.677 5.149 1.00 79.75 347 GLU A CA 1
ATOM 2597 C C . GLU A 1 347 ? -8.334 -4.901 6.307 1.00 79.75 347 GLU A C 1
ATOM 2599 O O . GLU A 1 347 ? -9.558 -4.828 6.451 1.00 79.75 347 GLU A O 1
ATOM 2604 N N . SER A 1 348 ? -7.493 -4.286 7.141 1.00 83.62 348 SER A N 1
ATOM 2605 C CA . SER A 1 348 ? -7.943 -3.592 8.350 1.00 83.62 348 SER A CA 1
ATOM 2606 C C . SER A 1 348 ? -8.720 -2.305 8.068 1.00 83.62 348 SER A C 1
ATOM 2608 O O . SER A 1 348 ? -9.677 -2.006 8.782 1.00 83.62 348 SER A O 1
ATOM 2610 N N . VAL A 1 349 ? -8.323 -1.538 7.044 1.00 77.81 349 VAL A N 1
ATOM 2611 C CA . VAL A 1 349 ? -8.927 -0.228 6.740 1.00 77.81 349 VAL A CA 1
ATOM 2612 C C . VAL A 1 349 ? -10.329 -0.416 6.166 1.00 77.81 349 VAL A C 1
ATOM 2614 O O . VAL A 1 349 ? -11.282 0.121 6.732 1.00 77.81 349 VAL A O 1
ATOM 2617 N N . ALA A 1 350 ? -10.497 -1.260 5.142 1.00 75.00 350 ALA A N 1
ATOM 2618 C CA . ALA A 1 350 ? -11.825 -1.628 4.654 1.00 75.00 350 ALA A CA 1
ATOM 2619 C C . ALA A 1 350 ? -12.700 -2.284 5.728 1.00 75.00 350 ALA A C 1
ATOM 2621 O O . ALA A 1 350 ? -13.895 -1.990 5.786 1.00 75.00 350 ALA A O 1
ATOM 2622 N N . SER A 1 351 ? -12.140 -3.128 6.608 1.00 83.06 351 SER A N 1
ATOM 2623 C CA . SER A 1 351 ? -12.909 -3.704 7.718 1.00 83.06 351 SER A CA 1
ATOM 2624 C C . SER A 1 351 ? -13.414 -2.626 8.677 1.00 83.06 351 SER A C 1
ATOM 2626 O O . SER A 1 351 ? -14.577 -2.676 9.075 1.00 83.06 351 SER A O 1
ATOM 2628 N N . ALA A 1 352 ? -12.577 -1.653 9.047 1.00 86.06 352 ALA A N 1
ATOM 2629 C CA . ALA A 1 352 ? -12.968 -0.560 9.933 1.00 86.06 352 ALA A CA 1
ATOM 2630 C C . ALA A 1 352 ? -14.009 0.363 9.279 1.00 86.06 352 ALA A C 1
ATOM 2632 O O . ALA A 1 352 ? -15.000 0.702 9.921 1.00 86.06 352 ALA A O 1
ATOM 2633 N N . ALA A 1 353 ? -13.835 0.714 8.002 1.00 81.69 353 ALA A N 1
ATOM 2634 C CA . ALA A 1 353 ? -14.782 1.549 7.262 1.00 81.69 353 ALA A CA 1
ATOM 2635 C C . ALA A 1 353 ? -16.146 0.856 7.101 1.00 81.69 353 ALA A C 1
ATOM 2637 O O . ALA A 1 353 ? -17.185 1.413 7.458 1.00 81.69 353 ALA A O 1
ATOM 2638 N N . THR A 1 354 ? -16.136 -0.403 6.655 1.00 82.50 354 THR A N 1
ATOM 2639 C CA . THR A 1 354 ? -17.342 -1.222 6.478 1.00 82.50 354 THR A CA 1
ATOM 2640 C C . THR A 1 354 ? -18.079 -1.397 7.798 1.00 82.50 354 THR A C 1
ATOM 2642 O O . THR A 1 354 ? -19.242 -1.017 7.926 1.00 82.50 354 THR A O 1
ATOM 2645 N N . MET A 1 355 ? -17.403 -1.944 8.809 1.00 87.31 355 MET A N 1
ATOM 2646 C CA . MET A 1 355 ? -18.046 -2.252 10.081 1.00 87.31 355 MET A CA 1
ATOM 2647 C C . MET A 1 355 ? -18.406 -0.984 10.845 1.00 87.31 355 MET A C 1
ATOM 2649 O O . MET A 1 355 ? -19.440 -0.962 11.503 1.00 87.31 355 MET A O 1
ATOM 2653 N N . GLY A 1 356 ? -17.619 0.087 10.734 1.00 89.00 356 GLY A N 1
ATOM 2654 C CA . GLY A 1 356 ? -17.926 1.389 11.320 1.00 89.00 356 GLY A CA 1
ATOM 2655 C C . GLY A 1 356 ? -19.213 1.987 10.764 1.00 89.00 356 GLY A C 1
ATOM 2656 O O . GLY A 1 356 ? -20.074 2.385 11.549 1.00 89.00 356 GLY A O 1
ATOM 2657 N N . SER A 1 357 ? -19.383 1.965 9.437 1.00 84.44 357 SER A N 1
ATOM 2658 C CA . SER A 1 357 ? -20.578 2.509 8.772 1.00 84.44 357 SER A CA 1
ATOM 2659 C C . SER A 1 357 ? -21.876 1.806 9.180 1.00 84.44 357 SER A C 1
ATOM 2661 O O . SER A 1 357 ? -22.915 2.452 9.286 1.00 84.44 357 SER A O 1
ATOM 2663 N N . VAL A 1 358 ? -21.821 0.502 9.472 1.00 84.69 358 VAL A N 1
ATOM 2664 C CA . VAL A 1 358 ? -23.006 -0.282 9.854 1.00 84.69 358 VAL A CA 1
ATOM 2665 C C . VAL A 1 358 ? -23.216 -0.292 11.372 1.00 84.69 358 VAL A C 1
ATOM 2667 O O . VAL A 1 358 ? -24.344 -0.188 11.847 1.00 84.69 358 VAL A O 1
ATOM 2670 N N . SER A 1 359 ? -22.143 -0.414 12.155 1.00 88.69 359 SER A N 1
ATOM 2671 C CA . SER A 1 359 ? -22.242 -0.671 13.596 1.00 88.69 359 SER A CA 1
ATOM 2672 C C . SER A 1 359 ? -22.332 0.576 14.468 1.00 88.69 359 SER A C 1
ATOM 2674 O O . SER A 1 359 ? -23.019 0.538 15.486 1.00 88.69 359 SER A O 1
ATOM 2676 N N . ILE A 1 360 ? -21.674 1.683 14.103 1.00 91.62 360 ILE A N 1
ATOM 2677 C CA . ILE A 1 360 ? -21.699 2.909 14.916 1.00 91.62 360 ILE A CA 1
ATOM 2678 C C . ILE A 1 360 ? -23.110 3.511 14.952 1.00 91.62 360 ILE A C 1
ATOM 2680 O O . ILE A 1 360 ? -23.584 3.799 16.055 1.00 91.62 360 ILE A O 1
ATOM 2684 N N . PRO A 1 361 ? -23.828 3.661 13.818 1.00 89.44 361 PRO A N 1
ATOM 2685 C CA . PRO A 1 361 ? -25.196 4.174 13.846 1.00 89.44 361 PRO A CA 1
ATOM 2686 C C . PRO A 1 361 ? -26.144 3.289 14.662 1.00 89.44 361 PRO A C 1
ATOM 2688 O O . PRO A 1 361 ? -26.985 3.807 15.391 1.00 89.44 361 PRO A O 1
ATOM 2691 N N . GLU A 1 362 ? -25.994 1.964 14.590 1.00 87.06 362 GLU A N 1
ATOM 2692 C CA . GLU A 1 362 ? -26.806 1.028 15.376 1.00 87.06 362 GLU A CA 1
ATOM 2693 C C . GLU A 1 362 ? -26.488 1.090 16.873 1.00 87.06 362 GLU A C 1
ATOM 2695 O O . GLU A 1 362 ? -27.400 1.185 17.689 1.00 87.06 362 GLU A O 1
ATOM 2700 N N . MET A 1 363 ? -25.212 1.134 17.262 1.00 90.62 363 MET A N 1
ATOM 2701 C CA . MET A 1 363 ? -24.820 1.321 18.665 1.00 90.62 363 MET A CA 1
ATOM 2702 C C . MET A 1 363 ? -25.371 2.638 19.239 1.00 90.62 363 MET A C 1
ATOM 2704 O O . MET A 1 363 ? -25.852 2.654 20.373 1.00 90.62 363 MET A O 1
ATOM 2708 N N . LYS A 1 364 ? -25.401 3.715 18.440 1.00 90.94 364 LYS A N 1
ATOM 2709 C CA . LYS A 1 364 ? -26.007 4.999 18.830 1.00 90.94 364 LYS A CA 1
ATOM 2710 C C . LYS A 1 364 ? -27.509 4.908 19.102 1.00 90.94 364 LYS A C 1
ATOM 2712 O O . LYS A 1 364 ? -27.981 5.560 20.025 1.00 90.94 364 LYS A O 1
ATOM 2717 N N . LYS A 1 365 ? -28.261 4.083 18.362 1.00 88.25 365 LYS A N 1
ATOM 2718 C CA . LYS A 1 365 ? -29.704 3.870 18.617 1.00 88.25 365 LYS A CA 1
ATOM 2719 C C . LYS A 1 365 ? -29.983 3.237 19.982 1.00 88.25 365 LYS A C 1
ATOM 2721 O O . LYS A 1 365 ? -31.079 3.395 20.508 1.00 88.25 365 LYS A O 1
ATOM 2726 N N . TYR A 1 366 ? -29.004 2.525 20.534 1.00 86.56 366 TYR A N 1
ATOM 2727 C CA . TYR A 1 366 ? -29.068 1.905 21.855 1.00 86.56 366 TYR A CA 1
ATOM 2728 C C . TYR A 1 366 ? -28.321 2.718 22.925 1.00 86.56 366 TYR A C 1
ATOM 2730 O O . TYR A 1 366 ? -27.994 2.154 23.961 1.00 86.56 366 TYR A O 1
ATOM 2738 N N . ASP A 1 367 ? -28.033 4.005 22.700 1.00 88.81 367 ASP A N 1
ATOM 2739 C CA . ASP A 1 367 ? -27.347 4.889 23.658 1.00 88.81 367 ASP A CA 1
ATOM 2740 C C . ASP A 1 367 ? -25.973 4.361 24.132 1.00 88.81 367 ASP A C 1
ATOM 2742 O O . ASP A 1 367 ? -25.613 4.468 25.307 1.00 88.81 367 ASP A O 1
ATOM 2746 N N . TYR A 1 368 ? -25.191 3.758 23.228 1.00 91.94 368 TYR A N 1
ATOM 2747 C CA . TYR A 1 368 ? -23.793 3.410 23.515 1.00 91.94 368 TYR A CA 1
ATOM 2748 C C . TYR A 1 368 ? -22.917 4.664 23.567 1.00 91.94 368 TYR A C 1
ATOM 2750 O O . TYR A 1 368 ? -23.113 5.607 22.801 1.00 91.94 368 TYR A O 1
ATOM 2758 N N . ASP A 1 369 ? -21.901 4.639 24.430 1.00 93.12 369 ASP A N 1
ATOM 2759 C CA . ASP A 1 369 ? -20.893 5.695 24.490 1.00 93.12 369 ASP A CA 1
ATOM 2760 C C . ASP A 1 369 ? -20.040 5.721 23.208 1.00 93.12 369 ASP A C 1
ATOM 2762 O O . ASP A 1 369 ? -19.570 4.678 22.737 1.00 93.12 369 ASP A O 1
ATOM 2766 N N . ASP A 1 370 ? -19.811 6.918 22.659 1.00 91.88 370 ASP A N 1
ATOM 2767 C CA . ASP A 1 370 ? -19.064 7.108 21.409 1.00 91.88 370 ASP A CA 1
ATOM 2768 C C . ASP A 1 370 ? -17.635 6.546 21.494 1.00 91.88 370 ASP A C 1
ATOM 2770 O O . ASP A 1 370 ? -17.129 6.002 20.509 1.00 91.88 370 ASP A O 1
ATOM 2774 N N . SER A 1 371 ? -16.988 6.607 22.664 1.00 92.62 371 SER A N 1
ATOM 2775 C CA . SER A 1 371 ? -15.640 6.064 22.872 1.00 92.62 371 SER A CA 1
ATOM 2776 C C . SER A 1 371 ? -15.634 4.539 22.797 1.00 92.62 371 SER A C 1
ATOM 2778 O O . SER A 1 371 ? -14.762 3.944 22.162 1.00 92.62 371 SER A O 1
ATOM 2780 N N . LEU A 1 372 ? -16.641 3.879 23.384 1.00 92.62 372 LEU A N 1
ATOM 2781 C CA . LEU A 1 372 ? -16.760 2.424 23.303 1.00 92.62 372 LEU A CA 1
ATOM 2782 C C . LEU A 1 372 ? -17.105 1.973 21.880 1.00 92.62 372 LEU A C 1
ATOM 2784 O O . LEU A 1 372 ? -16.511 1.015 21.384 1.00 92.62 372 LEU A O 1
ATOM 2788 N N . ALA A 1 373 ? -18.050 2.653 21.229 1.00 92.31 373 ALA A N 1
ATOM 2789 C CA . ALA A 1 373 ? -18.485 2.326 19.876 1.00 92.31 373 ALA A CA 1
ATOM 2790 C C . ALA A 1 373 ? -17.329 2.451 18.870 1.00 92.31 373 ALA A C 1
ATOM 2792 O O . ALA A 1 373 ? -17.030 1.506 18.137 1.00 92.31 373 ALA A O 1
ATOM 2793 N N . THR A 1 374 ? -16.631 3.589 18.880 1.00 92.88 374 THR A N 1
ATOM 2794 C CA . THR A 1 374 ? -15.472 3.824 18.006 1.00 92.88 374 THR A CA 1
ATOM 2795 C C . THR A 1 374 ? -14.286 2.936 18.378 1.00 92.88 374 THR A C 1
ATOM 2797 O O . THR A 1 374 ? -13.652 2.371 17.489 1.00 92.88 374 THR A O 1
ATOM 2800 N N . GLY A 1 375 ? -14.026 2.721 19.671 1.00 93.44 375 GLY A N 1
ATOM 2801 C CA . GLY A 1 375 ? -12.965 1.840 20.158 1.00 93.44 375 GLY A CA 1
ATOM 2802 C C . GLY A 1 375 ? -13.166 0.371 19.778 1.00 93.44 375 GLY A C 1
ATOM 2803 O O . GLY A 1 375 ? -12.206 -0.293 19.389 1.00 93.44 375 GLY A O 1
ATOM 2804 N N . ALA A 1 376 ? -14.401 -0.140 19.826 1.00 93.12 376 ALA A N 1
ATOM 2805 C CA . ALA A 1 376 ? -14.725 -1.506 19.413 1.00 93.12 376 ALA A CA 1
ATOM 2806 C C . ALA A 1 376 ? -14.509 -1.717 17.907 1.00 93.12 376 ALA A C 1
ATOM 2808 O O . ALA A 1 376 ? -13.949 -2.739 17.507 1.00 93.12 376 ALA A O 1
ATOM 2809 N N . VAL A 1 377 ? -14.902 -0.743 17.079 1.00 92.44 377 VAL A N 1
ATOM 2810 C CA . VAL A 1 377 ? -14.642 -0.767 15.631 1.00 92.44 377 VAL A CA 1
ATOM 2811 C C . VAL A 1 377 ? -13.149 -0.649 15.344 1.00 92.44 377 VAL A C 1
ATOM 2813 O O . VAL A 1 377 ? -12.634 -1.427 14.548 1.00 92.44 377 VAL A O 1
ATOM 2816 N N . ALA A 1 378 ? -12.441 0.268 16.008 1.00 92.00 378 ALA A N 1
ATOM 2817 C CA . ALA A 1 378 ? -11.005 0.453 15.830 1.00 92.00 378 ALA A CA 1
ATOM 2818 C C . ALA A 1 378 ? -10.231 -0.821 16.196 1.00 92.00 378 ALA A C 1
ATOM 2820 O O . ALA A 1 378 ? -9.456 -1.320 15.384 1.00 92.00 378 ALA A O 1
ATOM 2821 N N . ALA A 1 379 ? -10.495 -1.402 17.372 1.00 92.56 379 ALA A N 1
ATOM 2822 C CA . ALA A 1 379 ? -9.876 -2.653 17.805 1.00 92.56 379 ALA A CA 1
ATOM 2823 C C . ALA A 1 379 ? -10.250 -3.820 16.880 1.00 92.56 379 ALA A C 1
ATOM 2825 O O . ALA A 1 379 ? -9.366 -4.520 16.390 1.00 92.56 379 ALA A O 1
ATOM 2826 N N . GLY A 1 380 ? -11.539 -4.001 16.581 1.00 90.31 380 GLY A N 1
ATOM 2827 C CA . GLY A 1 380 ? -12.013 -5.056 15.686 1.00 90.31 380 GLY A CA 1
ATOM 2828 C C . GLY A 1 380 ? -11.428 -4.941 14.277 1.00 90.31 380 GLY A C 1
ATOM 2829 O O . GLY A 1 380 ? -11.017 -5.945 13.708 1.00 90.31 380 GLY A O 1
ATOM 2830 N N . GLY A 1 381 ? -11.319 -3.729 13.733 1.00 88.50 381 GLY A N 1
ATOM 2831 C CA . GLY A 1 381 ? -10.722 -3.473 12.423 1.00 88.50 381 GLY A CA 1
ATOM 2832 C C . GLY A 1 381 ? -9.260 -3.913 12.344 1.00 88.50 381 GLY A C 1
ATOM 2833 O O . GLY A 1 381 ? -8.838 -4.435 11.316 1.00 88.50 381 GLY A O 1
ATOM 2834 N N . THR A 1 382 ? -8.493 -3.821 13.441 1.00 89.69 382 THR A N 1
ATOM 2835 C CA . THR A 1 382 ? -7.106 -4.328 13.455 1.00 89.69 382 THR A CA 1
ATOM 2836 C C . THR A 1 382 ? -6.997 -5.839 13.262 1.00 89.69 382 THR A C 1
ATOM 2838 O O . THR A 1 382 ? -5.937 -6.309 12.859 1.00 89.69 382 THR A O 1
ATOM 2841 N N . LEU A 1 383 ? -8.073 -6.608 13.478 1.00 90.38 383 LEU A N 1
ATOM 2842 C CA . LEU A 1 383 ? -8.072 -8.057 13.262 1.00 90.38 383 LEU A CA 1
ATOM 2843 C C . LEU A 1 383 ? -7.838 -8.426 11.789 1.00 90.38 383 LEU A C 1
ATOM 2845 O O . LEU A 1 383 ? -7.317 -9.508 11.524 1.00 90.38 383 LEU A O 1
ATOM 2849 N N . GLY A 1 384 ? -8.147 -7.517 10.853 1.00 84.12 384 GLY A N 1
ATOM 2850 C CA . GLY A 1 384 ? -7.928 -7.684 9.411 1.00 84.12 384 GLY A CA 1
ATOM 2851 C C . GLY A 1 384 ? -6.486 -8.021 9.036 1.00 84.12 384 GLY A C 1
ATOM 2852 O O . GLY A 1 384 ? -6.255 -8.792 8.112 1.00 84.12 384 GLY A O 1
ATOM 2853 N N . ILE A 1 385 ? -5.504 -7.515 9.788 1.00 84.88 385 ILE A N 1
ATOM 2854 C CA . ILE A 1 385 ? -4.091 -7.807 9.517 1.00 84.88 385 ILE A CA 1
ATOM 2855 C C . ILE A 1 385 ? -3.666 -9.201 9.994 1.00 84.88 385 ILE A C 1
ATOM 2857 O O . ILE A 1 385 ? -2.634 -9.705 9.557 1.00 84.88 385 ILE A O 1
ATOM 2861 N N . LEU A 1 386 ? -4.424 -9.820 10.902 1.00 86.19 386 LEU A N 1
ATOM 2862 C CA . LEU A 1 386 ? -4.012 -11.032 11.609 1.00 86.19 386 LEU A CA 1
ATOM 2863 C C . LEU A 1 386 ? -4.837 -12.262 11.219 1.00 86.19 386 LEU A C 1
ATOM 2865 O O . LEU A 1 386 ? -4.300 -13.366 11.176 1.00 86.19 386 LEU A O 1
ATOM 2869 N N . ILE A 1 387 ? -6.131 -12.103 10.946 1.00 88.62 387 ILE A N 1
ATOM 2870 C CA . ILE A 1 387 ? -6.997 -13.225 10.580 1.00 88.62 387 ILE A CA 1
ATOM 2871 C C . ILE A 1 387 ? -6.839 -13.507 9.077 1.00 88.62 387 ILE A C 1
ATOM 2873 O O . ILE A 1 387 ? -6.978 -12.585 8.283 1.00 88.62 387 ILE A O 1
ATOM 2877 N N . PRO A 1 388 ? -6.530 -14.749 8.663 1.00 83.31 388 PRO A N 1
ATOM 2878 C CA . PRO A 1 388 ? -6.354 -15.094 7.252 1.00 83.31 388 PRO A CA 1
ATOM 2879 C C . PRO A 1 388 ? -7.654 -15.049 6.430 1.00 83.31 388 PRO A C 1
ATOM 2881 O O . PRO A 1 388 ? -8.693 -15.425 6.978 1.00 83.31 388 PRO A O 1
ATOM 2884 N N . PRO A 1 389 ? -7.585 -14.744 5.115 1.00 82.19 389 PRO A N 1
ATOM 2885 C CA . PRO A 1 389 ? -6.397 -14.294 4.373 1.00 82.19 389 PRO A CA 1
ATOM 2886 C C . PRO A 1 389 ? -5.978 -12.895 4.843 1.00 82.19 389 PRO A C 1
ATOM 2888 O O . PRO A 1 389 ? -6.831 -12.144 5.266 1.00 82.19 389 PRO A O 1
ATOM 2891 N N . SER A 1 390 ? -4.688 -12.540 4.827 1.00 85.12 390 SER A N 1
ATOM 2892 C CA . SER A 1 390 ? -4.213 -11.227 5.313 1.00 85.12 390 SER A CA 1
ATOM 2893 C C . SER A 1 390 ? -3.156 -10.634 4.389 1.00 85.12 390 SER A C 1
ATOM 2895 O O . SER A 1 390 ? -2.114 -11.251 4.141 1.00 85.12 390 SER A O 1
ATOM 2897 N N . ILE A 1 391 ? -3.393 -9.399 3.936 1.00 82.06 391 ILE A N 1
ATOM 2898 C CA . ILE A 1 391 ? -2.441 -8.646 3.108 1.00 82.06 391 ILE A CA 1
ATOM 2899 C C . ILE A 1 391 ? -1.140 -8.405 3.886 1.00 82.06 391 ILE A C 1
ATOM 2901 O O . ILE A 1 391 ? -0.048 -8.535 3.333 1.00 82.06 391 ILE A O 1
ATOM 2905 N N . GLY A 1 392 ? -1.238 -8.127 5.190 1.00 82.50 392 GLY A N 1
ATOM 2906 C CA . GLY A 1 392 ? -0.069 -7.929 6.048 1.00 82.50 392 GLY A CA 1
ATOM 2907 C C . GLY A 1 392 ? 0.833 -9.164 6.102 1.00 82.50 392 GLY A C 1
ATOM 2908 O O . GLY A 1 392 ? 2.050 -9.045 5.962 1.00 82.50 392 GLY A O 1
ATOM 2909 N N . PHE A 1 393 ? 0.248 -10.360 6.225 1.00 85.94 393 PHE A N 1
ATOM 2910 C CA . PHE A 1 393 ? 1.015 -11.607 6.218 1.00 85.94 393 PHE A CA 1
ATOM 2911 C C . PHE A 1 393 ? 1.600 -11.962 4.861 1.00 85.94 393 PHE A C 1
ATOM 2913 O O . PHE A 1 393 ? 2.687 -12.535 4.812 1.00 85.94 393 PHE A O 1
ATOM 2920 N N . VAL A 1 394 ? 0.917 -11.614 3.771 1.00 82.44 394 VAL A N 1
ATOM 2921 C CA . VAL A 1 394 ? 1.486 -11.733 2.427 1.00 82.44 394 VAL A CA 1
ATOM 2922 C C . VAL A 1 394 ? 2.746 -10.883 2.323 1.00 82.44 394 VAL A C 1
ATOM 2924 O O . VAL A 1 394 ? 3.804 -11.409 1.988 1.00 82.44 394 VAL A O 1
ATOM 2927 N N . VAL A 1 395 ? 2.647 -9.584 2.622 1.00 81.69 395 VAL A N 1
ATOM 2928 C CA . VAL A 1 395 ? 3.774 -8.649 2.489 1.00 81.69 395 VAL A CA 1
ATOM 2929 C C . VAL A 1 395 ? 4.928 -9.085 3.389 1.00 81.69 395 VAL A C 1
ATOM 2931 O O . VAL A 1 395 ? 6.066 -9.171 2.932 1.00 81.69 395 VAL A O 1
ATOM 2934 N N . TYR A 1 396 ? 4.633 -9.448 4.639 1.00 84.50 396 TYR A N 1
ATOM 2935 C CA . TYR A 1 396 ? 5.636 -9.983 5.556 1.00 84.50 396 TYR A CA 1
ATOM 2936 C C . TYR A 1 396 ? 6.276 -11.272 5.027 1.00 84.50 396 TYR A C 1
ATOM 2938 O O . TYR A 1 396 ? 7.497 -11.401 5.053 1.00 84.50 396 TYR A O 1
ATOM 2946 N N . GLY A 1 397 ? 5.475 -12.209 4.513 1.00 84.44 397 GLY A N 1
ATOM 2947 C CA . GLY A 1 397 ? 5.949 -13.468 3.945 1.00 84.44 397 GLY A CA 1
ATOM 2948 C C . GLY A 1 397 ? 6.868 -13.265 2.743 1.00 84.44 397 GLY A C 1
ATOM 2949 O O . GLY A 1 397 ? 7.896 -13.921 2.660 1.00 84.44 397 GLY A O 1
ATOM 2950 N N . ILE A 1 398 ? 6.558 -12.308 1.866 1.00 82.88 398 ILE A N 1
ATOM 2951 C CA . ILE A 1 398 ? 7.406 -11.965 0.717 1.00 82.88 398 ILE A CA 1
ATOM 2952 C C . ILE A 1 398 ? 8.741 -11.379 1.191 1.00 82.88 398 ILE A C 1
ATOM 2954 O O . ILE A 1 398 ? 9.792 -11.851 0.771 1.00 82.88 398 ILE A O 1
ATOM 2958 N N . ILE A 1 399 ? 8.716 -10.398 2.100 1.00 80.06 399 ILE A N 1
ATOM 2959 C CA . ILE A 1 399 ? 9.935 -9.723 2.585 1.00 80.06 399 ILE A CA 1
ATOM 2960 C C . ILE A 1 399 ? 10.839 -10.676 3.377 1.00 80.06 399 ILE A C 1
ATOM 2962 O O . ILE A 1 399 ? 12.060 -10.567 3.322 1.00 80.06 399 ILE A O 1
ATOM 2966 N N . THR A 1 400 ? 10.248 -11.599 4.136 1.00 87.06 400 THR A N 1
ATOM 2967 C CA . THR A 1 400 ? 10.986 -12.577 4.956 1.00 87.06 400 THR A CA 1
ATOM 2968 C C . THR A 1 400 ? 11.253 -13.900 4.239 1.00 87.06 400 THR A C 1
ATOM 2970 O O . THR A 1 400 ? 11.754 -14.840 4.864 1.00 87.06 400 THR A O 1
ATOM 2973 N N . GLU A 1 401 ? 10.896 -13.983 2.953 1.00 84.31 401 GLU A N 1
ATOM 2974 C CA . GLU A 1 401 ? 11.004 -15.185 2.119 1.00 84.31 401 GLU A CA 1
ATOM 2975 C C . GLU A 1 401 ? 10.362 -16.426 2.777 1.00 84.31 401 GLU A C 1
ATOM 2977 O O . GLU A 1 401 ? 10.827 -17.560 2.653 1.00 84.31 401 GLU A O 1
ATOM 2982 N N . GLN A 1 402 ? 9.273 -16.213 3.519 1.00 88.88 402 GLN A N 1
ATOM 2983 C CA . GLN A 1 402 ? 8.512 -17.260 4.188 1.00 88.88 402 GLN A CA 1
ATOM 2984 C C . GLN A 1 402 ? 7.317 -17.715 3.353 1.00 88.88 402 GLN A C 1
ATOM 2986 O O . GLN A 1 402 ? 6.733 -16.981 2.557 1.00 88.88 402 GLN A O 1
ATOM 2991 N N . SER A 1 403 ? 6.885 -18.953 3.591 1.00 85.19 403 SER A N 1
ATOM 2992 C CA . SER A 1 403 ? 5.672 -19.478 2.966 1.00 85.19 403 SER A CA 1
ATOM 2993 C C . SER A 1 403 ? 4.432 -18.728 3.466 1.00 85.19 403 SER A C 1
ATOM 2995 O O . SER A 1 403 ? 4.066 -18.826 4.639 1.00 85.19 403 SER A O 1
ATOM 2997 N N . ILE A 1 404 ? 3.741 -18.048 2.549 1.00 83.06 404 ILE A N 1
ATOM 2998 C CA . ILE A 1 404 ? 2.488 -17.323 2.815 1.00 83.06 404 ILE A CA 1
ATOM 2999 C C . ILE A 1 404 ? 1.428 -18.258 3.424 1.00 83.06 404 ILE A C 1
ATOM 3001 O O . ILE A 1 404 ? 0.787 -17.909 4.412 1.00 83.06 404 ILE A O 1
ATOM 3005 N N . GLY A 1 405 ? 1.291 -19.488 2.913 1.00 80.19 405 GLY A N 1
ATOM 3006 C CA . GLY A 1 405 ? 0.348 -20.472 3.463 1.00 80.19 405 GLY A CA 1
ATOM 3007 C C . GLY A 1 405 ? 0.638 -20.841 4.927 1.00 80.19 405 GLY A C 1
ATOM 3008 O O . GLY A 1 405 ? -0.290 -21.002 5.723 1.00 80.19 405 GLY A O 1
ATOM 3009 N N . LYS A 1 406 ? 1.920 -20.907 5.321 1.00 85.62 406 LYS A N 1
ATOM 3010 C CA . LYS A 1 406 ? 2.314 -21.106 6.729 1.00 85.62 406 LYS A CA 1
ATOM 3011 C C . LYS A 1 406 ? 2.033 -19.868 7.580 1.00 85.62 406 LYS A C 1
ATOM 3013 O O . LYS A 1 406 ? 1.593 -20.023 8.715 1.00 85.62 406 LYS A O 1
ATOM 3018 N N . MET A 1 407 ? 2.243 -18.665 7.045 1.00 87.38 407 MET A N 1
ATOM 3019 C CA . MET A 1 407 ? 1.895 -17.419 7.741 1.00 87.38 407 MET A CA 1
ATOM 3020 C C . MET A 1 407 ? 0.394 -17.337 8.019 1.00 87.38 407 MET A C 1
ATOM 3022 O O . MET A 1 407 ? -0.005 -17.021 9.135 1.00 87.38 407 MET A O 1
ATOM 3026 N N . PHE A 1 408 ? -0.441 -17.732 7.055 1.00 85.75 408 PHE A N 1
ATOM 3027 C CA . PHE A 1 408 ? -1.883 -17.829 7.267 1.00 85.75 408 PHE A CA 1
ATOM 3028 C C . PHE A 1 408 ? -2.224 -18.821 8.392 1.00 85.75 408 PHE A C 1
ATOM 3030 O O . PHE A 1 408 ? -2.974 -18.466 9.292 1.00 85.75 408 PHE A O 1
ATOM 3037 N N . MET A 1 409 ? -1.608 -20.011 8.448 1.00 82.69 409 MET A N 1
ATOM 3038 C CA . MET A 1 409 ? -1.807 -20.930 9.591 1.00 82.69 409 MET A CA 1
ATOM 3039 C C . MET A 1 409 ? -1.429 -20.291 10.925 1.00 82.69 409 MET A C 1
ATOM 3041 O O . MET A 1 409 ? -2.172 -20.390 11.903 1.00 82.69 409 MET A O 1
ATOM 3045 N N . ALA A 1 410 ? -0.260 -19.650 10.955 1.00 87.75 410 ALA A N 1
ATOM 3046 C CA . ALA A 1 410 ? 0.268 -19.017 12.151 1.00 87.75 410 ALA A CA 1
ATOM 3047 C C . ALA A 1 410 ? -0.636 -17.878 12.642 1.00 87.75 410 ALA A C 1
ATOM 3049 O O . ALA A 1 410 ? -0.676 -17.639 13.842 1.00 87.75 410 ALA A O 1
ATOM 3050 N N . GLY A 1 411 ? -1.384 -17.226 11.746 1.00 88.44 411 GLY A N 1
ATOM 3051 C CA . GLY A 1 411 ? -2.329 -16.153 12.051 1.00 88.44 411 GLY A CA 1
ATOM 3052 C C . GLY A 1 411 ? -3.622 -16.582 12.743 1.00 88.44 411 GLY A C 1
ATOM 3053 O O . GLY A 1 411 ? -4.182 -15.804 13.512 1.00 88.44 411 GLY A O 1
ATOM 3054 N N . ILE A 1 412 ? -4.087 -17.822 12.539 1.00 88.44 412 ILE A N 1
ATOM 3055 C CA . ILE A 1 412 ? -5.397 -18.275 13.044 1.00 88.44 412 ILE A CA 1
ATOM 3056 C C . ILE A 1 412 ? -5.460 -18.220 14.573 1.00 88.44 412 ILE A C 1
ATOM 3058 O O . ILE A 1 412 ? -6.376 -17.625 15.138 1.00 88.44 412 ILE A O 1
ATOM 3062 N N . ILE A 1 413 ? -4.489 -18.837 15.253 1.00 92.25 413 ILE A N 1
ATOM 3063 C CA . ILE A 1 413 ? -4.498 -18.930 16.720 1.00 92.25 413 ILE A CA 1
ATOM 3064 C C . ILE A 1 413 ? -4.388 -17.532 17.359 1.00 92.25 413 ILE A C 1
ATOM 3066 O O . ILE A 1 413 ? -5.257 -17.195 18.166 1.00 92.25 413 ILE A O 1
ATOM 3070 N N . PRO A 1 414 ? -3.406 -16.679 16.996 1.00 92.75 414 PRO A N 1
ATOM 3071 C CA . PRO A 1 414 ? -3.337 -15.301 17.475 1.00 92.75 414 PRO A CA 1
ATOM 3072 C C . PRO A 1 414 ? -4.587 -14.484 17.139 1.00 92.75 414 PRO A C 1
ATOM 3074 O O . PRO A 1 414 ? -5.054 -13.734 17.990 1.00 92.75 414 PRO A O 1
ATOM 3077 N N . GLY A 1 415 ? -5.160 -14.653 15.943 1.00 91.88 415 GLY A N 1
ATOM 3078 C CA . GLY A 1 415 ? -6.382 -13.972 15.519 1.00 91.88 415 GLY A CA 1
ATOM 3079 C C . GLY A 1 415 ? -7.579 -14.299 16.411 1.00 91.88 415 GLY A C 1
ATOM 3080 O O . GLY A 1 415 ? -8.274 -13.394 16.875 1.00 91.88 415 GLY A O 1
ATOM 3081 N N . ILE A 1 416 ? -7.778 -15.580 16.730 1.00 92.50 416 ILE A N 1
ATOM 3082 C CA . ILE A 1 416 ? -8.824 -16.028 17.662 1.00 92.50 416 ILE A CA 1
ATOM 3083 C C . ILE A 1 416 ? -8.565 -15.474 19.065 1.00 92.50 416 ILE A C 1
ATOM 3085 O O . ILE A 1 416 ? -9.477 -14.924 19.680 1.00 92.50 416 ILE A O 1
ATOM 3089 N N . ILE A 1 417 ? -7.329 -15.584 19.564 1.00 95.38 417 ILE A N 1
ATOM 3090 C CA . ILE A 1 417 ? -6.955 -15.073 20.890 1.00 95.38 417 ILE A CA 1
ATOM 3091 C C . ILE A 1 417 ? -7.237 -13.573 20.985 1.00 95.38 417 ILE A C 1
ATOM 3093 O O . ILE A 1 417 ? -7.822 -13.128 21.970 1.00 95.38 417 ILE A O 1
ATOM 3097 N N . LEU A 1 418 ? -6.863 -12.798 19.966 1.00 94.44 418 LEU A N 1
ATOM 3098 C CA . LEU A 1 418 ? -7.046 -11.352 19.951 1.00 94.44 418 LEU A CA 1
ATOM 3099 C C . LEU A 1 418 ? -8.526 -10.970 19.834 1.00 94.44 418 LEU A C 1
ATOM 3101 O O . LEU A 1 418 ? -8.988 -10.102 20.569 1.00 94.44 418 LEU A O 1
ATOM 3105 N N . THR A 1 419 ? -9.292 -11.672 18.995 1.00 93.88 419 THR A N 1
ATOM 3106 C CA . THR A 1 419 ? -10.748 -11.477 18.871 1.00 93.88 419 THR A CA 1
ATOM 3107 C C . THR A 1 419 ? -11.448 -11.726 20.205 1.00 93.88 419 THR A C 1
ATOM 3109 O O . THR A 1 419 ? -12.236 -10.899 20.663 1.00 93.88 419 THR A O 1
ATOM 3112 N N . LEU A 1 420 ? -11.129 -12.845 20.865 1.00 94.75 420 LEU A N 1
ATOM 3113 C CA . LEU A 1 420 ? -11.669 -13.173 22.183 1.00 94.75 420 LEU A CA 1
ATOM 3114 C C . LEU A 1 420 ? -11.192 -12.184 23.246 1.00 94.75 420 LEU A C 1
ATOM 3116 O O . LEU A 1 420 ? -11.983 -11.788 24.095 1.00 94.75 420 LEU A O 1
ATOM 3120 N N . GLY A 1 421 ? -9.933 -11.752 23.188 1.00 96.06 421 GLY A N 1
ATOM 3121 C CA . GLY A 1 421 ? -9.363 -10.758 24.091 1.00 96.06 421 GLY A CA 1
ATOM 3122 C C . GLY A 1 421 ? -10.071 -9.408 23.993 1.00 96.06 421 GLY A C 1
ATOM 3123 O O . GLY A 1 421 ? -10.457 -8.851 25.018 1.00 96.06 421 GLY A O 1
ATOM 3124 N N . PHE A 1 422 ? -10.315 -8.911 22.778 1.00 95.25 422 PHE A N 1
ATOM 3125 C CA . PHE A 1 422 ? -11.074 -7.682 22.546 1.00 95.25 422 PHE A CA 1
ATOM 3126 C C . PHE A 1 422 ? -12.532 -7.825 22.986 1.00 95.25 422 PHE A C 1
ATOM 3128 O O . PHE A 1 422 ? -13.010 -6.995 23.753 1.00 95.25 422 PHE A O 1
ATOM 3135 N N . ALA A 1 423 ? -13.212 -8.910 22.604 1.00 93.50 423 ALA A N 1
ATOM 3136 C CA . ALA A 1 423 ? -14.579 -9.186 23.047 1.00 93.50 423 ALA A CA 1
ATOM 3137 C C . ALA A 1 423 ? -14.687 -9.246 24.582 1.00 93.50 423 ALA A C 1
ATOM 3139 O O . ALA A 1 423 ? -15.606 -8.680 25.176 1.00 93.50 423 ALA A O 1
ATOM 3140 N N . PHE A 1 424 ? -13.724 -9.897 25.235 1.00 94.88 424 PHE A N 1
ATOM 3141 C CA . PHE A 1 424 ? -13.669 -10.028 26.686 1.00 94.88 424 PHE A CA 1
ATOM 3142 C C . PHE A 1 424 ? -13.370 -8.696 27.381 1.00 94.88 424 PHE A C 1
ATOM 3144 O O . PHE A 1 424 ? -14.032 -8.359 28.362 1.00 94.88 424 PHE A O 1
ATOM 3151 N N . ALA A 1 425 ? -12.431 -7.905 26.858 1.00 94.56 425 ALA A N 1
ATOM 3152 C CA . ALA A 1 425 ? -12.134 -6.573 27.374 1.00 94.56 425 ALA A CA 1
ATOM 3153 C C . ALA A 1 425 ? -13.353 -5.641 27.262 1.00 94.56 425 ALA A C 1
ATOM 3155 O O . ALA A 1 425 ? -13.712 -4.983 28.240 1.00 94.56 425 ALA A O 1
ATOM 3156 N N . THR A 1 426 ? -14.038 -5.637 26.113 1.00 92.81 426 THR A N 1
ATOM 3157 C CA . THR A 1 426 ? -15.289 -4.893 25.900 1.00 92.81 426 THR A CA 1
ATOM 3158 C C . THR A 1 426 ? -16.375 -5.334 26.880 1.00 92.81 426 THR A C 1
ATOM 3160 O O . THR A 1 426 ? -17.008 -4.492 27.520 1.00 92.81 426 THR A O 1
ATOM 3163 N N . TYR A 1 427 ? -16.555 -6.646 27.059 1.00 93.19 427 TYR A N 1
ATOM 3164 C CA . TYR A 1 427 ? -17.505 -7.202 28.022 1.00 93.19 427 TYR A CA 1
ATOM 3165 C C . TYR A 1 427 ? -17.206 -6.741 29.456 1.00 93.19 427 TYR A C 1
ATOM 3167 O O . TYR A 1 427 ? -18.107 -6.255 30.139 1.00 93.19 427 TYR A O 1
ATOM 3175 N N . ILE A 1 428 ? -15.949 -6.834 29.909 1.00 93.62 428 ILE A N 1
ATOM 3176 C CA . ILE A 1 428 ? -15.548 -6.391 31.253 1.00 93.62 428 ILE A CA 1
ATOM 3177 C C . ILE A 1 428 ? -15.855 -4.906 31.448 1.00 93.62 428 ILE A C 1
ATOM 3179 O O . ILE A 1 428 ? -16.441 -4.541 32.468 1.00 93.62 428 ILE A O 1
ATOM 3183 N N . GLN A 1 429 ? -15.509 -4.052 30.482 1.00 92.62 429 GLN A N 1
ATOM 3184 C CA . GLN A 1 429 ? -15.775 -2.616 30.594 1.00 92.62 429 GLN A CA 1
ATOM 3185 C C . GLN A 1 429 ? -17.274 -2.313 30.717 1.00 92.62 429 GLN A C 1
ATOM 3187 O O . GLN A 1 429 ? -17.664 -1.498 31.552 1.00 92.62 429 GLN A O 1
ATOM 3192 N N . CYS A 1 430 ? -18.122 -3.025 29.971 1.00 91.94 430 CYS A N 1
ATOM 3193 C CA . CYS A 1 430 ? -19.577 -2.861 30.046 1.00 91.94 430 CYS A CA 1
ATOM 3194 C C . CYS A 1 430 ? -20.189 -3.452 31.325 1.00 91.94 430 CYS A C 1
ATOM 3196 O O . CYS A 1 430 ? -21.249 -3.012 31.764 1.00 91.94 430 CYS A O 1
ATOM 3198 N N . VAL A 1 431 ? -19.545 -4.446 31.946 1.00 91.69 431 VAL A N 1
ATOM 3199 C CA . VAL A 1 431 ? -19.949 -4.963 33.263 1.00 91.69 431 VAL A CA 1
ATOM 3200 C C . VAL A 1 431 ? -19.586 -3.977 34.375 1.00 91.69 431 VAL A C 1
ATOM 3202 O O . VAL A 1 431 ? -20.404 -3.747 35.263 1.00 91.69 431 VAL A O 1
ATOM 3205 N N . ILE A 1 432 ? -18.386 -3.388 34.327 1.00 93.00 432 ILE A N 1
ATOM 3206 C CA . ILE A 1 432 ? -17.915 -2.410 35.322 1.00 93.00 432 ILE A CA 1
ATOM 3207 C C . ILE A 1 432 ? -18.708 -1.104 35.214 1.00 93.00 432 ILE A C 1
ATOM 3209 O O . ILE A 1 432 ? -19.120 -0.547 36.230 1.00 93.00 432 ILE A O 1
ATOM 3213 N N . ASN A 1 433 ? -18.946 -0.624 33.991 1.00 90.69 433 ASN A N 1
ATOM 3214 C CA . ASN A 1 433 ? -19.728 0.576 33.730 1.00 90.69 433 ASN A CA 1
ATOM 3215 C C . ASN A 1 433 ? -20.843 0.291 32.707 1.00 90.69 433 ASN A C 1
ATOM 3217 O O . ASN A 1 433 ? -20.654 0.492 31.505 1.00 90.69 433 ASN A O 1
ATOM 3221 N N . PRO A 1 434 ? -22.039 -0.114 33.177 1.00 86.06 434 PRO A N 1
ATOM 3222 C CA . PRO A 1 434 ? -23.180 -0.417 32.313 1.00 86.06 434 PRO A CA 1
ATOM 3223 C C . PRO A 1 434 ? -23.675 0.754 31.461 1.00 86.06 434 PRO A C 1
ATOM 3225 O O . PRO A 1 434 ? -24.414 0.525 30.508 1.00 86.06 434 PRO A O 1
ATOM 3228 N N . LYS A 1 435 ? -23.281 1.996 31.785 1.00 86.62 435 LYS A N 1
ATOM 3229 C CA . LYS A 1 435 ? -23.620 3.176 30.979 1.00 86.62 435 LYS A CA 1
ATOM 3230 C C . LYS A 1 435 ? -22.847 3.237 29.661 1.00 86.62 435 LYS A C 1
ATOM 3232 O O . LYS A 1 435 ? -23.301 3.921 28.760 1.00 86.62 435 LYS A O 1
ATOM 3237 N N . LEU A 1 436 ? -21.707 2.546 29.547 1.00 85.81 436 LEU A N 1
ATOM 3238 C CA . LEU A 1 436 ? -20.918 2.531 28.309 1.00 85.81 436 LEU A CA 1
ATOM 3239 C C . LEU A 1 436 ? -21.601 1.726 27.198 1.00 85.81 436 LEU A C 1
ATOM 3241 O O . LEU A 1 436 ? -21.471 2.061 26.025 1.00 85.81 436 LEU A O 1
ATOM 3245 N N . GLY A 1 437 ? -22.304 0.654 27.568 1.00 85.38 437 GLY A N 1
ATOM 3246 C CA . GLY A 1 437 ? -22.888 -0.296 26.627 1.00 85.38 437 GLY A CA 1
ATOM 3247 C C . GLY A 1 437 ? -24.085 -1.020 27.239 1.00 85.38 437 GLY A C 1
ATOM 3248 O O . GLY A 1 437 ? -23.917 -2.126 27.777 1.00 85.38 437 GLY A O 1
ATOM 3249 N N . PRO A 1 438 ? -25.291 -0.427 27.186 1.00 82.25 438 PRO A N 1
ATOM 3250 C CA . PRO A 1 438 ? -26.497 -1.062 27.698 1.00 82.25 438 PRO A CA 1
ATOM 3251 C C . PRO A 1 438 ? -26.809 -2.370 26.954 1.00 82.25 438 PRO A C 1
ATOM 3253 O O . PRO A 1 438 ? -26.364 -2.633 25.831 1.00 82.25 438 PRO A O 1
ATOM 3256 N N . ARG A 1 439 ? -27.562 -3.248 27.622 1.00 82.00 439 ARG A N 1
ATOM 3257 C CA . ARG A 1 439 ? -27.958 -4.545 27.055 1.00 82.00 439 ARG A CA 1
ATOM 3258 C C . ARG A 1 439 ? -28.995 -4.333 25.954 1.00 82.00 439 ARG A C 1
ATOM 3260 O O . ARG A 1 439 ? -29.944 -3.584 26.159 1.00 82.00 439 ARG A O 1
ATOM 3267 N N . SER A 1 440 ? -28.834 -5.034 24.833 1.00 75.25 440 SER A N 1
ATOM 3268 C CA . SER A 1 440 ? -29.808 -4.997 23.736 1.00 75.25 440 SER A CA 1
ATOM 3269 C C . SER A 1 440 ? -30.987 -5.950 23.979 1.00 75.25 440 SER A C 1
ATOM 3271 O O . SER A 1 440 ? -31.006 -6.717 24.951 1.00 75.25 440 SER A O 1
ATOM 3273 N N . GLU A 1 441 ? -31.974 -5.906 23.084 1.00 72.88 441 GLU A N 1
ATOM 3274 C CA . GLU A 1 441 ? -33.154 -6.767 23.128 1.00 72.88 441 GLU A CA 1
ATOM 3275 C C . GLU A 1 441 ? -32.819 -8.263 22.990 1.00 72.88 441 GLU A C 1
ATOM 3277 O O . GLU A 1 441 ? -31.792 -8.682 22.452 1.00 72.88 441 GLU A O 1
ATOM 3282 N N . LYS A 1 442 ? -33.710 -9.112 23.515 1.00 74.81 442 LYS A N 1
ATOM 3283 C CA . LYS A 1 442 ? -33.573 -10.567 23.406 1.00 74.81 442 LYS A CA 1
ATOM 3284 C C . LYS A 1 442 ? -34.100 -11.026 22.052 1.00 74.81 442 LYS A C 1
ATOM 3286 O O . LYS A 1 442 ? -35.303 -10.969 21.822 1.00 74.81 442 LYS A O 1
ATOM 3291 N N . PHE A 1 443 ? -33.227 -11.598 21.232 1.00 80.56 443 PHE A N 1
ATOM 3292 C CA . PHE A 1 443 ? -33.648 -12.273 20.008 1.00 80.56 443 PHE A CA 1
ATOM 3293 C C . PHE A 1 443 ? -34.080 -13.720 20.292 1.00 80.56 443 PHE A C 1
ATOM 3295 O O . PHE A 1 443 ? -33.435 -14.423 21.084 1.00 80.56 443 PHE A O 1
ATOM 3302 N N . PRO A 1 444 ? -35.171 -14.199 19.673 1.00 86.25 444 PRO A N 1
ATOM 3303 C CA . PRO A 1 444 ? -35.592 -15.587 19.791 1.00 86.25 444 PRO A CA 1
ATOM 3304 C C . PRO A 1 444 ? -34.601 -16.521 19.077 1.00 86.25 444 PRO A C 1
ATOM 3306 O O . PRO A 1 444 ? -34.009 -16.173 18.058 1.00 86.25 444 PRO A O 1
ATOM 3309 N N . ALA A 1 445 ? -34.441 -17.747 19.586 1.00 84.50 445 ALA A N 1
ATOM 3310 C CA . ALA A 1 445 ? -33.420 -18.689 19.104 1.00 84.50 445 ALA A CA 1
ATOM 3311 C C . ALA A 1 445 ? -33.516 -19.004 17.597 1.00 84.50 445 ALA A C 1
ATOM 3313 O O . ALA A 1 445 ? -32.495 -19.229 16.950 1.00 84.50 445 ALA A O 1
ATOM 3314 N N . HIS A 1 446 ? -34.726 -18.975 17.026 1.00 87.19 446 HIS A N 1
ATOM 3315 C CA . HIS A 1 446 ? -34.935 -19.198 15.594 1.00 87.19 446 HIS A CA 1
ATOM 3316 C C . HIS A 1 446 ? -34.331 -18.080 14.726 1.00 87.19 446 HIS A C 1
ATOM 3318 O O . HIS A 1 446 ? -33.802 -18.358 13.653 1.00 87.19 446 HIS A O 1
ATOM 3324 N N . GLU A 1 447 ? -34.352 -16.828 15.194 1.00 86.88 447 GLU A N 1
ATOM 3325 C CA . GLU A 1 447 ? -33.741 -15.704 14.480 1.00 86.88 447 GLU A CA 1
ATOM 3326 C C . GLU A 1 447 ? -32.220 -15.739 14.548 1.00 86.88 447 GLU A C 1
ATOM 3328 O O . GLU A 1 447 ? -31.567 -15.380 13.571 1.00 86.88 447 GLU A O 1
ATOM 3333 N N . ILE A 1 448 ? -31.668 -16.204 15.673 1.00 86.75 448 ILE A N 1
ATOM 3334 C CA . ILE A 1 448 ? -30.224 -16.400 15.846 1.00 86.75 448 ILE A CA 1
ATOM 3335 C C . ILE A 1 448 ? -29.732 -17.488 14.884 1.00 86.75 448 ILE A C 1
ATOM 3337 O O . ILE A 1 448 ? -28.756 -17.291 14.161 1.00 86.75 448 ILE A O 1
ATOM 3341 N N . ALA A 1 449 ? -30.437 -18.623 14.828 1.00 89.06 449 ALA A N 1
ATOM 3342 C CA . ALA A 1 449 ? -30.102 -19.710 13.912 1.00 89.06 449 ALA A CA 1
ATOM 3343 C C . ALA A 1 449 ? -30.177 -19.257 12.445 1.00 89.06 449 ALA A C 1
ATOM 3345 O O . ALA A 1 449 ? -29.264 -19.533 11.669 1.00 89.06 449 ALA A O 1
ATOM 3346 N N . ARG A 1 450 ? -31.222 -18.500 12.082 1.00 90.31 450 ARG A N 1
ATOM 3347 C CA . ARG A 1 450 ? -31.365 -17.933 10.737 1.00 90.31 450 ARG A CA 1
ATOM 3348 C C . ARG A 1 450 ? -30.228 -16.970 10.396 1.00 90.31 450 ARG A C 1
ATOM 3350 O O . ARG A 1 450 ? -29.660 -17.095 9.321 1.00 90.31 450 ARG A O 1
ATOM 3357 N N . SER A 1 451 ? -29.832 -16.084 11.312 1.00 88.12 451 SER A N 1
ATOM 3358 C CA . SER A 1 451 ? -28.732 -15.148 11.042 1.00 88.12 451 SER A CA 1
ATOM 3359 C C . SER A 1 451 ? -27.373 -15.827 10.897 1.00 88.12 451 SER A C 1
ATOM 3361 O O . SER A 1 451 ? -26.553 -15.375 10.107 1.00 88.12 451 SER A O 1
ATOM 3363 N N . ILE A 1 452 ? -27.134 -16.925 11.623 1.00 87.38 452 ILE A N 1
ATOM 3364 C CA . ILE A 1 452 ? -25.920 -17.736 11.444 1.00 87.38 452 ILE A CA 1
ATOM 3365 C C . ILE A 1 452 ? -25.953 -18.448 10.086 1.00 87.38 452 ILE A C 1
ATOM 3367 O O . ILE A 1 452 ? -24.928 -18.568 9.422 1.00 87.38 452 ILE A O 1
ATOM 3371 N N . PHE A 1 453 ? -27.126 -18.899 9.643 1.00 88.75 453 PHE A N 1
ATOM 3372 C CA . PHE A 1 453 ? -27.263 -19.475 8.312 1.00 88.75 453 PHE A CA 1
ATOM 3373 C C . PHE A 1 453 ? -27.044 -18.425 7.216 1.00 88.75 453 PHE A C 1
ATOM 3375 O O . PHE A 1 453 ? -26.363 -18.712 6.244 1.00 88.75 453 PHE A O 1
ATOM 3382 N N . ASP A 1 454 ? -27.521 -17.190 7.384 1.00 87.56 454 ASP A N 1
ATOM 3383 C CA . ASP A 1 454 ? -27.366 -16.119 6.387 1.00 87.56 454 ASP A CA 1
ATOM 3384 C C . ASP A 1 454 ? -25.895 -15.732 6.114 1.00 87.56 454 ASP A C 1
ATOM 3386 O O . ASP A 1 454 ? -25.596 -15.168 5.057 1.00 87.56 454 ASP A O 1
ATOM 3390 N N . ILE A 1 455 ? -24.971 -16.064 7.027 1.00 87.75 455 ILE A N 1
ATOM 3391 C CA . ILE A 1 455 ? -23.519 -15.853 6.879 1.00 87.75 455 ILE A CA 1
ATOM 3392 C C . ILE A 1 455 ? -22.768 -17.088 6.358 1.00 87.75 455 ILE A C 1
ATOM 3394 O O . ILE A 1 455 ? -21.540 -17.072 6.295 1.00 87.75 455 ILE A O 1
ATOM 3398 N N . TRP A 1 456 ? -23.465 -18.145 5.922 1.00 89.75 456 TRP A N 1
ATOM 3399 C CA . TRP A 1 456 ? -22.828 -19.317 5.309 1.00 89.75 456 TRP A CA 1
ATOM 3400 C C . TRP A 1 456 ? -21.858 -18.995 4.150 1.00 89.75 456 TRP A C 1
ATOM 3402 O O . TRP A 1 456 ? -20.847 -19.698 4.062 1.00 89.75 456 TRP A O 1
ATOM 3412 N N . PRO A 1 457 ? -22.062 -17.950 3.304 1.00 88.00 457 PRO A N 1
ATOM 3413 C CA . PRO A 1 457 ? -21.124 -17.644 2.224 1.00 88.00 457 PRO A CA 1
ATOM 3414 C C . PRO A 1 457 ? -19.732 -17.275 2.741 1.00 88.00 457 PRO A C 1
ATOM 3416 O O . PRO A 1 457 ? -18.742 -17.588 2.094 1.00 88.00 457 PRO A O 1
ATOM 3419 N N . VAL A 1 458 ? -19.645 -16.676 3.935 1.00 86.88 458 VAL A N 1
ATOM 3420 C CA . VAL A 1 458 ? -18.376 -16.344 4.602 1.00 86.88 458 VAL A CA 1
ATOM 3421 C C . VAL A 1 458 ? -17.602 -17.611 4.938 1.00 86.88 458 VAL A C 1
ATOM 3423 O O . VAL A 1 458 ? -16.432 -17.739 4.595 1.00 86.88 458 VAL A O 1
ATOM 3426 N N . GLY A 1 459 ? -18.272 -18.568 5.585 1.00 88.12 459 GLY A N 1
ATOM 3427 C CA . GLY A 1 459 ? -17.664 -19.845 5.949 1.00 88.12 459 GLY A CA 1
ATOM 3428 C C . GLY A 1 459 ? -17.278 -20.670 4.723 1.00 88.12 459 GLY A C 1
ATOM 3429 O O . GLY A 1 459 ? -16.207 -21.271 4.709 1.00 88.12 459 GLY A O 1
ATOM 3430 N N . ALA A 1 460 ? -18.115 -20.664 3.681 1.00 89.50 460 ALA A N 1
ATOM 3431 C CA . ALA A 1 460 ? -17.830 -21.340 2.420 1.00 89.50 460 ALA A CA 1
ATOM 3432 C C . ALA A 1 460 ? -16.618 -20.730 1.706 1.00 89.50 460 ALA A C 1
ATOM 3434 O O . ALA A 1 460 ? -15.741 -21.469 1.269 1.00 89.50 460 ALA A O 1
ATOM 3435 N N . LEU A 1 461 ? -16.536 -19.399 1.642 1.00 88.25 461 LEU A N 1
ATOM 3436 C CA . LEU A 1 461 ? -15.413 -18.698 1.031 1.00 88.25 461 LEU A CA 1
ATOM 3437 C C . LEU A 1 461 ? -14.118 -18.902 1.822 1.00 88.25 461 LEU A C 1
ATOM 3439 O O . LEU A 1 461 ? -13.101 -19.261 1.238 1.00 88.25 461 LEU A O 1
ATOM 3443 N N . PHE A 1 462 ? -14.163 -18.773 3.152 1.00 87.62 462 PHE A N 1
ATOM 3444 C CA . PHE A 1 462 ? -13.018 -19.077 4.013 1.00 87.62 462 PHE A CA 1
ATOM 3445 C C . PHE A 1 462 ? -12.536 -20.515 3.796 1.00 87.62 462 PHE A C 1
ATOM 3447 O O . PHE A 1 462 ? -11.349 -20.745 3.583 1.00 87.62 462 PHE A O 1
ATOM 3454 N N . ALA A 1 463 ? -13.451 -21.488 3.784 1.00 89.00 463 ALA A N 1
ATOM 3455 C CA . ALA A 1 463 ? -13.114 -22.885 3.533 1.00 89.00 463 ALA A CA 1
ATOM 3456 C C . ALA A 1 463 ? -12.556 -23.116 2.119 1.00 89.00 463 ALA A C 1
ATOM 3458 O O . ALA A 1 463 ? -11.650 -23.931 1.965 1.00 89.00 463 ALA A O 1
ATOM 3459 N N . ALA A 1 464 ? -13.048 -22.403 1.104 1.00 89.06 464 ALA A N 1
ATOM 3460 C CA . ALA A 1 464 ? -12.545 -22.493 -0.264 1.00 89.06 464 ALA A CA 1
ATOM 3461 C C . ALA A 1 464 ? -11.117 -21.935 -0.386 1.00 89.06 464 ALA A C 1
ATOM 3463 O O . ALA A 1 464 ? -10.236 -22.628 -0.891 1.00 89.06 464 ALA A O 1
ATOM 3464 N N . VAL A 1 465 ? -10.864 -20.736 0.147 1.00 88.00 465 VAL A N 1
ATOM 3465 C CA . VAL A 1 465 ? -9.544 -20.083 0.123 1.00 88.00 465 VAL A CA 1
ATOM 3466 C C . VAL A 1 465 ? -8.537 -20.897 0.933 1.00 88.00 465 VAL A C 1
ATOM 3468 O O . VAL A 1 465 ? -7.503 -21.330 0.426 1.00 88.00 465 VAL A O 1
ATOM 3471 N N . ILE A 1 466 ? -8.851 -21.158 2.200 1.00 87.25 466 ILE A N 1
ATOM 3472 C CA . ILE A 1 466 ? -7.939 -21.808 3.139 1.00 87.25 466 ILE A CA 1
ATOM 3473 C C . ILE A 1 466 ? -7.792 -23.301 2.824 1.00 87.25 466 ILE A C 1
ATOM 3475 O O . ILE A 1 466 ? -6.678 -23.824 2.779 1.00 87.25 466 ILE A O 1
ATOM 3479 N N . GLY A 1 467 ? -8.895 -23.991 2.529 1.00 88.06 467 GLY A N 1
ATOM 3480 C CA . GLY A 1 467 ? -8.875 -25.394 2.113 1.00 88.06 467 GLY A CA 1
ATOM 3481 C C . GLY A 1 467 ? -8.196 -25.601 0.757 1.00 88.06 467 GLY A C 1
ATOM 3482 O O . GLY A 1 467 ? -7.454 -26.572 0.593 1.00 88.06 467 GLY A O 1
ATOM 3483 N N . GLY A 1 468 ? -8.373 -24.679 -0.193 1.00 89.00 468 GLY A N 1
ATOM 3484 C CA . GLY A 1 468 ? -7.684 -24.694 -1.485 1.00 89.00 468 GLY A CA 1
ATOM 3485 C C . GLY A 1 468 ? -6.172 -24.529 -1.343 1.00 89.00 468 GLY A C 1
ATOM 3486 O O . GLY A 1 468 ? -5.417 -25.292 -1.948 1.00 89.00 468 GLY A O 1
ATOM 3487 N N . ILE A 1 469 ? -5.728 -23.612 -0.477 1.00 87.75 469 ILE A N 1
ATOM 3488 C CA . ILE A 1 469 ? -4.303 -23.422 -0.174 1.00 87.75 469 ILE A CA 1
ATOM 3489 C C . ILE A 1 469 ? -3.711 -24.657 0.521 1.00 87.75 469 ILE A C 1
ATOM 3491 O O . ILE A 1 469 ? -2.624 -25.107 0.158 1.00 87.75 469 ILE A O 1
ATOM 3495 N N . TYR A 1 470 ? -4.410 -25.249 1.496 1.00 84.06 470 TYR A N 1
ATOM 3496 C CA . TYR A 1 470 ? -3.873 -26.390 2.254 1.00 84.06 470 TYR A CA 1
ATOM 3497 C C . TYR A 1 470 ? -3.886 -27.714 1.513 1.00 84.06 470 TYR A C 1
ATOM 3499 O O . TYR A 1 470 ? -2.988 -28.529 1.709 1.00 84.06 470 TYR A O 1
ATOM 3507 N N . SER A 1 471 ? -4.878 -27.936 0.658 1.00 86.75 471 SER A N 1
ATOM 3508 C CA . SER A 1 471 ? -4.887 -29.102 -0.226 1.00 86.75 471 SER A CA 1
ATOM 3509 C C . SER A 1 471 ? -3.797 -29.027 -1.302 1.00 86.75 471 SER A C 1
ATOM 3511 O O . SER A 1 471 ? -3.557 -30.018 -1.988 1.00 86.75 471 SER A O 1
ATOM 3513 N N . GLY A 1 472 ? -3.128 -27.875 -1.451 1.00 83.69 472 GLY A N 1
ATOM 3514 C CA . GLY A 1 472 ? -2.143 -27.623 -2.500 1.00 83.69 472 GLY A CA 1
ATOM 3515 C C . GLY A 1 472 ? -2.769 -27.446 -3.885 1.00 83.69 472 GLY A C 1
ATOM 3516 O O . GLY A 1 472 ? -2.044 -27.388 -4.875 1.00 83.69 472 GLY A O 1
ATOM 3517 N N . ILE A 1 473 ? -4.104 -27.367 -3.963 1.00 86.81 473 ILE A N 1
ATOM 3518 C CA . ILE A 1 473 ? -4.837 -27.142 -5.212 1.00 86.81 473 ILE A CA 1
ATOM 3519 C C . ILE A 1 473 ? -4.620 -25.698 -5.677 1.00 86.81 473 ILE A C 1
ATOM 3521 O O . ILE A 1 473 ? -4.351 -25.467 -6.859 1.00 86.81 473 ILE A O 1
ATOM 3525 N N . LEU A 1 474 ? -4.697 -24.744 -4.745 1.00 88.56 474 LEU A N 1
ATOM 3526 C CA . LEU A 1 474 ? -4.544 -23.314 -5.000 1.00 88.56 474 LEU A CA 1
ATOM 3527 C C . LEU A 1 474 ? -3.266 -22.777 -4.360 1.00 88.56 474 LEU A C 1
ATOM 3529 O O . LEU A 1 474 ? -2.931 -23.081 -3.219 1.00 88.56 474 LEU A O 1
ATOM 3533 N N . THR A 1 475 ? -2.571 -21.906 -5.073 1.00 88.00 475 THR A N 1
ATOM 3534 C CA . THR A 1 475 ? -1.613 -20.978 -4.475 1.00 88.00 475 THR A CA 1
ATOM 3535 C C . THR A 1 475 ? -2.360 -19.813 -3.812 1.00 88.00 475 THR A C 1
ATOM 3537 O O . THR A 1 475 ? -3.512 -19.548 -4.152 1.00 88.00 475 THR A O 1
ATOM 3540 N N . PRO A 1 476 ? -1.734 -19.064 -2.886 1.00 83.19 476 PRO A N 1
ATOM 3541 C CA . PRO A 1 476 ? -2.371 -17.895 -2.274 1.00 83.19 476 PRO A CA 1
ATOM 3542 C C . PRO A 1 476 ? -2.840 -16.853 -3.295 1.00 83.19 476 PRO A C 1
ATOM 3544 O O . PRO A 1 476 ? -3.901 -16.263 -3.123 1.00 83.19 476 PRO A O 1
ATOM 3547 N N . THR A 1 477 ? -2.071 -16.655 -4.368 1.00 86.94 477 THR A N 1
ATOM 3548 C CA . THR A 1 477 ? -2.417 -15.728 -5.450 1.00 86.94 477 THR A CA 1
ATOM 3549 C C . THR A 1 477 ? -3.633 -16.208 -6.240 1.00 86.94 477 THR A C 1
ATOM 3551 O O . THR A 1 477 ? -4.536 -15.418 -6.492 1.00 86.94 477 THR A O 1
ATOM 3554 N N . GLU A 1 478 ? -3.701 -17.498 -6.578 1.00 89.62 478 GLU A N 1
ATOM 3555 C CA . GLU A 1 478 ? -4.880 -18.083 -7.233 1.00 89.62 478 GLU A CA 1
ATOM 3556 C C . GLU A 1 478 ? -6.111 -18.040 -6.325 1.00 89.62 478 GLU A C 1
ATOM 3558 O O . GLU A 1 478 ? -7.199 -17.729 -6.791 1.00 89.62 478 GLU A O 1
ATOM 3563 N N . ALA A 1 479 ? -5.936 -18.299 -5.027 1.00 88.12 479 ALA A N 1
ATOM 3564 C CA . ALA A 1 479 ? -7.023 -18.300 -4.055 1.00 88.12 479 ALA A CA 1
ATOM 3565 C C . ALA A 1 479 ? -7.655 -16.919 -3.844 1.00 88.12 479 ALA A C 1
ATOM 3567 O O . ALA A 1 479 ? -8.824 -16.854 -3.496 1.00 88.12 479 ALA A O 1
ATOM 3568 N N . GLY A 1 480 ? -6.904 -15.829 -4.028 1.00 85.69 480 GLY A N 1
ATOM 3569 C CA . GLY A 1 480 ? -7.489 -14.488 -4.022 1.00 85.69 480 GLY A CA 1
ATOM 3570 C C . GLY A 1 480 ? -8.212 -14.144 -5.327 1.00 85.69 480 GLY A C 1
ATOM 3571 O O . GLY A 1 480 ? -9.147 -13.350 -5.312 1.00 85.69 480 GLY A O 1
ATOM 3572 N N . GLY A 1 481 ? -7.740 -14.669 -6.464 1.00 85.88 481 GLY A N 1
ATOM 3573 C CA . GLY A 1 481 ? -8.275 -14.323 -7.784 1.00 85.88 481 GLY A CA 1
ATOM 3574 C C . GLY A 1 481 ? -9.610 -14.993 -8.128 1.00 85.88 481 GLY A C 1
ATOM 3575 O O . GLY A 1 481 ? -10.314 -14.493 -9.004 1.00 85.88 481 GLY A O 1
ATOM 3576 N N . VAL A 1 482 ? -9.930 -16.107 -7.464 1.00 83.75 482 VAL A N 1
ATOM 3577 C CA . VAL A 1 482 ? -11.135 -16.944 -7.641 1.00 83.75 482 VAL A CA 1
ATOM 3578 C C . VAL A 1 482 ? -12.171 -16.595 -6.593 1.00 83.75 482 VAL A C 1
ATOM 3580 O O . VAL A 1 482 ? -13.354 -16.461 -6.982 1.00 83.75 482 VAL A O 1
#

pLDDT: mean 86.26, std 13.43, range [24.59, 98.12]

Radius of gyration: 25.15 Å; chains: 1; bounding box: 79×70×64 Å

Sequence (482 aa):
MTPQDSDAEIEIDIPQLESGGPPAAEAGDDAFGAIARGIHGILDPVCRYLCYAAAVLTLLMSIAMVVDLVSRLAFSNPLSGMIELQTFMLVFMAFFSIAYTMLKNQHVSVDLVTSMMSARTNSTLQSVFSIWGAFLFGAMGWLSASRSFEAFQREEISDIIRMPYWVLYAVVAAGTLLLALTLVGLLFSHLSGLFQHFRGHAKFWTTLVAIVVLAVAGMFSGLALKAIAPDLSSPAVGILYTVFLMVILLLGFPVGFSMAFAGLTGLTFLIGSDVAFNVTKINTYDSVAVYFFCVIPFFLLMGFLILHAGIGAKLYNAGIKVFGRLPGGLAVGTVAGCGGFAAICGESVASAATMGSVSIPEMKKYDYDDSLATGAVAAGGTLGILIPPSIGFVVYGIITEQSIGKMFMAGIIPGIILTLGFAFATYIQCVINPKLGPRSEKFPAHEIARSIFDIWPVGALFAAVIGGIYSGILTPTEAGGV

Secondary structure (DSSP, 8-state):
--TT-------------TTSPSPGGG--SSHHHHHHHHHHHHHHHHHHHHHHHHHHHHHHHHHHHHHHHHHHHHHS-PPTTHHHHHHHHHHHHHHHHHHHHHHTT-S----TTGGGS-HHHHHHHHHHHHHHHHHHHHHHHHHHHHHHHHHHHTT-B-SSS--BHHHHHHHHHHHHHHHHHHHHHHHHHHHHHHHHH-SSHHHHHHHHHHHHHHHHHHHTHHHHHHHH-TT--HHHHHHHHHHHHHHHHHTT--HHHHHHHHHHHHHHHHH-HHHHHHHHHHHHHHTT--GGGGHHHHHHHHHHHHHHTTHHHHHHHHHHHHHTTSTTHHHHHHHHHHHHHHHHH--HHHHHHHHHHHHHHHHHHTT--HHHHHHHHHHHHHGGGTSSS-HHHHHHHHHTT--HHHHHHHHHHHHHHHHHHHHHHHHHHHHH-TTSS---PPPPHHHHHHHHHHTHHHHHHHHHHHHHHHTTSS-HHHHHH-

Foldseek 3Di:
DDPDPPPPPPPLPPPQPPLAFDQLCPQDDDPLSVLLNVLCVVLVVQLVVLQVVLVVLLLVLLVLLVVQLCCCPVVVDGDWCNLVVSLLSLLSSCLSNVQVCVSSVVFDAACQVSVVDDLLVNLLLLLLLLLLLLVLLLLLLVLLQVVLVVLVVVLPADDTVRHRCSVSSNSLSVSSNSNSSSSVSSSSSSLSVNVVVPPDPVVSVVSVVVSVVSNVCLQCVLVVCCVVCVPDDLVNLVVVLVVVLVVVRNSTNRNVSSVSSSQLSSCCNPPNNVVSSVCSSVCSSVVRSDSLCLLLSLLQVFLVVCLVVCLLVLQLQLQCQVQLQALQSSLLSLLRSLLLSLLRSLALVSSLSSSLSNRVVVQVVVQADNCSSSVSSNQSSVLSCQAPPHPVLSVVCVVVVHQSLVSNVVSHVVSVVSSVVSSVVSRVVCVVPVSNGPRHDHDDPVVSVVSVVSNVVSVVLSCQLSVCCVVVSDGSSSSSSD

InterPro domains:
  IPR004681 TRAP transporter large membrane protein DctM [PTHR33362] (237-482)
  IPR010656 TRAP C4-dicarboxylate transport system permease DctM subunit [PF06808] (243-482)
  IPR055348 Tripartite ATP-independent periplasmic transporters, DctQ component [PF04290] (61-191)